Protein AF-A0A960T1W5-F1 (afdb_monomer)

pLDDT: mean 91.44, std 10.42, range [33.0, 98.75]

Secondary structure (DSSP, 8-state):
-PPP--EEEE--TTSTTT--S-HHHHHHHHHHTT-SEEEE--BTS-TTHHHHHHHHHHHTSEEEEEEEEEPTTS-EEEEEE-SHHHHHHHHHHHHHHHHHSSPPSPS--TTEEEE--STTSTTHHHHTTT-HHHHHHHHHHHHHHH-GGGEEEEE-----TTHHHHHHHHHHHHHHHTPPEEE----SBSSSTTHHHHHHHHHHHHT--GGG-GGGS-SSS--B---HHHHHHHTTT-HHHHHHHHHHHHH----STT----PPPPB-TTSPBPPHHHHHHHHHHHHHHHHHHHHSS--HHHHHHHHHHHHHHHHHT-HHHHHHHHHHHHHHHHTT---EEEGGGGG-HHHHHTTS-SS-TTTTT--GGGT--TT--SPP--EEE--TTHHHHHHHHHHHHHH-TTTEEEEEEEEE--HHHHHHHHHHHTT--HHHHHHHHHSSS----TTS----HHHHHHHHHHTTS-TT-TTHHHHHHHHHHHTT-EEEEEEEEEEEEE--

Foldseek 3Di:
DLQAFEAAFAEDCLLPLAFQHALLLQLLLCLVLPYQEYEHAYELDQVRAVVNQVSNVVSNHYYWTWYWAADPVQAIWIKTQQDPVQVVQVVVVSVCCVVPNRDDDGQDNPRMAIEQHDCSGQQNVCVVVVNLPSNLVRQVVCCVRNNQQRYEYEQEDQPDPCSVVSNVSSVVSCVVSVHHYAYHNNASYADLVSLLLSLLSLCVVVVHASVPCPPSRDPGSSRHDDRSVVSCVSCVVPVSNRVVSVVVVVSRPDGPPPSVDDDAAAADPVRHGDDLVRLLVVLLVLLVVLCCVVVNDQDDQLVVQQVVLSVQCSVVSNSRVLVVLLVLVVVCVVVVWDKAWDDLCLLHSSCVSSVNHVHRNSVVVGDNVSQDDPVDPDDGDTDMDTDPDPSVVVSLVVLCVNQHDVFKDFDKDFDACALLNLLQSLCSNNVHDNVLSVQLVPDDDDPDDPDDDDDDPVVSVVVSVVVRDPPPDPCVVVSSVSSVSRGGRGNDMDTDSGDMGGHD

Solvent-accessible surface area (backbone atoms only — not comparable to full-atom values): 26912 Å² total; per-residue (Å²): 127,86,51,76,40,32,44,71,44,26,27,22,18,63,18,60,57,52,17,45,24,53,35,42,49,41,41,48,46,39,39,77,49,65,31,62,37,40,21,44,23,17,52,75,40,59,79,40,38,65,54,21,37,54,39,11,61,76,60,74,28,44,41,41,43,27,22,19,46,67,43,92,88,74,25,34,27,37,35,36,24,24,28,66,63,14,41,54,44,49,53,51,47,47,51,50,28,72,74,75,39,86,54,76,81,66,88,69,32,64,43,36,34,37,40,38,28,57,72,58,2,54,35,40,43,32,48,76,72,72,32,59,65,58,17,50,52,39,50,48,51,48,29,72,54,43,34,63,95,24,36,32,42,53,41,62,85,69,85,49,96,57,37,71,60,50,51,51,54,52,50,53,49,22,60,75,71,68,34,54,48,24,42,36,62,51,18,29,20,34,46,53,75,38,39,61,49,30,41,43,23,41,18,60,74,68,73,36,30,59,92,70,36,68,86,75,42,71,95,67,47,61,38,15,63,70,39,28,62,55,52,48,59,76,32,61,93,46,57,62,20,39,54,40,26,41,54,52,56,68,60,40,70,31,60,90,65,83,77,69,87,73,77,37,62,40,54,48,101,86,66,50,66,44,53,75,67,55,32,36,52,51,47,51,54,49,28,53,55,30,27,39,75,74,65,44,79,75,50,72,69,55,40,53,50,39,53,54,50,52,54,50,36,49,75,73,66,39,32,23,54,54,48,50,52,36,50,54,50,49,54,33,50,78,71,71,39,67,69,45,41,39,75,45,40,37,22,28,52,52,36,29,20,53,56,40,20,90,49,60,14,72,86,69,67,46,58,42,64,77,42,55,53,89,91,51,94,68,81,75,62,78,49,71,48,61,55,81,63,71,69,36,48,56,52,53,54,44,49,39,69,74,57,27,85,89,20,33,46,72,35,72,33,76,42,48,25,45,73,65,56,21,45,36,53,41,36,44,22,71,63,47,63,71,64,58,40,53,50,54,64,65,41,86,73,81,88,76,66,98,87,63,88,79,74,63,74,64,63,64,48,54,62,43,42,60,78,74,47,62,92,81,43,88,60,50,67,60,43,52,52,44,27,65,70,40,47,70,38,54,63,50,81,43,74,39,97,75,50,69,47,71,46,123

Mean predicted aligned error: 6.4 Å

Radius of gyration: 27.53 Å; Cα contacts (8 Å, |Δi|>4): 848; chains: 1; bounding box: 65×65×69 Å

Nearest PDB structures (foldseek):
  5lew-assembly1_A  TM=8.497E-01  e=1.014E-30  Mycobacterium tuberculosis H37Rv
  3e0d-assembly2_B  TM=8.409E-01  e=7.858E-31  Thermus aquaticus
  4iqj-assembly1_C  TM=8.262E-01  e=1.117E-29  Thermus aquaticus
  5fkw-assembly1_A  TM=8.453E-01  e=2.402E-29  Escherichia coli K-12
  4iqj-assembly1_B  TM=8.323E-01  e=5.403E-28  Thermus aquaticus

Sequence (504 aa):
MPKLFTELHARSAFSFLEGASPPEELVRQAARLGYESIAVTDRGGFYGSARAHHAAREAGIRALVGCTLDLPDGTSFPVLCATRDGYRTMSRHLTDRHLHGMATLPEDTRGLIALTGDRGGPVCRPLLRDDRENALRAAKRLVEVFGRDNVFVELHRHGLRDDGRLIRHLRDLAAHLRLPVVASNAPLHATRGDRRLADAFTCLRHHVPLDQAGRLLAPNGERHVKSPAEMGALFSDLPEALDNARRVAERVEFTLENLGYRFPDFPDSRGNPLSLAEQGKLLRELTYEGAAGRYGVCRGRVKRQIEHELAMIQRLGFPGYFLIVHELVGFARGRGILCQGRGSAANSAVCYALGITAVDPVGSGLLFERFLSENRKSWPDIDIDFPSGERREEVIQHVFRTYGARNAAMTANVITYQPKSAFREMSKVLGFPPEAADRFSRAPGGFRGEGSAKPTEETDFDDRIAAILPPSHPRLPALSHLYHAVLGLPRHLGQHSGGMIVCD

Structure (mmCIF, N/CA/C/O backbone):
data_AF-A0A960T1W5-F1
#
_entry.id   AF-A0A960T1W5-F1
#
loop_
_atom_site.group_PDB
_atom_site.id
_atom_site.type_symbol
_atom_site.label_atom_id
_atom_site.label_alt_id
_atom_site.label_comp_id
_atom_site.label_asym_id
_atom_site.label_entity_id
_atom_site.label_seq_id
_atom_site.pdbx_PDB_ins_code
_atom_site.Cartn_x
_atom_site.Cartn_y
_atom_site.Cartn_z
_atom_site.occupancy
_atom_site.B_iso_or_equiv
_atom_site.auth_seq_id
_atom_site.auth_comp_id
_atom_site.auth_asym_id
_atom_site.auth_atom_id
_atom_site.pdbx_PDB_model_num
ATOM 1 N N . MET A 1 1 ? -11.178 -13.505 -30.807 1.00 40.25 1 MET A N 1
ATOM 2 C CA . MET A 1 1 ? -11.613 -12.802 -29.580 1.00 40.25 1 MET A CA 1
ATOM 3 C C . MET A 1 1 ? -10.401 -12.125 -28.960 1.00 40.25 1 MET A C 1
ATOM 5 O O . MET A 1 1 ? -9.323 -12.707 -29.083 1.00 40.25 1 MET A O 1
ATOM 9 N N . PRO A 1 2 ? -10.520 -10.924 -28.366 1.00 50.72 2 PRO A N 1
ATOM 10 C CA . PRO A 1 2 ? -9.422 -10.368 -27.580 1.00 50.72 2 PRO A CA 1
ATOM 11 C C . PRO A 1 2 ? -9.057 -11.389 -26.496 1.00 50.72 2 PRO A C 1
ATOM 13 O O . PRO A 1 2 ? -9.936 -11.886 -25.795 1.00 50.72 2 PRO A O 1
ATOM 16 N N . LYS A 1 3 ? -7.783 -11.793 -26.436 1.00 64.31 3 LYS A N 1
ATOM 17 C CA . LYS A 1 3 ? -7.311 -12.697 -25.382 1.00 64.31 3 LYS A CA 1
ATOM 18 C C . LYS A 1 3 ? -7.469 -11.950 -24.059 1.00 64.31 3 LYS A C 1
ATOM 20 O O . LYS A 1 3 ? -6.973 -10.838 -23.957 1.00 64.31 3 LYS A O 1
ATOM 25 N N . LEU A 1 4 ? -8.172 -12.524 -23.087 1.00 84.75 4 LEU A N 1
ATOM 26 C CA . LEU A 1 4 ? -8.262 -11.961 -21.740 1.00 84.75 4 LEU A CA 1
ATOM 27 C C . LEU A 1 4 ? -6.904 -12.132 -21.046 1.00 84.75 4 LEU A C 1
ATOM 29 O O . LEU A 1 4 ? -6.287 -13.192 -21.146 1.00 84.75 4 LEU A O 1
ATOM 33 N N . PHE A 1 5 ? -6.429 -11.098 -20.355 1.00 93.81 5 PHE A N 1
ATOM 34 C CA . PHE A 1 5 ? -5.198 -11.142 -19.565 1.00 93.81 5 PHE A CA 1
ATOM 35 C C . PHE A 1 5 ? -5.410 -10.415 -18.236 1.00 93.81 5 PHE A C 1
ATOM 37 O O . PHE A 1 5 ? -6.200 -9.478 -18.140 1.00 93.81 5 PHE A O 1
ATOM 44 N N . THR A 1 6 ? -4.706 -10.865 -17.203 1.00 95.50 6 THR A N 1
ATOM 45 C CA . THR A 1 6 ? -4.641 -10.210 -15.898 1.00 95.50 6 THR A CA 1
ATOM 46 C C . THR A 1 6 ? -3.188 -10.142 -15.470 1.00 95.50 6 THR A C 1
ATOM 48 O O . THR A 1 6 ? -2.463 -11.130 -15.546 1.00 95.50 6 THR A O 1
ATOM 51 N N . GLU A 1 7 ? -2.782 -8.967 -15.004 1.00 98.06 7 GLU A N 1
ATOM 52 C CA . GLU A 1 7 ? -1.459 -8.741 -14.438 1.00 98.06 7 GLU A CA 1
ATOM 53 C C . GLU A 1 7 ? -1.491 -9.067 -12.942 1.00 98.06 7 GLU A C 1
ATOM 55 O O . GLU A 1 7 ? -2.380 -8.603 -12.228 1.00 98.06 7 GLU A O 1
ATOM 60 N N . LEU A 1 8 ? -0.531 -9.867 -12.478 1.00 98.38 8 LEU A N 1
ATOM 61 C CA . LEU A 1 8 ? -0.485 -10.398 -11.112 1.00 98.38 8 LEU A CA 1
ATOM 62 C C . LEU A 1 8 ? 0.636 -9.784 -10.256 1.00 98.38 8 LEU A C 1
ATOM 64 O O . LEU A 1 8 ? 0.725 -10.096 -9.070 1.00 98.38 8 LEU A O 1
ATOM 68 N N . HIS A 1 9 ? 1.481 -8.924 -10.832 1.00 98.00 9 HIS A N 1
ATOM 69 C CA . HIS A 1 9 ? 2.678 -8.392 -10.177 1.00 98.00 9 HIS A CA 1
ATOM 70 C C . HIS A 1 9 ? 2.933 -6.912 -10.537 1.00 98.00 9 HIS A C 1
ATOM 72 O O . HIS A 1 9 ? 4.059 -6.505 -10.835 1.00 98.00 9 HIS A O 1
ATOM 78 N N . ALA A 1 10 ? 1.904 -6.058 -10.529 1.00 98.31 10 ALA A N 1
ATOM 79 C CA . ALA A 1 10 ? 2.117 -4.619 -10.706 1.00 98.31 10 ALA A CA 1
ATOM 80 C C . ALA A 1 10 ? 2.631 -3.971 -9.413 1.00 98.31 10 ALA A C 1
ATOM 82 O O . ALA A 1 10 ? 2.140 -4.266 -8.323 1.00 98.31 10 ALA A O 1
ATOM 83 N N . ARG A 1 11 ? 3.588 -3.047 -9.524 1.00 97.81 11 ARG A N 1
ATOM 84 C CA . ARG A 1 11 ? 4.128 -2.289 -8.386 1.00 97.81 11 ARG A CA 1
ATOM 85 C C . ARG A 1 11 ? 3.896 -0.803 -8.595 1.00 97.81 11 ARG A C 1
ATOM 87 O O . ARG A 1 11 ? 4.307 -0.237 -9.607 1.00 97.81 11 ARG A O 1
ATOM 94 N N . SER A 1 12 ? 3.217 -0.183 -7.639 1.00 98.31 12 SER A N 1
ATOM 95 C CA . SER A 1 12 ? 2.895 1.239 -7.674 1.00 98.31 12 SER A CA 1
ATOM 96 C C . SER A 1 12 ? 4.010 2.079 -7.054 1.00 98.31 12 SER A C 1
ATOM 98 O O . SER A 1 12 ? 4.986 1.554 -6.519 1.00 98.31 12 SER A O 1
ATOM 100 N N . ALA A 1 13 ? 3.846 3.400 -7.073 1.00 97.69 13 ALA A N 1
ATOM 101 C CA . ALA A 1 13 ? 4.748 4.344 -6.420 1.00 97.69 13 ALA A CA 1
ATOM 102 C C . ALA A 1 13 ? 4.911 4.112 -4.905 1.00 97.69 13 ALA A C 1
ATOM 104 O O . ALA A 1 13 ? 5.883 4.581 -4.319 1.00 97.69 13 ALA A O 1
ATOM 105 N N . PHE A 1 14 ? 4.012 3.356 -4.265 1.00 97.50 14 PHE A N 1
ATOM 106 C CA . PHE A 1 14 ? 4.189 2.921 -2.877 1.00 97.50 14 PHE A CA 1
ATOM 107 C C . PHE A 1 14 ? 5.300 1.878 -2.693 1.00 97.50 14 PHE A C 1
ATOM 109 O O . PHE A 1 14 ? 5.789 1.694 -1.581 1.00 97.50 14 PHE A O 1
ATOM 116 N N . SER A 1 15 ? 5.751 1.238 -3.771 1.00 96.94 15 SER A N 1
ATOM 117 C CA . SER A 1 15 ? 7.066 0.601 -3.819 1.00 96.94 15 SER A CA 1
ATOM 118 C C . SER A 1 15 ? 8.115 1.696 -4.018 1.00 96.94 15 SER A C 1
ATOM 120 O O . SER A 1 15 ? 8.499 2.002 -5.151 1.00 96.94 15 SER A O 1
ATOM 122 N N . PHE A 1 16 ? 8.506 2.340 -2.914 1.00 96.19 16 PHE A N 1
ATOM 123 C CA . PHE A 1 16 ? 9.305 3.567 -2.923 1.00 96.19 16 PHE A CA 1
ATOM 124 C C . PHE A 1 16 ? 10.560 3.454 -3.787 1.00 96.19 16 PHE A C 1
ATOM 126 O O . PHE A 1 16 ? 11.327 2.498 -3.679 1.00 96.19 16 PHE A O 1
ATOM 133 N N . LEU A 1 17 ? 10.784 4.474 -4.619 1.00 96.44 17 LEU A N 1
ATOM 134 C CA . LEU A 1 17 ? 11.900 4.541 -5.565 1.00 96.44 17 LEU A CA 1
ATOM 135 C C . LEU A 1 17 ? 11.956 3.362 -6.556 1.00 96.44 17 LEU A C 1
ATOM 137 O O . LEU A 1 17 ? 13.016 3.100 -7.125 1.00 96.44 17 LEU A O 1
ATOM 141 N N . GLU A 1 18 ? 10.859 2.641 -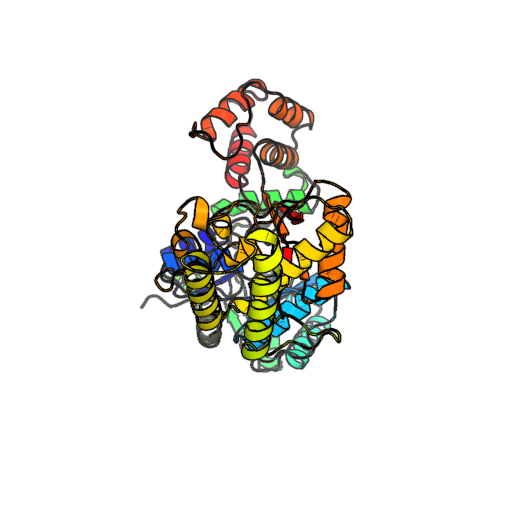6.780 1.00 94.50 18 GLU A N 1
ATOM 142 C CA . GLU A 1 18 ? 10.779 1.548 -7.754 1.00 94.50 18 GLU A CA 1
ATOM 143 C C . GLU A 1 18 ? 9.605 1.741 -8.712 1.00 94.50 18 GLU A C 1
ATOM 145 O O . GLU A 1 18 ? 9.825 1.880 -9.916 1.00 94.50 18 GLU A O 1
ATOM 150 N N . GLY A 1 19 ? 8.375 1.783 -8.197 1.00 96.56 19 GLY A N 1
ATOM 151 C CA . GLY A 1 19 ? 7.206 2.083 -9.019 1.00 96.56 19 GLY A CA 1
ATOM 152 C C . GLY A 1 19 ? 7.120 3.576 -9.336 1.00 96.56 19 GLY A C 1
ATOM 153 O O . GLY A 1 19 ? 7.391 4.412 -8.481 1.00 96.56 19 GLY A O 1
ATOM 154 N N . ALA A 1 20 ? 6.739 3.920 -10.562 1.00 97.38 20 ALA A N 1
ATOM 155 C CA . ALA A 1 20 ? 6.672 5.289 -11.077 1.00 97.38 20 ALA A CA 1
ATOM 156 C C . ALA A 1 20 ? 5.247 5.735 -11.443 1.00 97.38 20 ALA A C 1
ATOM 158 O O . ALA A 1 20 ? 5.059 6.757 -12.096 1.00 97.38 20 ALA A O 1
ATOM 159 N N . SER A 1 21 ? 4.227 4.992 -11.012 1.00 98.12 21 SER A N 1
ATOM 160 C CA . SER A 1 21 ? 2.826 5.387 -11.181 1.00 98.12 21 SER A CA 1
ATOM 161 C C . SER A 1 21 ? 2.014 5.088 -9.923 1.00 98.12 21 SER A C 1
ATOM 163 O O . SER A 1 21 ? 2.256 4.071 -9.268 1.00 98.12 21 SER A O 1
ATOM 165 N N . PRO A 1 22 ? 1.048 5.947 -9.557 1.00 97.69 22 PRO A N 1
ATOM 166 C CA . PRO A 1 22 ? 0.177 5.682 -8.421 1.00 97.69 22 PRO A CA 1
ATOM 167 C C . PRO A 1 22 ? -0.729 4.468 -8.706 1.00 97.69 22 PRO A C 1
ATOM 169 O O . PRO A 1 22 ? -0.996 4.172 -9.878 1.00 97.69 22 PRO A O 1
ATOM 172 N N . PRO A 1 23 ? -1.228 3.771 -7.665 1.00 98.06 23 PRO A N 1
ATOM 173 C CA . PRO A 1 23 ? -2.116 2.621 -7.836 1.00 98.06 23 PRO A CA 1
ATOM 174 C C . PRO A 1 23 ? -3.313 2.910 -8.747 1.00 98.06 23 PRO A C 1
ATOM 176 O O . PRO A 1 23 ? -3.675 2.082 -9.579 1.00 98.06 23 PRO A O 1
ATOM 179 N N . GLU A 1 24 ? -3.895 4.104 -8.639 1.00 98.25 24 GLU A N 1
ATOM 180 C CA . GLU A 1 24 ? -5.051 4.515 -9.433 1.00 98.25 24 GLU A CA 1
ATOM 181 C C . GLU A 1 24 ? -4.741 4.587 -10.924 1.00 98.25 24 GLU A C 1
ATOM 183 O O . GLU A 1 24 ? -5.573 4.188 -11.733 1.00 98.25 24 GLU A O 1
ATOM 188 N N . GLU A 1 25 ? -3.552 5.056 -11.312 1.00 98.19 25 GLU A N 1
ATOM 189 C CA . GLU A 1 25 ? -3.207 5.144 -12.733 1.00 98.19 25 GLU A CA 1
ATOM 190 C C . GLU A 1 25 ? -2.894 3.771 -13.323 1.00 98.19 25 GLU A C 1
ATOM 192 O O . GLU A 1 25 ? -3.304 3.496 -14.448 1.00 98.19 25 GLU A O 1
ATOM 197 N N . LEU A 1 26 ? -2.262 2.873 -12.556 1.00 98.62 26 LEU A N 1
ATOM 198 C CA . LEU A 1 26 ? -2.085 1.476 -12.971 1.00 98.62 26 LEU A CA 1
ATOM 199 C C . LEU A 1 26 ? -3.439 0.805 -13.241 1.00 98.62 26 LEU A C 1
ATOM 201 O O . LEU A 1 26 ? -3.622 0.166 -14.277 1.00 98.62 26 LEU A O 1
ATOM 205 N N . VAL A 1 27 ? -4.399 0.993 -12.333 1.00 98.62 27 VAL A N 1
ATOM 206 C CA . VAL A 1 27 ? -5.756 0.443 -12.437 1.00 98.62 27 VAL A CA 1
ATOM 207 C C . VAL A 1 27 ? -6.528 1.052 -13.607 1.00 98.62 27 VAL A C 1
ATOM 209 O O . VAL A 1 27 ? -7.077 0.314 -14.425 1.00 98.62 27 VAL A O 1
ATOM 212 N N . ARG A 1 28 ? -6.544 2.385 -13.739 1.00 98.56 28 ARG A N 1
ATOM 213 C CA . ARG A 1 28 ? -7.219 3.065 -14.857 1.00 98.56 28 ARG A CA 1
ATOM 214 C C . ARG A 1 28 ? -6.624 2.664 -16.199 1.00 98.56 28 ARG A C 1
ATOM 216 O O . ARG A 1 28 ? -7.370 2.457 -17.152 1.00 98.56 28 ARG A O 1
ATOM 223 N N . GLN A 1 29 ? -5.303 2.528 -16.278 1.00 98.50 29 GLN A N 1
ATOM 224 C CA . GLN A 1 29 ? -4.643 2.084 -17.497 1.00 98.50 29 GLN A CA 1
ATOM 225 C C . GLN A 1 29 ? -5.000 0.635 -17.838 1.00 98.50 29 GLN A C 1
ATOM 227 O O . GLN A 1 29 ? -5.324 0.354 -18.989 1.00 98.50 29 GLN A O 1
ATOM 232 N N . ALA A 1 30 ? -5.014 -0.269 -16.856 1.00 98.25 30 ALA A N 1
ATOM 233 C CA . ALA A 1 30 ? -5.462 -1.644 -17.063 1.00 98.25 30 ALA A CA 1
ATOM 234 C C . ALA A 1 30 ? -6.910 -1.691 -17.587 1.00 98.25 30 ALA A C 1
ATOM 236 O O . ALA A 1 30 ? -7.181 -2.350 -18.592 1.00 98.25 30 ALA A O 1
ATOM 237 N N . ALA A 1 31 ? -7.823 -0.925 -16.981 1.00 98.00 31 ALA A N 1
ATOM 238 C CA . ALA A 1 31 ? -9.214 -0.836 -17.428 1.00 98.00 31 ALA A CA 1
ATOM 239 C C . ALA A 1 31 ? -9.331 -0.308 -18.870 1.00 98.00 31 ALA A C 1
ATOM 241 O O . ALA A 1 31 ? -10.006 -0.922 -19.696 1.00 98.00 31 ALA A O 1
ATOM 242 N N . ARG A 1 32 ? -8.612 0.773 -19.217 1.00 97.75 32 ARG A N 1
ATOM 243 C CA . ARG A 1 32 ? -8.566 1.318 -20.592 1.00 97.75 32 ARG A CA 1
ATOM 244 C C . ARG A 1 32 ? -8.086 0.291 -21.620 1.00 97.75 32 ARG A C 1
ATOM 246 O O . ARG A 1 32 ? -8.536 0.320 -22.761 1.00 97.75 32 ARG A O 1
ATOM 253 N N . LEU A 1 33 ? -7.172 -0.596 -21.230 1.00 97.25 33 LEU A N 1
ATOM 254 C CA . LEU A 1 33 ? -6.617 -1.645 -22.089 1.00 97.25 33 LEU A CA 1
ATOM 255 C C . LEU A 1 33 ? -7.482 -2.918 -22.144 1.00 97.25 33 LEU A C 1
ATOM 257 O O . LEU A 1 33 ? -7.124 -3.852 -22.861 1.00 97.25 33 LEU A O 1
ATOM 261 N N . GLY A 1 34 ? -8.606 -2.964 -21.420 1.00 95.75 34 GLY A N 1
ATOM 262 C CA . GLY A 1 34 ? -9.555 -4.080 -21.442 1.00 95.75 34 GLY A CA 1
ATOM 263 C C . GLY A 1 34 ? -9.243 -5.212 -20.460 1.00 95.75 34 GLY A C 1
ATOM 264 O O . GLY A 1 34 ? -9.584 -6.361 -20.730 1.00 95.75 34 GLY A O 1
ATOM 265 N N . TYR A 1 35 ? -8.570 -4.919 -19.346 1.00 97.31 35 TYR A N 1
ATOM 266 C CA . TYR A 1 35 ? -8.389 -5.884 -18.260 1.00 97.31 35 TYR A CA 1
ATOM 267 C C . TYR A 1 35 ? -9.688 -6.077 -17.472 1.00 97.31 35 TYR A C 1
ATOM 269 O O . TYR A 1 35 ? -10.430 -5.127 -17.254 1.00 97.31 35 TYR A O 1
ATOM 277 N N . GLU A 1 36 ? -9.903 -7.282 -16.946 1.00 96.00 36 GLU A N 1
ATOM 278 C CA . GLU A 1 36 ? -10.955 -7.550 -15.950 1.00 96.00 36 GLU A CA 1
ATOM 279 C C . GLU A 1 36 ? -10.434 -7.420 -14.513 1.00 96.00 36 GLU A C 1
ATOM 281 O O . GLU A 1 36 ? -11.192 -7.159 -13.575 1.00 96.00 36 GLU A O 1
ATOM 286 N N . SER A 1 37 ? -9.127 -7.614 -14.318 1.00 97.00 37 SER A N 1
ATOM 287 C CA . SER A 1 37 ? -8.491 -7.481 -13.014 1.00 97.00 37 SER A CA 1
ATOM 288 C C . SER A 1 37 ? -7.000 -7.180 -13.100 1.00 97.00 37 SER A C 1
ATOM 290 O O . SER A 1 37 ? -6.355 -7.503 -14.094 1.00 97.00 37 SER A O 1
ATOM 292 N N . ILE A 1 38 ? -6.452 -6.570 -12.052 1.00 98.19 38 ILE A N 1
ATOM 293 C CA . ILE A 1 38 ? -5.020 -6.293 -11.891 1.00 98.19 38 ILE A CA 1
ATOM 294 C C . ILE A 1 38 ? -4.628 -6.438 -10.419 1.00 98.19 38 ILE A C 1
ATOM 296 O O . ILE A 1 38 ? -5.336 -5.958 -9.534 1.00 98.19 38 ILE A O 1
ATOM 300 N N . ALA A 1 39 ? -3.502 -7.088 -10.139 1.00 98.31 39 ALA A N 1
ATOM 301 C CA . ALA A 1 39 ? -2.915 -7.118 -8.806 1.00 98.31 39 ALA A CA 1
ATOM 302 C C . ALA A 1 39 ? -1.923 -5.970 -8.623 1.00 98.31 39 ALA A C 1
ATOM 304 O O . ALA A 1 39 ? -1.013 -5.805 -9.436 1.00 98.31 39 ALA A O 1
ATOM 305 N N . VAL A 1 40 ? -2.068 -5.222 -7.527 1.00 97.81 40 VAL A N 1
ATOM 306 C CA . VAL A 1 40 ? -1.071 -4.242 -7.071 1.00 97.81 40 VAL A CA 1
ATOM 307 C C . VAL A 1 40 ? -0.369 -4.826 -5.850 1.00 97.81 40 VAL A C 1
ATOM 309 O O . VAL A 1 40 ? -0.945 -4.892 -4.764 1.00 97.81 40 VAL A O 1
ATOM 312 N N . THR A 1 41 ? 0.865 -5.280 -6.048 1.00 97.81 41 THR A N 1
ATOM 313 C CA . THR A 1 41 ? 1.674 -6.027 -5.078 1.00 97.81 41 THR A CA 1
ATOM 314 C C . THR A 1 41 ? 2.860 -5.189 -4.611 1.00 97.81 41 THR A C 1
ATOM 316 O O . THR A 1 41 ? 4.019 -5.506 -4.902 1.00 97.81 41 THR A O 1
ATOM 319 N N . ASP A 1 42 ? 2.578 -4.094 -3.906 1.00 97.88 42 ASP A N 1
ATOM 320 C CA . ASP A 1 42 ? 3.624 -3.185 -3.438 1.00 97.88 42 ASP A CA 1
ATOM 321 C C . ASP A 1 42 ? 4.630 -3.869 -2.503 1.00 97.88 42 ASP A C 1
ATOM 323 O O . ASP A 1 42 ? 4.325 -4.824 -1.782 1.00 97.88 42 ASP A O 1
ATOM 327 N N . ARG A 1 43 ? 5.875 -3.396 -2.549 1.00 95.62 43 ARG A N 1
ATOM 328 C CA . ARG A 1 43 ? 6.983 -3.951 -1.772 1.00 95.62 43 ARG A CA 1
ATOM 329 C C . ARG A 1 43 ? 6.818 -3.649 -0.288 1.00 95.62 43 ARG A C 1
ATOM 331 O O . ARG A 1 43 ? 6.657 -2.496 0.093 1.00 95.62 43 ARG A O 1
ATOM 338 N N . GLY A 1 44 ? 6.895 -4.684 0.543 1.00 91.88 44 GLY A N 1
ATOM 339 C CA . GLY A 1 44 ? 6.922 -4.551 1.998 1.00 91.88 44 GLY A CA 1
ATOM 340 C C . GLY A 1 44 ? 5.574 -4.270 2.665 1.00 91.88 44 GLY A C 1
ATOM 341 O O . GLY A 1 44 ? 5.535 -4.212 3.887 1.00 91.88 44 GLY A O 1
ATOM 342 N N . GLY A 1 45 ? 4.462 -4.150 1.934 1.00 93.88 45 GLY A N 1
ATOM 343 C CA . GLY A 1 45 ? 3.160 -3.915 2.560 1.00 93.88 45 GLY A CA 1
ATOM 344 C C . GLY A 1 45 ? 1.992 -3.765 1.591 1.00 93.88 45 GLY A C 1
ATOM 345 O O . GLY A 1 45 ? 2.140 -3.907 0.383 1.00 93.88 45 GLY A O 1
ATOM 346 N N . PHE A 1 46 ? 0.819 -3.445 2.143 1.00 95.56 46 PHE A N 1
ATOM 347 C CA . PHE A 1 46 ? -0.437 -3.233 1.405 1.00 95.56 46 PHE A CA 1
ATOM 348 C C . PHE A 1 46 ? -0.729 -1.750 1.126 1.00 95.56 46 PHE A C 1
ATOM 350 O O . PHE A 1 46 ? -1.884 -1.339 1.015 1.00 95.56 46 PHE A O 1
ATOM 357 N N . TYR A 1 47 ? 0.309 -0.912 1.078 1.00 93.38 47 TYR A N 1
ATOM 358 C CA . TYR A 1 47 ? 0.166 0.545 1.149 1.00 93.38 47 TYR A CA 1
ATOM 359 C C . TYR A 1 47 ? -0.712 1.123 0.024 1.00 93.38 47 TYR A C 1
ATOM 361 O O . TYR A 1 47 ? -1.537 2.000 0.274 1.00 93.38 47 TYR A O 1
ATOM 369 N N . GLY A 1 48 ? -0.576 0.607 -1.203 1.00 94.56 48 GLY A N 1
ATOM 370 C CA . GLY A 1 48 ? -1.388 1.016 -2.348 1.00 94.56 48 GLY A CA 1
ATOM 371 C C . GLY A 1 48 ? -2.721 0.277 -2.495 1.00 94.56 48 GLY A C 1
ATOM 372 O O . GLY A 1 48 ? -3.538 0.685 -3.321 1.00 94.56 48 GLY A O 1
ATOM 373 N N . SER A 1 49 ? -2.986 -0.782 -1.719 1.00 95.50 49 SER A N 1
ATOM 374 C CA . SER A 1 49 ? -4.106 -1.701 -1.974 1.00 95.50 49 SER A CA 1
ATOM 375 C C . SER A 1 49 ? -5.479 -1.046 -1.800 1.00 95.50 49 SER A C 1
ATOM 377 O O . SER A 1 49 ? -6.359 -1.265 -2.629 1.00 95.50 49 SER A O 1
ATOM 379 N N . ALA A 1 50 ? -5.669 -0.200 -0.781 1.00 94.56 50 ALA A N 1
ATOM 380 C CA . ALA A 1 50 ? -6.939 0.509 -0.577 1.00 94.56 50 ALA A CA 1
ATOM 381 C C . ALA A 1 50 ? -7.231 1.505 -1.714 1.00 94.56 50 ALA A C 1
ATOM 383 O O . ALA A 1 50 ? -8.343 1.547 -2.239 1.00 94.56 50 ALA A O 1
ATOM 384 N N . ARG A 1 51 ? -6.211 2.255 -2.152 1.00 96.69 51 ARG A N 1
ATOM 385 C CA . ARG A 1 51 ? -6.316 3.193 -3.284 1.00 96.69 51 ARG A CA 1
ATOM 386 C C . ARG A 1 51 ? -6.593 2.458 -4.597 1.00 96.69 51 ARG A C 1
ATOM 388 O O . ARG A 1 51 ? -7.480 2.861 -5.345 1.00 96.69 51 ARG A O 1
ATOM 395 N N . ALA A 1 52 ? -5.902 1.341 -4.838 1.00 97.62 52 ALA A N 1
ATOM 396 C CA . ALA A 1 52 ? -6.156 0.471 -5.984 1.00 97.62 52 ALA A CA 1
ATOM 397 C C . ALA A 1 52 ? -7.592 -0.068 -5.976 1.00 97.62 52 ALA A C 1
ATOM 399 O O . ALA A 1 52 ? -8.260 -0.049 -7.004 1.00 97.62 52 ALA A O 1
ATOM 400 N N . HIS A 1 53 ? -8.077 -0.515 -4.815 1.00 96.75 53 HIS A N 1
ATOM 401 C CA . HIS A 1 53 ? -9.424 -1.050 -4.661 1.00 96.75 53 HIS A CA 1
ATOM 402 C C . HIS A 1 53 ? -10.502 -0.018 -5.011 1.00 96.75 53 HIS A C 1
ATOM 404 O O . HIS A 1 53 ? -11.384 -0.316 -5.816 1.00 96.75 53 HIS A O 1
ATOM 410 N N . HIS A 1 54 ? -10.406 1.202 -4.477 1.00 96.38 54 HIS A N 1
ATOM 411 C CA . HIS A 1 54 ? -11.350 2.272 -4.808 1.00 96.38 54 HIS A CA 1
ATOM 412 C C . HIS A 1 54 ? -11.326 2.627 -6.300 1.00 96.38 54 HIS A C 1
ATOM 414 O O . HIS A 1 54 ? -12.381 2.638 -6.933 1.00 96.38 54 HIS A O 1
ATOM 420 N N . ALA A 1 55 ? -10.140 2.814 -6.887 1.00 97.94 55 ALA A N 1
ATOM 421 C CA . ALA A 1 55 ? -10.024 3.096 -8.318 1.00 97.94 55 ALA A CA 1
ATOM 422 C C . ALA A 1 55 ? -10.560 1.952 -9.192 1.00 97.94 55 ALA A C 1
ATOM 424 O O . ALA A 1 55 ? -11.123 2.197 -10.255 1.00 97.94 55 ALA A O 1
ATOM 425 N N . ALA A 1 56 ? -10.407 0.700 -8.756 1.00 97.44 56 ALA A N 1
ATOM 426 C CA . ALA A 1 56 ? -10.863 -0.460 -9.512 1.00 97.44 56 ALA A CA 1
ATOM 427 C C . ALA A 1 56 ? -12.389 -0.555 -9.501 1.00 97.44 56 ALA A C 1
ATOM 429 O O . ALA A 1 56 ? -12.989 -0.791 -10.549 1.00 97.44 56 ALA A O 1
ATOM 430 N N . ARG A 1 57 ? -13.021 -0.254 -8.357 1.00 96.06 57 ARG A N 1
ATOM 431 C CA . ARG A 1 57 ? -14.480 -0.117 -8.264 1.00 96.06 57 ARG A CA 1
ATOM 432 C C . ARG A 1 57 ? -15.019 0.960 -9.199 1.00 96.06 57 ARG A C 1
ATOM 434 O O . ARG A 1 57 ? -16.011 0.716 -9.876 1.00 96.06 57 ARG A O 1
ATOM 441 N N . GLU A 1 58 ? -14.376 2.125 -9.248 1.00 97.06 58 GLU A N 1
ATOM 442 C CA . GLU A 1 58 ? -14.764 3.213 -10.156 1.00 97.06 58 GLU A CA 1
ATOM 443 C C . GLU A 1 58 ? -14.574 2.833 -11.631 1.00 97.06 58 GLU A C 1
ATOM 445 O O . GLU A 1 58 ? -15.402 3.175 -12.471 1.00 97.06 58 GLU A O 1
ATOM 450 N N . ALA A 1 59 ? -13.503 2.102 -11.944 1.00 97.38 59 ALA A N 1
ATOM 451 C CA . ALA A 1 59 ? -13.170 1.678 -13.300 1.00 97.38 59 ALA A CA 1
ATOM 452 C C . ALA A 1 59 ? -13.900 0.401 -13.763 1.00 97.38 59 ALA A C 1
ATOM 454 O O . ALA A 1 59 ? -13.765 0.021 -14.925 1.00 97.38 59 ALA A O 1
ATOM 455 N N . GLY A 1 60 ? -14.651 -0.270 -12.884 1.00 96.56 60 GLY A N 1
ATOM 456 C CA . GLY A 1 60 ? -15.384 -1.499 -13.203 1.00 96.56 60 GLY A CA 1
ATOM 457 C C . GLY A 1 60 ? -14.510 -2.749 -13.365 1.00 96.56 60 GLY A C 1
ATOM 458 O O . GLY A 1 60 ? -14.919 -3.681 -14.053 1.00 96.56 60 GLY A O 1
ATOM 459 N N . ILE A 1 61 ? -13.324 -2.786 -12.748 1.00 96.88 61 ILE A N 1
ATOM 460 C CA . ILE A 1 61 ? -12.416 -3.949 -12.759 1.00 96.88 61 ILE A CA 1
ATOM 461 C C . ILE A 1 61 ? -12.114 -4.417 -11.329 1.00 96.88 61 ILE A C 1
ATOM 463 O O . ILE A 1 61 ? -12.408 -3.715 -10.362 1.00 96.88 61 ILE A O 1
ATOM 467 N N . ARG A 1 62 ? -11.506 -5.597 -11.148 1.00 96.69 62 ARG A N 1
ATOM 468 C CA . ARG A 1 62 ? -11.082 -6.070 -9.813 1.00 96.69 62 ARG A CA 1
ATOM 469 C C . ARG A 1 62 ? -9.629 -5.692 -9.512 1.00 96.69 62 ARG A C 1
ATOM 471 O O . ARG A 1 62 ? -8.734 -5.990 -10.299 1.00 96.69 62 ARG A O 1
ATOM 478 N N . ALA A 1 63 ? -9.375 -5.111 -8.341 1.00 97.12 63 ALA A N 1
ATOM 479 C CA . ALA A 1 63 ? -8.023 -5.005 -7.788 1.00 97.12 63 ALA A CA 1
ATOM 480 C C . ALA A 1 63 ? -7.736 -6.220 -6.899 1.00 97.12 63 ALA A C 1
ATOM 482 O O . ALA A 1 63 ? -8.385 -6.393 -5.866 1.00 97.12 63 ALA A O 1
ATOM 483 N N . LEU A 1 64 ? -6.773 -7.052 -7.294 1.00 97.94 64 LEU A N 1
ATOM 484 C CA . LEU A 1 64 ? -6.349 -8.211 -6.508 1.00 97.94 64 LEU A CA 1
ATOM 485 C C . LEU A 1 64 ? -5.359 -7.761 -5.426 1.00 97.94 64 LEU A C 1
ATOM 487 O O . LEU A 1 64 ? -4.419 -7.011 -5.705 1.00 97.94 64 LEU A O 1
ATOM 491 N N . VAL A 1 65 ? -5.569 -8.213 -4.188 1.00 97.00 65 VAL A N 1
ATOM 492 C CA . VAL A 1 65 ? -4.760 -7.794 -3.034 1.00 97.00 65 VAL A CA 1
ATOM 493 C C . VAL A 1 65 ? -3.543 -8.702 -2.876 1.00 97.00 65 VAL A C 1
ATOM 495 O O . VAL A 1 65 ? -3.661 -9.927 -2.847 1.00 97.00 65 VAL A O 1
ATOM 498 N N . GLY A 1 66 ? -2.370 -8.100 -2.714 1.00 97.00 66 GLY A N 1
ATOM 499 C CA . GLY A 1 66 ? -1.126 -8.804 -2.438 1.00 97.00 66 GLY A CA 1
ATOM 500 C C . GLY A 1 66 ? -0.007 -7.842 -2.058 1.00 97.00 66 GLY A C 1
ATOM 501 O O . GLY A 1 66 ? -0.214 -6.632 -1.976 1.00 97.00 66 GLY A O 1
ATOM 502 N N . CYS A 1 67 ? 1.183 -8.380 -1.829 1.00 97.38 67 CYS A N 1
ATOM 503 C CA . CYS A 1 67 ? 2.391 -7.612 -1.541 1.00 97.38 67 CYS A CA 1
ATOM 504 C C . CYS A 1 67 ? 3.624 -8.328 -2.103 1.00 97.38 67 CYS A C 1
ATOM 506 O O . CYS A 1 67 ? 3.580 -9.519 -2.405 1.00 97.38 67 CYS A O 1
ATOM 508 N N . THR A 1 68 ? 4.734 -7.609 -2.243 1.00 97.38 68 THR A N 1
ATOM 509 C CA . THR A 1 68 ? 6.039 -8.203 -2.554 1.00 97.38 68 THR A CA 1
ATOM 510 C C . THR A 1 68 ? 6.843 -8.354 -1.261 1.00 97.38 68 THR A C 1
ATOM 512 O O . THR A 1 68 ? 7.130 -7.358 -0.592 1.00 97.38 68 THR A O 1
ATOM 515 N N . LEU A 1 69 ? 7.202 -9.589 -0.906 1.00 95.44 69 LEU A N 1
ATOM 516 C CA . LEU A 1 69 ? 7.968 -9.927 0.296 1.00 95.44 69 LEU A CA 1
ATOM 517 C C . LEU A 1 69 ? 9.464 -9.946 0.008 1.00 95.44 69 LEU A C 1
ATOM 519 O O . LEU A 1 69 ? 9.883 -10.606 -0.940 1.00 95.44 69 LEU A O 1
ATOM 523 N N . ASP A 1 70 ? 10.275 -9.310 0.856 1.00 93.25 70 ASP A N 1
ATOM 524 C CA . ASP A 1 70 ? 11.733 -9.450 0.769 1.00 93.25 70 ASP A CA 1
ATOM 525 C C . ASP A 1 70 ? 12.266 -10.578 1.641 1.00 93.25 70 ASP A C 1
ATOM 527 O O . ASP A 1 70 ? 11.849 -10.768 2.788 1.00 93.25 70 ASP A O 1
ATOM 531 N N . LEU A 1 71 ? 13.288 -11.246 1.127 1.00 92.19 71 LEU A N 1
ATOM 532 C CA . LEU A 1 71 ? 14.047 -12.286 1.797 1.00 92.19 71 LEU A CA 1
ATOM 533 C C . LEU A 1 71 ? 15.402 -11.757 2.291 1.00 92.19 71 LEU A C 1
ATOM 535 O O . LEU A 1 71 ? 15.945 -10.828 1.692 1.00 92.19 71 LEU A O 1
ATOM 539 N N . PRO A 1 72 ? 15.977 -12.332 3.369 1.00 90.06 72 PRO A N 1
ATOM 540 C CA . PRO A 1 72 ? 17.230 -11.845 3.964 1.00 90.06 72 PRO A CA 1
ATOM 541 C C . PRO A 1 72 ? 18.430 -11.769 3.007 1.00 90.06 72 PRO A C 1
ATOM 543 O O . PRO A 1 72 ? 19.362 -11.010 3.245 1.00 90.06 72 PRO A O 1
ATOM 546 N N . ASP A 1 73 ? 18.405 -12.513 1.900 1.00 90.31 73 ASP A N 1
ATOM 547 C CA . ASP A 1 73 ? 19.421 -12.475 0.838 1.00 90.31 73 ASP A CA 1
ATOM 548 C C . ASP A 1 73 ? 19.257 -11.286 -0.144 1.00 90.31 73 ASP A C 1
ATOM 550 O O . ASP A 1 73 ? 19.981 -11.155 -1.142 1.00 90.31 73 ASP A O 1
ATOM 554 N N . GLY A 1 74 ? 18.288 -10.406 0.119 1.00 91.50 74 GLY A N 1
ATOM 555 C CA . GLY A 1 74 ? 17.953 -9.235 -0.685 1.00 91.50 74 GLY A CA 1
ATOM 556 C C . GLY A 1 74 ? 17.138 -9.541 -1.942 1.00 91.50 74 GLY A C 1
ATOM 557 O O . GLY A 1 74 ? 16.979 -8.648 -2.774 1.00 91.50 74 GLY A O 1
ATOM 558 N N . THR A 1 75 ? 16.668 -10.778 -2.132 1.00 95.38 75 THR A N 1
ATOM 559 C CA . THR A 1 75 ? 15.671 -11.103 -3.167 1.00 95.38 75 THR A CA 1
ATOM 560 C C . THR A 1 75 ? 14.261 -10.778 -2.687 1.00 95.38 75 THR A C 1
ATOM 562 O O . THR A 1 75 ? 14.037 -10.593 -1.491 1.00 95.38 75 THR A O 1
ATOM 565 N N . SER A 1 76 ? 13.297 -10.693 -3.602 1.00 95.81 76 SER A N 1
ATOM 566 C CA . SER A 1 76 ? 11.901 -10.465 -3.230 1.00 95.81 76 SER A CA 1
ATOM 567 C C . SER A 1 76 ? 10.912 -11.078 -4.213 1.00 95.81 76 SER A C 1
ATOM 569 O O . SER A 1 76 ? 11.232 -11.271 -5.383 1.00 95.81 76 SER A O 1
ATOM 571 N N . PHE A 1 77 ? 9.713 -11.429 -3.752 1.00 97.62 77 PHE A N 1
ATOM 572 C CA . PHE A 1 77 ? 8.726 -12.101 -4.597 1.00 97.62 77 PHE A CA 1
ATOM 573 C C . PHE A 1 77 ? 7.273 -11.743 -4.231 1.00 97.62 77 PHE A C 1
ATOM 575 O O . PHE A 1 77 ? 7.006 -11.418 -3.071 1.00 97.62 77 PHE A O 1
ATOM 582 N N . PRO A 1 78 ? 6.330 -11.785 -5.193 1.00 98.00 78 PRO A N 1
ATOM 583 C CA . PRO A 1 78 ? 4.930 -11.442 -4.962 1.00 98.00 78 PRO A CA 1
ATOM 584 C C . PRO A 1 78 ? 4.188 -12.552 -4.232 1.00 98.00 78 PRO A C 1
ATOM 586 O O . PRO A 1 78 ? 4.330 -13.734 -4.560 1.00 98.00 78 PRO A O 1
ATOM 589 N N . VAL A 1 79 ? 3.308 -12.148 -3.323 1.00 98.31 79 VAL A N 1
ATOM 590 C CA . VAL A 1 79 ? 2.314 -13.010 -2.696 1.00 98.31 79 VAL A CA 1
ATOM 591 C C . VAL A 1 79 ? 0.938 -12.362 -2.803 1.00 98.31 79 VAL A C 1
ATOM 593 O O . VAL A 1 79 ? 0.728 -11.234 -2.356 1.00 98.31 79 VAL A O 1
ATOM 596 N N . LEU A 1 80 ? -0.010 -13.092 -3.381 1.00 98.56 80 LEU A N 1
ATOM 597 C CA . LEU A 1 80 ? -1.416 -12.713 -3.466 1.00 98.56 80 LEU A CA 1
ATOM 598 C C . LEU A 1 80 ? -2.186 -13.297 -2.281 1.00 98.56 80 LEU A C 1
ATOM 600 O O . LEU A 1 80 ? -1.967 -14.443 -1.882 1.00 98.56 80 LEU A O 1
ATOM 604 N N . CYS A 1 81 ? -3.114 -12.514 -1.741 1.00 97.75 81 CYS A N 1
ATOM 605 C CA . CYS A 1 81 ? -4.020 -12.935 -0.680 1.00 97.75 81 CYS A CA 1
ATOM 606 C C . CYS A 1 81 ? -5.297 -13.477 -1.323 1.00 97.75 81 CYS A C 1
ATOM 608 O O . CYS A 1 81 ? -6.187 -12.706 -1.668 1.00 97.75 81 CYS A O 1
ATOM 610 N N . ALA A 1 82 ? -5.381 -14.793 -1.516 1.00 97.44 82 ALA A N 1
ATOM 611 C CA . ALA A 1 82 ? -6.527 -15.419 -2.167 1.00 97.44 82 ALA A CA 1
ATOM 612 C C . ALA A 1 82 ? -7.788 -15.383 -1.292 1.00 97.44 82 ALA A C 1
ATOM 614 O O . ALA A 1 82 ? -8.892 -15.216 -1.807 1.00 97.44 82 ALA A O 1
ATOM 615 N N . THR A 1 83 ? -7.624 -15.501 0.029 1.00 96.12 83 THR A N 1
ATOM 616 C CA . THR A 1 83 ? -8.724 -15.522 1.004 1.00 96.12 83 THR A CA 1
ATOM 617 C C . THR A 1 83 ? -8.527 -14.467 2.094 1.00 96.12 83 THR A C 1
ATOM 619 O O . THR A 1 83 ? -7.431 -13.935 2.293 1.00 96.12 83 THR A O 1
ATOM 622 N N . ARG A 1 84 ? -9.596 -14.189 2.852 1.00 93.69 84 ARG A N 1
ATOM 623 C CA . ARG A 1 84 ? -9.542 -13.302 4.026 1.00 93.69 84 ARG A CA 1
ATOM 624 C C . ARG A 1 84 ? -8.563 -13.800 5.091 1.00 93.69 84 ARG A C 1
ATOM 626 O O . ARG A 1 84 ? -7.888 -12.987 5.718 1.00 93.69 84 ARG A O 1
ATOM 633 N N . ASP A 1 85 ? -8.480 -15.113 5.290 1.00 93.44 85 ASP A N 1
ATOM 634 C CA . ASP A 1 85 ? -7.524 -15.699 6.231 1.00 93.44 85 ASP A CA 1
ATOM 635 C C . ASP A 1 85 ? -6.086 -15.534 5.735 1.00 93.44 85 ASP A C 1
ATOM 637 O O . ASP A 1 85 ? -5.229 -15.137 6.520 1.00 93.44 85 ASP A O 1
ATOM 641 N N . GLY A 1 86 ? -5.844 -15.698 4.429 1.00 95.62 86 GLY A N 1
ATOM 642 C CA . GLY A 1 86 ? -4.551 -15.388 3.818 1.00 95.62 86 GLY A CA 1
ATOM 643 C C . GLY A 1 86 ? -4.148 -13.929 4.049 1.00 95.62 86 GLY A C 1
ATOM 644 O O . GLY A 1 86 ? -3.051 -13.659 4.534 1.00 95.62 86 GLY A O 1
ATOM 645 N N . TYR A 1 87 ? -5.062 -12.982 3.804 1.00 95.44 87 TYR A N 1
ATOM 646 C CA . TYR A 1 87 ? -4.827 -11.565 4.108 1.00 95.44 87 TYR A CA 1
ATOM 647 C C . TYR A 1 87 ? -4.492 -11.340 5.589 1.00 95.44 87 TYR A C 1
ATOM 649 O O . TYR A 1 87 ? -3.506 -10.672 5.889 1.00 95.44 87 TYR A O 1
ATOM 657 N N . ARG A 1 88 ? -5.238 -11.951 6.522 1.00 92.81 88 ARG A N 1
ATOM 658 C CA . ARG A 1 88 ? -4.971 -11.849 7.968 1.00 92.81 88 ARG A CA 1
ATOM 659 C C . ARG A 1 88 ? -3.583 -12.379 8.330 1.00 92.81 88 ARG A C 1
ATOM 661 O O . ARG A 1 88 ? -2.863 -11.716 9.080 1.00 92.81 88 ARG A O 1
ATOM 668 N N . THR A 1 89 ? -3.205 -13.550 7.821 1.00 94.06 89 THR A N 1
ATOM 669 C CA . THR A 1 89 ? -1.876 -14.119 8.069 1.00 94.06 89 THR A CA 1
ATOM 670 C C . THR A 1 89 ? -0.791 -13.209 7.513 1.00 94.06 89 THR A C 1
ATOM 672 O O . THR A 1 89 ? 0.171 -12.902 8.217 1.00 94.06 89 THR A O 1
ATOM 675 N N . MET A 1 90 ? -0.969 -12.705 6.292 1.00 95.44 90 MET A N 1
ATOM 676 C CA . MET A 1 90 ? 0.008 -11.814 5.685 1.00 95.44 90 MET A CA 1
ATOM 677 C C . MET A 1 90 ? 0.129 -10.484 6.434 1.00 95.44 90 MET A C 1
ATOM 679 O O . MET A 1 90 ? 1.243 -10.031 6.675 1.00 95.44 90 MET A O 1
ATOM 683 N N . SER A 1 91 ? -0.979 -9.878 6.869 1.00 93.19 91 SER A N 1
ATOM 684 C CA . SER A 1 91 ? -0.949 -8.666 7.696 1.00 93.19 91 SER A CA 1
ATOM 685 C C . SER A 1 91 ? -0.155 -8.885 8.982 1.00 93.19 91 SER A C 1
ATOM 687 O O . SER A 1 91 ? 0.721 -8.082 9.287 1.00 93.19 91 SER A O 1
ATOM 689 N N . ARG A 1 92 ? -0.394 -9.992 9.700 1.00 91.75 92 ARG A N 1
ATOM 690 C CA . ARG A 1 92 ? 0.358 -10.331 10.923 1.00 91.75 92 ARG A CA 1
ATOM 691 C C . ARG A 1 92 ? 1.842 -10.527 10.638 1.00 91.75 92 ARG A C 1
ATOM 693 O O . ARG A 1 92 ? 2.672 -9.955 11.335 1.00 91.75 92 ARG A O 1
ATOM 700 N N . HIS A 1 93 ? 2.160 -11.274 9.584 1.00 93.19 93 HIS A N 1
ATOM 701 C CA . HIS A 1 93 ? 3.535 -11.523 9.173 1.00 93.19 93 HIS A CA 1
ATOM 702 C C . HIS A 1 93 ? 4.278 -10.225 8.819 1.00 93.19 93 HIS A C 1
ATOM 704 O O . HIS A 1 93 ? 5.404 -10.004 9.265 1.00 93.19 93 HIS A O 1
ATOM 710 N N . LEU A 1 94 ? 3.635 -9.332 8.062 1.00 92.75 94 LEU A N 1
ATOM 711 C CA . LEU A 1 94 ? 4.182 -8.016 7.750 1.00 92.75 94 LEU A CA 1
ATOM 712 C C . LEU A 1 94 ? 4.377 -7.186 9.022 1.00 92.75 94 LEU A C 1
ATOM 714 O O . LEU A 1 94 ? 5.433 -6.578 9.170 1.00 92.75 94 LEU A O 1
ATOM 718 N N . THR A 1 95 ? 3.424 -7.173 9.955 1.00 90.38 95 THR A N 1
ATOM 719 C CA . THR A 1 95 ? 3.591 -6.494 11.251 1.00 90.38 95 THR A CA 1
ATOM 720 C C . THR A 1 95 ? 4.806 -7.030 12.007 1.00 90.38 95 THR A C 1
ATOM 722 O O . THR A 1 95 ? 5.654 -6.246 12.428 1.00 90.38 95 THR A O 1
ATOM 725 N N . ASP A 1 96 ? 4.949 -8.352 12.110 1.00 89.50 96 ASP A N 1
ATOM 726 C CA . ASP A 1 96 ? 6.082 -8.986 12.792 1.00 89.50 96 ASP A CA 1
ATOM 727 C C . ASP A 1 96 ? 7.417 -8.623 12.158 1.00 89.50 96 ASP A C 1
ATOM 729 O O . ASP A 1 96 ? 8.389 -8.356 12.865 1.00 89.50 96 ASP A O 1
ATOM 733 N N . ARG A 1 97 ? 7.442 -8.535 10.830 1.00 89.00 97 ARG A N 1
ATOM 734 C CA . ARG A 1 97 ? 8.611 -8.106 10.073 1.00 89.00 97 ARG A CA 1
ATOM 735 C C . ARG A 1 97 ? 8.996 -6.647 10.348 1.00 89.00 97 ARG A C 1
ATOM 737 O O . ARG A 1 97 ? 10.179 -6.331 10.437 1.00 89.00 97 ARG A O 1
ATOM 744 N N . HIS A 1 98 ? 8.022 -5.747 10.468 1.00 87.50 98 HIS A N 1
ATOM 745 C CA . HIS A 1 98 ? 8.308 -4.342 10.779 1.00 87.50 98 HIS A CA 1
ATOM 746 C C . HIS A 1 98 ? 8.762 -4.150 12.232 1.00 87.50 98 HIS A C 1
ATOM 748 O O . HIS A 1 98 ? 9.565 -3.258 12.491 1.00 87.50 98 HIS A O 1
ATOM 754 N N . LEU A 1 99 ? 8.282 -4.983 13.162 1.00 86.25 99 LEU A N 1
ATOM 755 C CA . LEU A 1 99 ? 8.648 -4.907 14.580 1.00 86.25 99 LEU A CA 1
ATOM 756 C C . LEU A 1 99 ? 10.002 -5.557 14.890 1.00 86.25 99 LEU A C 1
ATOM 758 O O . LEU A 1 99 ? 10.777 -5.011 15.670 1.00 86.25 99 LEU A O 1
ATOM 762 N N . HIS A 1 100 ? 10.293 -6.713 14.291 1.00 85.62 100 HIS A N 1
ATOM 763 C CA . HIS A 1 100 ? 11.433 -7.555 14.679 1.00 85.62 100 HIS A CA 1
ATOM 764 C C . HIS A 1 100 ? 12.515 -7.673 13.593 1.00 85.62 100 HIS A C 1
ATOM 766 O O . HIS A 1 100 ? 13.511 -8.369 13.784 1.00 85.62 100 HIS A O 1
ATOM 772 N N . GLY A 1 101 ? 12.345 -6.996 12.454 1.00 81.62 101 GLY A N 1
ATOM 773 C CA . GLY A 1 101 ? 13.244 -7.088 11.303 1.00 81.62 101 GLY A CA 1
ATOM 774 C C . GLY A 1 101 ? 12.853 -8.201 10.326 1.00 81.62 101 GLY A C 1
ATOM 775 O O . GLY A 1 101 ? 11.769 -8.772 10.399 1.00 81.62 101 GLY A O 1
ATOM 776 N N . MET A 1 102 ? 13.721 -8.498 9.353 1.00 73.38 102 MET A N 1
ATOM 777 C CA . MET A 1 102 ? 13.403 -9.446 8.275 1.00 73.38 102 MET A CA 1
ATOM 778 C C . MET A 1 102 ? 13.210 -10.876 8.798 1.00 73.38 102 MET A C 1
ATOM 780 O O . MET A 1 102 ? 14.159 -11.650 8.892 1.00 73.38 102 MET A O 1
ATOM 784 N N . ALA A 1 103 ? 11.959 -11.215 9.107 1.00 64.69 103 ALA A N 1
ATOM 785 C CA . ALA A 1 103 ? 11.535 -12.546 9.506 1.00 64.69 103 ALA A CA 1
ATOM 786 C C . ALA A 1 103 ? 11.650 -13.558 8.348 1.00 64.69 103 ALA A C 1
ATOM 788 O O . ALA A 1 103 ? 11.716 -13.198 7.167 1.00 64.69 103 ALA A O 1
ATOM 789 N N . THR A 1 104 ? 11.660 -14.847 8.696 1.00 78.00 104 THR A N 1
ATOM 790 C CA . THR A 1 104 ? 11.463 -15.955 7.750 1.00 78.00 104 THR A CA 1
ATOM 791 C C . THR A 1 104 ? 10.078 -15.884 7.105 1.00 78.00 104 THR A C 1
ATOM 793 O O . THR A 1 104 ? 9.260 -15.059 7.477 1.00 78.00 104 THR A O 1
ATOM 796 N N . LEU A 1 105 ? 9.792 -16.746 6.129 1.00 85.69 105 LEU A N 1
ATOM 797 C CA . LEU A 1 105 ? 8.457 -16.822 5.529 1.00 85.69 105 LEU A CA 1
ATOM 798 C C . LEU A 1 105 ? 7.371 -17.141 6.583 1.00 85.69 105 LEU A C 1
ATOM 800 O O . LEU A 1 105 ? 7.705 -17.762 7.596 1.00 85.69 105 LEU A O 1
ATOM 804 N N . PRO A 1 106 ? 6.102 -16.730 6.368 1.00 85.12 106 PRO A N 1
ATOM 805 C CA . PRO A 1 106 ? 5.008 -17.035 7.291 1.00 85.12 106 PRO A CA 1
ATOM 806 C C . PRO A 1 106 ? 4.832 -18.547 7.479 1.00 85.12 106 PRO A C 1
ATOM 808 O O . PRO A 1 106 ? 4.936 -19.302 6.516 1.00 85.12 106 PRO A O 1
ATOM 811 N N . GLU A 1 107 ? 4.542 -18.973 8.712 1.00 83.12 107 GLU A N 1
ATOM 812 C CA . GLU A 1 107 ? 4.384 -20.394 9.064 1.00 83.12 107 GLU A CA 1
ATOM 813 C C . GLU A 1 107 ? 3.100 -21.013 8.487 1.00 83.12 107 GLU A C 1
ATOM 815 O O . GLU A 1 107 ? 3.119 -22.150 8.026 1.00 83.12 107 GLU A O 1
ATOM 820 N N . ASP A 1 108 ? 1.991 -20.263 8.476 1.00 88.88 108 ASP A N 1
ATOM 821 C CA . ASP A 1 108 ? 0.715 -20.694 7.893 1.00 88.88 108 ASP A CA 1
ATOM 822 C C . ASP A 1 108 ? 0.421 -19.905 6.618 1.00 88.88 108 ASP A C 1
ATOM 824 O O . ASP A 1 108 ? 0.065 -18.731 6.654 1.00 88.88 108 ASP A O 1
ATOM 828 N N . THR A 1 109 ? 0.557 -20.546 5.467 1.00 93.56 109 THR A N 1
ATOM 829 C CA . THR A 1 109 ? 0.363 -19.902 4.161 1.00 93.56 109 THR A CA 1
ATOM 830 C C . THR A 1 109 ? -0.967 -20.244 3.504 1.00 93.56 109 THR A C 1
ATOM 832 O O . THR A 1 109 ? -1.167 -19.971 2.316 1.00 93.56 109 THR A O 1
ATOM 835 N N . ARG A 1 110 ? -1.918 -20.821 4.251 1.00 93.56 110 ARG A N 1
ATOM 836 C CA . ARG A 1 110 ? -3.250 -21.122 3.716 1.00 93.56 110 ARG A CA 1
ATOM 837 C C . ARG A 1 110 ? -3.914 -19.852 3.188 1.00 93.56 110 ARG A C 1
ATOM 839 O O . ARG A 1 110 ? -3.954 -18.819 3.850 1.00 93.56 110 ARG A O 1
ATOM 846 N N . GLY A 1 111 ? -4.449 -19.939 1.972 1.00 95.88 111 GLY A N 1
ATOM 847 C CA . GLY A 1 111 ? -5.065 -18.794 1.301 1.00 95.88 111 GLY A CA 1
ATOM 848 C C . GLY A 1 111 ? -4.074 -17.775 0.734 1.00 95.88 111 GLY A C 1
ATOM 849 O O . GLY A 1 111 ? -4.504 -16.693 0.336 1.00 95.88 111 GLY A O 1
ATOM 850 N N . LEU A 1 112 ? -2.777 -18.092 0.676 1.00 98.25 112 LEU A N 1
ATOM 851 C CA . LEU A 1 112 ? -1.759 -17.302 -0.018 1.00 98.25 112 LEU A CA 1
ATOM 852 C C . LEU A 1 112 ? -1.318 -17.994 -1.310 1.00 98.25 112 LEU A C 1
ATOM 854 O O . LEU A 1 112 ? -1.234 -19.218 -1.370 1.00 98.25 112 LEU A O 1
ATOM 858 N N . ILE A 1 113 ? -1.005 -17.204 -2.336 1.00 98.62 113 ILE A N 1
ATOM 859 C CA . ILE A 1 113 ? -0.445 -17.680 -3.609 1.00 98.62 113 ILE A CA 1
ATOM 860 C C . ILE A 1 113 ? 0.865 -16.938 -3.863 1.00 98.62 113 ILE A C 1
ATOM 862 O O . ILE A 1 113 ? 0.867 -15.711 -3.905 1.00 98.62 113 ILE A O 1
ATOM 866 N N . ALA A 1 114 ? 1.965 -17.664 -4.050 1.00 98.44 114 ALA A N 1
ATOM 867 C CA . ALA A 1 114 ? 3.283 -17.100 -4.317 1.00 98.44 114 ALA A CA 1
ATOM 868 C C . ALA A 1 114 ? 3.650 -17.195 -5.803 1.00 98.44 114 ALA A C 1
ATOM 870 O O . ALA A 1 114 ? 3.505 -18.243 -6.439 1.00 98.44 114 ALA A O 1
ATOM 871 N N . LEU A 1 115 ? 4.194 -16.107 -6.343 1.00 98.62 115 LEU A N 1
ATOM 872 C CA . LEU A 1 115 ? 4.861 -16.100 -7.645 1.00 98.62 115 LEU A CA 1
ATOM 873 C C . LEU A 1 115 ? 6.375 -16.140 -7.421 1.00 98.62 115 LEU A C 1
ATOM 875 O O . LEU A 1 115 ? 6.865 -15.628 -6.418 1.00 98.62 115 LEU A O 1
ATOM 879 N N . THR A 1 116 ? 7.148 -16.716 -8.341 1.00 98.06 116 THR A N 1
ATOM 880 C CA . THR A 1 116 ? 8.618 -16.775 -8.184 1.00 98.06 116 THR A CA 1
ATOM 881 C C . THR A 1 116 ? 9.322 -15.418 -8.303 1.00 98.06 116 THR A C 1
ATOM 883 O O . THR A 1 116 ? 10.510 -15.327 -7.982 1.00 98.06 116 THR A O 1
ATOM 886 N N . GLY A 1 117 ? 8.606 -14.380 -8.742 1.00 96.69 117 GLY A N 1
ATOM 887 C CA . GLY A 1 117 ? 9.094 -13.012 -8.862 1.00 96.69 117 GLY A CA 1
ATOM 888 C C . GLY A 1 117 ? 9.789 -12.703 -10.184 1.00 96.69 117 GLY A C 1
ATOM 889 O O . GLY A 1 117 ? 10.046 -13.576 -11.016 1.00 96.69 117 GLY A O 1
ATOM 890 N N . ASP A 1 118 ? 10.115 -11.419 -10.346 1.00 95.38 118 ASP A N 1
ATOM 891 C CA . ASP A 1 118 ? 10.835 -10.892 -11.501 1.00 95.38 118 ASP A CA 1
ATOM 892 C C . ASP A 1 118 ? 12.348 -11.152 -11.388 1.00 95.38 118 ASP A C 1
ATOM 894 O O . ASP A 1 118 ? 12.805 -12.048 -10.679 1.00 95.38 118 ASP A O 1
ATOM 898 N N . ARG A 1 119 ? 13.171 -10.382 -12.102 1.00 94.94 119 ARG A N 1
ATOM 899 C CA . ARG A 1 119 ? 14.636 -10.532 -12.096 1.00 94.94 119 ARG A CA 1
ATOM 900 C C . ARG A 1 119 ? 15.274 -10.297 -10.715 1.00 94.94 119 ARG A C 1
ATOM 902 O O . ARG A 1 119 ? 16.406 -10.731 -10.504 1.00 94.94 119 ARG A O 1
ATOM 909 N N . GLY A 1 120 ? 14.571 -9.638 -9.788 1.00 94.56 120 GLY A N 1
ATOM 910 C CA . GLY A 1 120 ? 14.962 -9.508 -8.380 1.00 94.56 120 GLY A CA 1
ATOM 911 C C . GLY A 1 120 ? 14.564 -10.705 -7.506 1.00 94.56 120 GLY A C 1
ATOM 912 O O . GLY A 1 120 ? 14.972 -10.771 -6.345 1.00 94.56 120 GLY A O 1
ATOM 913 N N . GLY A 1 121 ? 13.801 -11.652 -8.054 1.00 97.06 121 GLY A N 1
ATOM 914 C CA . GLY A 1 121 ? 13.241 -12.783 -7.330 1.00 97.06 121 GLY A CA 1
ATOM 915 C C . GLY A 1 121 ? 14.230 -13.888 -6.969 1.00 97.06 121 GLY A C 1
ATOM 916 O O . GLY A 1 121 ? 15.293 -14.016 -7.587 1.00 97.06 121 GLY A O 1
ATOM 917 N N . PRO A 1 122 ? 13.875 -14.721 -5.973 1.00 97.19 122 PRO A N 1
ATOM 918 C CA . PRO A 1 122 ? 14.746 -15.761 -5.428 1.00 97.19 122 PRO A CA 1
ATOM 919 C C . PRO A 1 122 ? 15.098 -16.856 -6.437 1.00 97.19 122 PRO A C 1
ATOM 921 O O . PRO A 1 122 ? 16.129 -17.507 -6.300 1.00 97.19 122 PRO A O 1
ATOM 924 N N . VAL A 1 123 ? 14.277 -17.045 -7.475 1.00 97.88 123 VAL A N 1
ATOM 925 C CA . VAL A 1 123 ? 14.531 -18.026 -8.540 1.00 97.88 123 VAL A CA 1
ATOM 926 C C . VAL A 1 123 ? 15.312 -17.407 -9.701 1.00 97.88 123 VAL A C 1
ATOM 928 O O . VAL A 1 123 ? 16.294 -17.983 -10.163 1.00 97.88 123 VAL A O 1
ATOM 931 N N . CYS A 1 124 ? 14.922 -16.217 -10.165 1.00 97.00 124 CYS A N 1
ATOM 932 C CA . CYS A 1 124 ? 15.561 -15.571 -11.313 1.00 97.00 124 CYS A CA 1
ATOM 933 C C . CYS A 1 124 ? 16.967 -15.044 -10.996 1.00 97.00 124 CYS A C 1
ATOM 935 O O . CYS A 1 124 ? 17.858 -15.143 -11.841 1.00 97.00 124 CYS A O 1
ATOM 937 N N . ARG A 1 125 ? 17.203 -14.501 -9.794 1.00 96.75 125 ARG A N 1
ATOM 938 C CA . ARG A 1 125 ? 18.486 -13.867 -9.451 1.00 96.75 125 ARG A CA 1
ATOM 939 C C . ARG A 1 125 ? 19.679 -14.839 -9.482 1.00 96.75 125 ARG A C 1
ATOM 941 O O . ARG A 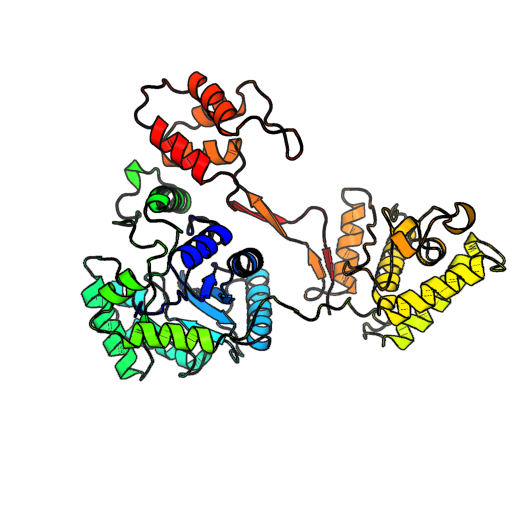1 125 ? 20.718 -14.439 -10.012 1.00 96.75 125 ARG A O 1
ATOM 948 N N . PRO A 1 126 ? 19.580 -16.094 -8.997 1.00 97.19 126 PRO A N 1
ATOM 949 C CA . PRO A 1 126 ? 20.615 -17.106 -9.225 1.00 97.19 126 PRO A CA 1
ATOM 950 C C . PRO A 1 126 ? 20.783 -17.483 -10.705 1.00 97.19 126 PRO A C 1
ATOM 952 O O . PRO A 1 126 ? 21.911 -17.558 -11.188 1.00 97.19 126 PRO A O 1
ATOM 955 N N . LEU A 1 127 ? 19.691 -17.622 -11.470 1.00 97.12 127 LEU A N 1
ATOM 956 C CA . LEU A 1 127 ? 19.760 -17.954 -12.903 1.00 97.12 127 LEU A CA 1
ATOM 957 C C . LEU A 1 127 ? 20.478 -16.886 -13.741 1.00 97.12 127 LEU A C 1
ATOM 959 O O . LEU A 1 127 ? 21.123 -17.218 -14.735 1.00 97.12 127 LEU A O 1
ATOM 963 N N . LEU A 1 128 ? 20.426 -15.613 -13.336 1.00 95.31 128 LEU A N 1
ATOM 964 C CA . LEU A 1 128 ? 21.218 -14.543 -13.960 1.00 95.31 128 LEU A CA 1
ATOM 965 C C . LEU A 1 128 ? 22.730 -14.774 -13.848 1.00 95.31 128 LEU A C 1
ATOM 967 O O . LEU A 1 128 ? 23.483 -14.283 -14.687 1.00 95.31 128 LEU A O 1
ATOM 971 N N . ARG A 1 129 ? 23.158 -15.524 -12.830 1.00 95.38 129 ARG A N 1
ATOM 972 C CA . ARG A 1 129 ? 24.549 -15.908 -12.560 1.00 95.38 129 ARG A CA 1
ATOM 973 C C . ARG A 1 129 ? 24.848 -17.353 -12.974 1.00 95.38 129 ARG A C 1
ATOM 975 O O . ARG A 1 129 ? 25.851 -17.903 -12.542 1.00 95.38 129 ARG A O 1
ATOM 982 N N . ASP A 1 130 ? 23.965 -17.959 -13.773 1.00 94.88 130 ASP A N 1
ATOM 983 C CA . ASP A 1 130 ? 24.037 -19.358 -14.214 1.00 94.88 130 ASP A CA 1
ATOM 984 C C . ASP A 1 130 ? 24.013 -20.393 -13.065 1.00 94.88 130 ASP A C 1
ATOM 986 O O . ASP A 1 130 ? 24.367 -21.559 -13.239 1.00 94.88 130 ASP A O 1
ATOM 990 N N . ASP A 1 131 ? 23.502 -19.994 -11.898 1.00 97.06 131 ASP A N 1
ATOM 991 C CA . ASP A 1 131 ? 23.419 -20.820 -10.696 1.00 97.06 131 ASP A CA 1
ATOM 992 C C . ASP A 1 131 ? 22.059 -21.530 -10.599 1.00 97.06 131 ASP A C 1
ATOM 994 O O . ASP A 1 131 ? 21.097 -21.071 -9.972 1.00 97.06 131 ASP A O 1
ATOM 998 N N . ARG A 1 132 ? 21.969 -22.669 -11.290 1.00 97.00 132 ARG A N 1
ATOM 999 C CA . ARG A 1 132 ? 20.741 -23.479 -11.371 1.00 97.00 132 ARG A CA 1
ATOM 1000 C C . ARG A 1 132 ? 20.416 -24.197 -10.065 1.00 97.00 132 ARG A C 1
ATOM 1002 O O . ARG A 1 132 ? 19.245 -24.457 -9.795 1.00 97.00 132 ARG A O 1
ATOM 1009 N N . GLU A 1 133 ? 21.428 -24.523 -9.265 1.00 97.69 133 GLU A N 1
ATOM 1010 C CA . GLU A 1 133 ? 21.236 -25.244 -8.009 1.00 97.69 133 GLU A CA 1
ATOM 1011 C C . GLU A 1 133 ? 20.533 -24.356 -6.979 1.00 97.69 133 GLU A C 1
ATOM 1013 O O . GLU A 1 133 ? 19.524 -24.765 -6.396 1.00 97.69 133 GLU A O 1
ATOM 1018 N N . ASN A 1 134 ? 20.996 -23.112 -6.813 1.00 97.56 134 ASN A N 1
ATOM 1019 C CA . ASN A 1 134 ? 20.341 -22.165 -5.914 1.00 97.56 134 ASN A CA 1
ATOM 1020 C C . ASN A 1 134 ? 18.945 -21.771 -6.412 1.00 97.56 134 ASN A C 1
ATOM 1022 O O . ASN A 1 134 ? 18.031 -21.656 -5.596 1.00 97.56 134 ASN A O 1
ATOM 1026 N N . ALA A 1 135 ? 18.736 -21.658 -7.729 1.00 98.12 135 ALA A N 1
ATOM 1027 C CA . ALA A 1 135 ? 17.400 -21.442 -8.291 1.00 98.12 135 ALA A CA 1
ATOM 1028 C C . ALA A 1 135 ? 16.432 -22.592 -7.948 1.00 98.12 135 ALA A C 1
ATOM 1030 O O . ALA A 1 135 ? 15.297 -22.354 -7.526 1.00 98.12 135 ALA A O 1
ATOM 1031 N N . LEU A 1 136 ? 16.890 -23.845 -8.071 1.00 98.50 136 LEU A N 1
ATOM 1032 C CA . LEU A 1 136 ? 16.108 -25.026 -7.705 1.00 98.50 136 LEU A CA 1
ATOM 1033 C C . LEU A 1 136 ? 15.809 -25.072 -6.206 1.00 98.50 136 LEU A C 1
ATOM 1035 O O . LEU A 1 136 ? 14.677 -25.361 -5.815 1.00 98.50 136 LEU A O 1
ATOM 1039 N N . ARG A 1 137 ? 16.802 -24.769 -5.364 1.00 98.12 137 ARG A N 1
ATOM 1040 C CA . ARG A 1 137 ? 16.636 -24.730 -3.905 1.00 98.12 137 ARG A CA 1
ATOM 1041 C C . ARG A 1 137 ? 15.624 -23.662 -3.488 1.00 98.12 137 ARG A C 1
ATOM 1043 O O . ARG A 1 137 ? 14.748 -23.946 -2.675 1.00 98.12 137 ARG A O 1
ATOM 1050 N N . ALA A 1 138 ? 15.699 -22.476 -4.088 1.00 97.31 138 ALA A N 1
ATOM 1051 C CA . ALA A 1 138 ? 14.755 -21.390 -3.854 1.00 97.31 138 ALA A CA 1
ATOM 1052 C C . ALA A 1 138 ? 13.317 -21.782 -4.226 1.00 97.31 138 ALA A C 1
ATOM 1054 O O . ALA A 1 138 ? 12.405 -21.612 -3.419 1.00 97.31 138 ALA A O 1
ATOM 1055 N N . ALA A 1 139 ? 13.112 -22.366 -5.410 1.00 98.19 139 ALA A N 1
ATOM 1056 C CA . ALA A 1 139 ? 11.788 -22.808 -5.842 1.00 98.19 139 ALA A CA 1
ATOM 1057 C C . ALA A 1 139 ? 11.228 -23.934 -4.955 1.00 98.19 139 ALA A C 1
ATOM 1059 O O . ALA A 1 139 ? 10.060 -23.886 -4.577 1.00 98.19 139 ALA A O 1
ATOM 1060 N N . LYS A 1 140 ? 12.059 -24.907 -4.552 1.00 98.19 140 LYS A N 1
ATOM 1061 C CA . LYS A 1 140 ? 11.658 -25.960 -3.600 1.00 98.19 140 LYS A CA 1
ATOM 1062 C C . LYS A 1 140 ? 11.228 -25.386 -2.254 1.00 98.19 140 LYS A C 1
ATOM 1064 O O . LYS A 1 140 ? 10.207 -25.816 -1.733 1.00 98.19 140 LYS A O 1
ATOM 1069 N N . ARG A 1 141 ? 11.948 -24.387 -1.735 1.00 96.56 141 ARG A N 1
ATOM 1070 C CA . ARG A 1 141 ? 11.582 -23.705 -0.486 1.00 96.56 141 ARG A CA 1
ATOM 1071 C C . ARG A 1 141 ? 10.232 -22.994 -0.594 1.00 96.56 141 ARG A C 1
ATOM 1073 O O . ARG A 1 141 ? 9.442 -23.053 0.339 1.00 96.56 141 ARG A O 1
ATOM 1080 N N . LEU A 1 142 ? 9.940 -22.348 -1.726 1.00 97.06 142 LEU A N 1
ATOM 1081 C CA . LEU A 1 142 ? 8.613 -21.764 -1.954 1.00 97.06 142 LEU A CA 1
ATOM 1082 C C . LEU A 1 142 ? 7.525 -22.846 -1.969 1.00 97.06 142 LEU A C 1
ATOM 1084 O O . LEU A 1 142 ? 6.478 -22.654 -1.363 1.00 97.06 142 LEU A O 1
ATOM 1088 N N . VAL A 1 143 ? 7.776 -23.992 -2.609 1.00 97.81 143 VAL A N 1
ATOM 1089 C CA . VAL A 1 143 ? 6.829 -25.121 -2.649 1.00 97.81 143 VAL A CA 1
ATOM 1090 C C . VAL A 1 143 ? 6.602 -25.736 -1.271 1.00 97.81 143 VAL A C 1
ATOM 1092 O O . VAL A 1 143 ? 5.465 -26.057 -0.943 1.00 97.81 143 VAL A O 1
ATOM 1095 N N . GLU A 1 144 ? 7.655 -25.887 -0.472 1.00 96.38 144 GLU A N 1
ATOM 1096 C CA . GLU A 1 144 ? 7.576 -26.380 0.906 1.00 96.38 144 GLU A CA 1
ATOM 1097 C C . GLU A 1 144 ? 6.696 -25.476 1.775 1.00 96.38 144 GLU A C 1
ATOM 1099 O O . GLU A 1 144 ? 5.869 -25.968 2.534 1.00 96.38 144 GLU A O 1
ATOM 1104 N N . VAL A 1 145 ? 6.830 -24.157 1.612 1.00 95.56 145 VAL A N 1
ATOM 1105 C CA . VAL A 1 145 ? 6.131 -23.174 2.443 1.00 95.56 145 VAL A CA 1
ATOM 1106 C C . VAL A 1 145 ? 4.704 -22.905 1.975 1.00 95.56 145 VAL A C 1
ATOM 1108 O O . VAL A 1 145 ? 3.800 -22.869 2.799 1.00 95.56 145 VAL A O 1
ATOM 1111 N N . PHE A 1 146 ? 4.480 -22.681 0.679 1.00 97.31 146 PHE A N 1
ATOM 1112 C CA . PHE A 1 146 ? 3.165 -22.293 0.146 1.00 97.31 146 PHE A CA 1
ATOM 1113 C C . PHE A 1 146 ? 2.325 -23.489 -0.311 1.00 97.31 146 PHE A C 1
ATOM 1115 O O . PHE A 1 146 ? 1.113 -23.371 -0.493 1.00 97.31 146 PHE A O 1
ATOM 1122 N N . GLY A 1 147 ? 2.948 -24.651 -0.495 1.00 96.75 147 GLY A N 1
ATOM 1123 C CA . GLY A 1 147 ? 2.332 -25.796 -1.145 1.00 96.75 147 GLY A CA 1
ATOM 1124 C C . GLY A 1 147 ? 2.384 -25.677 -2.667 1.00 96.75 147 GLY A C 1
ATOM 1125 O O . GLY A 1 147 ? 2.28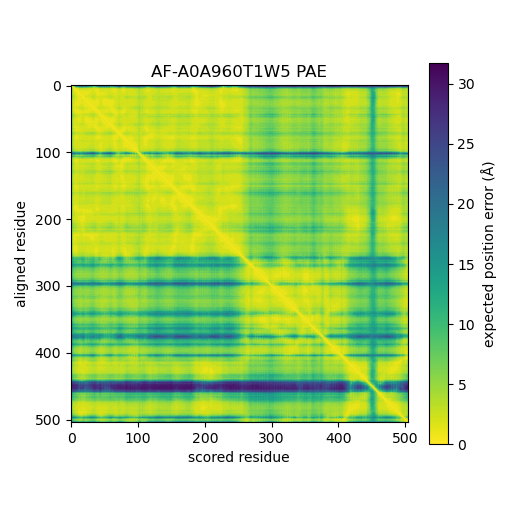1 -24.600 -3.257 1.00 96.75 147 GLY A O 1
ATOM 1126 N N . ARG A 1 148 ? 2.534 -26.824 -3.328 1.00 96.62 148 ARG A N 1
ATOM 1127 C CA . ARG A 1 148 ? 2.761 -26.911 -4.776 1.00 96.62 148 ARG A CA 1
ATOM 1128 C C . ARG A 1 148 ? 1.668 -26.244 -5.617 1.00 96.62 148 ARG A C 1
ATOM 1130 O O . ARG A 1 148 ? 1.988 -25.609 -6.616 1.00 96.62 148 ARG A O 1
ATOM 1137 N N . ASP A 1 149 ? 0.410 -26.340 -5.195 1.00 96.31 149 ASP A N 1
ATOM 1138 C CA . ASP A 1 149 ? -0.740 -25.779 -5.922 1.00 96.31 149 ASP A CA 1
ATOM 1139 C C . ASP A 1 149 ? -0.875 -24.251 -5.772 1.00 96.31 149 ASP A C 1
ATOM 1141 O O . ASP A 1 149 ? -1.720 -23.623 -6.419 1.00 96.31 149 ASP A O 1
ATOM 1145 N N . ASN A 1 150 ? -0.040 -23.635 -4.931 1.00 97.94 150 ASN A N 1
ATOM 1146 C CA . ASN A 1 150 ? -0.032 -22.200 -4.653 1.00 97.94 150 ASN A CA 1
ATOM 1147 C C . ASN A 1 150 ? 1.262 -21.512 -5.103 1.00 97.94 150 ASN A C 1
ATOM 1149 O O . ASN A 1 150 ? 1.451 -20.337 -4.797 1.00 97.94 150 ASN A O 1
ATOM 1153 N N . VAL A 1 151 ? 2.147 -22.212 -5.821 1.00 98.56 151 VAL A N 1
ATOM 1154 C CA . VAL A 1 151 ? 3.389 -21.643 -6.359 1.00 98.56 151 VAL A CA 1
ATOM 1155 C C . VAL A 1 151 ? 3.348 -21.641 -7.877 1.00 98.56 151 VAL A C 1
ATOM 1157 O O . VAL A 1 151 ? 3.150 -22.678 -8.509 1.00 98.56 151 VAL A O 1
ATOM 1160 N N . PHE A 1 152 ? 3.595 -20.473 -8.462 1.00 98.75 152 PHE A N 1
ATOM 1161 C CA . PHE A 1 152 ? 3.596 -20.274 -9.908 1.00 98.75 152 PHE A CA 1
ATOM 1162 C C . PHE A 1 152 ? 4.931 -19.695 -10.366 1.00 98.75 152 PHE A C 1
ATOM 1164 O O . PHE A 1 152 ? 5.431 -18.720 -9.797 1.00 98.75 152 PHE A O 1
ATOM 1171 N N . VAL A 1 153 ? 5.507 -20.287 -11.412 1.00 98.75 153 VAL A N 1
ATOM 1172 C CA . VAL A 1 153 ? 6.750 -19.794 -12.013 1.00 98.75 153 VAL A CA 1
ATOM 1173 C C . VAL A 1 153 ? 6.424 -18.640 -12.953 1.00 98.75 153 VAL A C 1
ATOM 1175 O O . VAL A 1 153 ? 5.737 -18.811 -13.959 1.00 98.75 153 VAL A O 1
ATOM 1178 N N . GLU A 1 154 ? 6.907 -17.456 -12.607 1.00 97.88 154 GLU A N 1
ATOM 1179 C CA . GLU A 1 154 ? 6.649 -16.222 -13.339 1.00 97.88 154 GLU A CA 1
ATOM 1180 C C . GLU A 1 154 ? 7.586 -16.103 -14.548 1.00 97.88 154 GLU A C 1
ATOM 1182 O O . GLU A 1 154 ? 8.797 -16.300 -14.433 1.00 97.88 154 GLU A O 1
ATOM 1187 N N . LEU A 1 155 ? 7.024 -15.797 -15.718 1.00 98.38 155 LEU A N 1
ATOM 1188 C CA . LEU A 1 155 ? 7.761 -15.606 -16.962 1.00 98.38 155 LEU A CA 1
ATOM 1189 C C . LEU A 1 155 ? 7.581 -14.174 -17.466 1.00 98.38 155 LEU A C 1
ATOM 1191 O O . LEU A 1 155 ? 6.453 -13.709 -17.639 1.00 98.38 155 LEU A O 1
ATOM 1195 N N . HIS A 1 156 ? 8.697 -13.524 -17.798 1.00 96.88 156 HIS A N 1
ATOM 1196 C CA . HIS A 1 156 ? 8.737 -12.159 -18.327 1.00 96.88 156 HIS A CA 1
ATOM 1197 C C . HIS A 1 156 ? 9.397 -12.127 -19.704 1.00 96.88 156 HIS A C 1
ATOM 1199 O O . HIS A 1 156 ? 10.377 -12.831 -19.949 1.00 96.88 156 HIS A O 1
ATOM 1205 N N . ARG A 1 157 ? 8.878 -11.285 -20.603 1.00 97.06 157 ARG A N 1
ATOM 1206 C CA . ARG A 1 157 ? 9.444 -11.027 -21.938 1.00 97.06 157 ARG A CA 1
ATOM 1207 C C . ARG A 1 157 ? 9.618 -9.521 -22.116 1.00 97.06 157 ARG A C 1
ATOM 1209 O O . ARG A 1 157 ? 8.722 -8.832 -22.606 1.00 97.06 157 ARG A O 1
ATOM 1216 N N . HIS A 1 158 ? 10.763 -9.006 -21.671 1.00 96.56 158 HIS A N 1
ATOM 1217 C CA . HIS A 1 158 ? 11.118 -7.581 -21.716 1.00 96.56 158 HIS A CA 1
ATOM 1218 C C . HIS A 1 158 ? 12.079 -7.252 -22.867 1.00 96.56 158 HIS A C 1
ATOM 1220 O O . HIS A 1 158 ? 12.573 -6.131 -22.956 1.00 96.56 158 HIS A O 1
ATOM 1226 N N . GLY A 1 159 ? 12.362 -8.211 -23.752 1.00 95.62 159 GLY A N 1
ATOM 1227 C CA . GLY A 1 159 ? 13.250 -8.020 -24.900 1.00 95.62 159 GLY A CA 1
ATOM 1228 C C . GLY A 1 159 ? 14.716 -7.846 -24.499 1.00 95.62 159 GLY A C 1
ATOM 1229 O O . GLY A 1 159 ? 15.478 -7.199 -25.219 1.00 95.62 159 GLY A O 1
ATOM 1230 N N . LEU A 1 160 ? 15.117 -8.375 -23.341 1.00 95.25 160 LEU A N 1
ATOM 1231 C CA . LEU A 1 160 ? 16.505 -8.336 -22.888 1.00 95.25 160 LEU A CA 1
ATOM 1232 C C . LEU A 1 160 ? 17.296 -9.499 -23.488 1.00 95.25 160 LEU A C 1
ATOM 1234 O O . LEU A 1 160 ? 16.759 -10.567 -23.782 1.00 95.25 160 LEU A O 1
ATOM 1238 N N . ARG A 1 161 ? 18.610 -9.299 -23.643 1.00 94.12 161 ARG A N 1
ATOM 1239 C CA . ARG A 1 161 ? 19.515 -10.265 -24.291 1.00 94.12 161 ARG A CA 1
ATOM 1240 C C . ARG A 1 161 ? 19.440 -11.670 -23.680 1.00 94.12 161 ARG A C 1
ATOM 1242 O O . ARG A 1 161 ? 19.625 -12.653 -24.391 1.00 94.12 161 ARG A O 1
ATOM 1249 N N . ASP A 1 162 ? 19.215 -11.766 -22.376 1.00 94.25 162 ASP A N 1
ATOM 1250 C CA . ASP A 1 162 ? 19.194 -13.019 -21.625 1.00 94.25 162 ASP A CA 1
ATOM 1251 C C . ASP A 1 162 ? 17.787 -13.574 -21.353 1.00 94.25 162 ASP A C 1
ATOM 1253 O O . ASP A 1 162 ? 17.691 -14.694 -20.847 1.00 94.25 162 ASP A O 1
ATOM 1257 N N . ASP A 1 163 ? 16.711 -12.881 -21.753 1.00 95.06 163 ASP A N 1
ATOM 1258 C CA . ASP A 1 163 ? 15.325 -13.330 -21.534 1.00 95.06 163 ASP A CA 1
ATOM 1259 C C . ASP A 1 163 ? 15.099 -14.735 -22.102 1.00 95.06 163 ASP A C 1
ATOM 1261 O O . ASP A 1 163 ? 14.595 -15.618 -21.413 1.00 95.06 163 ASP A O 1
ATOM 1265 N N . GLY A 1 164 ? 15.552 -14.995 -23.333 1.00 94.88 164 GLY A N 1
ATOM 1266 C CA . GLY A 1 164 ? 15.389 -16.308 -23.962 1.00 94.88 164 GLY A CA 1
ATOM 1267 C C . GLY A 1 164 ? 16.075 -17.443 -23.190 1.00 94.88 164 GLY A C 1
ATOM 1268 O O . GLY A 1 164 ? 15.546 -18.552 -23.129 1.00 94.88 164 GLY A O 1
ATOM 1269 N N . ARG A 1 165 ? 17.237 -17.181 -22.574 1.00 96.00 165 ARG A N 1
ATOM 1270 C CA . ARG A 1 165 ? 17.938 -18.159 -21.722 1.00 96.00 165 ARG A CA 1
ATOM 1271 C C . ARG A 1 165 ? 17.186 -18.371 -20.409 1.00 96.00 165 ARG A C 1
ATOM 1273 O O . ARG A 1 165 ? 16.975 -19.517 -20.020 1.00 96.00 165 ARG A O 1
ATOM 1280 N N . LEU A 1 166 ? 16.775 -17.285 -19.754 1.00 96.88 166 LEU A N 1
ATOM 1281 C CA . LEU A 1 166 ? 16.055 -17.333 -18.480 1.00 96.88 166 LEU A CA 1
ATOM 1282 C C . LEU A 1 166 ? 14.721 -18.062 -18.615 1.00 96.88 166 LEU A C 1
ATOM 1284 O O . LEU A 1 166 ? 14.450 -18.962 -17.830 1.00 96.88 166 LEU A O 1
ATOM 1288 N N . ILE A 1 167 ? 13.931 -17.749 -19.643 1.00 96.94 167 ILE A N 1
ATOM 1289 C CA . ILE A 1 167 ? 12.633 -18.391 -19.889 1.00 96.94 167 ILE A CA 1
ATOM 1290 C C . ILE A 1 167 ? 12.799 -19.896 -20.089 1.00 96.94 167 ILE A C 1
ATOM 1292 O O . ILE A 1 167 ? 12.010 -20.661 -19.543 1.00 96.94 167 ILE A O 1
ATOM 1296 N N . ARG A 1 168 ? 13.824 -20.349 -20.828 1.00 96.94 168 ARG A N 1
ATOM 1297 C CA . ARG A 1 168 ? 14.099 -21.790 -20.962 1.00 96.94 168 ARG A CA 1
ATOM 1298 C C . ARG A 1 168 ? 14.379 -22.429 -19.604 1.00 96.94 168 ARG A C 1
ATOM 1300 O O . ARG A 1 168 ? 13.713 -23.393 -19.255 1.00 96.94 168 ARG A O 1
ATOM 1307 N N . HIS A 1 169 ? 15.271 -21.847 -18.803 1.00 97.81 169 HIS A N 1
ATOM 1308 C CA . HIS A 1 169 ? 15.577 -22.378 -17.472 1.00 97.81 169 HIS A CA 1
ATOM 1309 C C . HIS A 1 169 ? 14.380 -22.368 -16.519 1.00 97.81 169 HIS A C 1
ATOM 1311 O O . HIS A 1 169 ? 14.186 -23.332 -15.785 1.00 97.81 169 HIS A O 1
ATOM 1317 N N . LEU A 1 170 ? 13.557 -21.321 -16.547 1.00 98.31 170 LEU A N 1
ATOM 1318 C CA . LEU A 1 170 ? 12.337 -21.240 -15.746 1.00 98.31 170 LEU A CA 1
ATOM 1319 C C . LEU A 1 170 ? 11.304 -22.285 -16.185 1.00 98.31 170 LEU A C 1
ATOM 1321 O O . LEU A 1 170 ? 10.669 -22.899 -15.334 1.00 98.31 170 LEU A O 1
ATOM 1325 N N . ARG A 1 171 ? 11.169 -22.544 -17.492 1.00 98.12 171 ARG A N 1
ATOM 1326 C CA . ARG A 1 171 ? 10.301 -23.610 -18.016 1.00 98.12 171 ARG A CA 1
ATOM 1327 C C . ARG A 1 171 ? 10.805 -25.001 -17.640 1.00 98.12 171 ARG A C 1
ATOM 1329 O O . ARG A 1 171 ? 10.003 -25.817 -17.197 1.00 98.12 171 ARG A O 1
ATOM 1336 N N . ASP A 1 172 ? 12.107 -25.256 -17.758 1.00 97.94 172 ASP A N 1
ATOM 1337 C CA . ASP A 1 172 ? 12.717 -26.530 -17.357 1.00 97.94 172 ASP A CA 1
ATOM 1338 C C . ASP A 1 172 ? 12.521 -26.779 -15.853 1.00 97.94 172 ASP A C 1
ATOM 1340 O O . ASP A 1 172 ? 12.129 -27.869 -15.436 1.00 97.94 172 ASP A O 1
ATOM 1344 N N . LEU A 1 173 ? 12.730 -25.741 -15.035 1.00 98.38 173 LEU A N 1
ATOM 1345 C CA . LEU A 1 173 ? 12.485 -25.759 -13.595 1.00 98.38 173 LEU A CA 1
ATOM 1346 C C . LEU A 1 173 ? 11.010 -26.048 -13.280 1.00 98.38 173 LEU A C 1
ATOM 1348 O O . LEU A 1 173 ? 10.717 -26.919 -12.458 1.00 98.38 173 LEU A O 1
ATOM 1352 N N . ALA A 1 174 ? 10.089 -25.335 -13.935 1.00 98.31 174 ALA A N 1
ATOM 1353 C CA . ALA A 1 174 ? 8.653 -25.520 -13.764 1.00 98.31 174 ALA A CA 1
ATOM 1354 C C . ALA A 1 174 ? 8.235 -26.949 -14.131 1.00 98.31 174 ALA A C 1
ATOM 1356 O O . ALA A 1 174 ? 7.528 -27.592 -13.361 1.00 98.31 174 ALA A O 1
ATOM 1357 N N . ALA A 1 175 ? 8.735 -27.495 -15.241 1.00 98.19 175 ALA A N 1
ATOM 1358 C CA . ALA A 1 175 ? 8.474 -28.873 -15.645 1.00 98.19 175 ALA A CA 1
ATOM 1359 C C . ALA A 1 175 ? 9.032 -29.887 -14.630 1.00 98.19 175 ALA A C 1
ATOM 1361 O O . ALA A 1 175 ? 8.320 -30.805 -14.219 1.00 98.19 175 ALA A O 1
ATOM 1362 N N . HIS A 1 176 ? 10.270 -29.692 -14.166 1.00 98.00 176 HIS A N 1
ATOM 1363 C CA . HIS A 1 176 ? 10.923 -30.572 -13.193 1.00 98.00 176 HIS A CA 1
ATOM 1364 C C . HIS A 1 176 ? 10.173 -30.631 -11.853 1.00 98.00 176 HIS A C 1
ATOM 1366 O O . HIS A 1 176 ? 9.943 -31.714 -11.311 1.00 98.00 176 HIS A O 1
ATOM 1372 N N . LEU A 1 177 ? 9.752 -29.475 -11.334 1.00 98.00 177 LEU A N 1
ATOM 1373 C CA . LEU A 1 177 ? 8.974 -29.370 -10.093 1.00 98.00 177 LEU A CA 1
ATOM 1374 C C . LEU A 1 177 ? 7.467 -29.570 -10.310 1.00 98.00 177 LEU A C 1
ATOM 1376 O O . LEU A 1 177 ? 6.698 -29.584 -9.347 1.00 98.00 177 LEU A O 1
ATOM 1380 N N . ARG A 1 178 ? 7.049 -29.747 -11.570 1.00 98.00 178 ARG A N 1
ATOM 1381 C CA . ARG A 1 178 ? 5.657 -29.845 -12.012 1.00 98.00 178 ARG A CA 1
ATOM 1382 C C . ARG A 1 178 ? 4.806 -28.684 -11.471 1.00 98.00 178 ARG A C 1
ATOM 1384 O O . ARG A 1 178 ? 3.744 -28.908 -10.878 1.00 98.00 178 ARG A O 1
ATOM 1391 N N . LEU A 1 179 ? 5.322 -27.469 -11.635 1.00 98.50 179 LEU A N 1
ATOM 1392 C CA . LEU A 1 179 ? 4.685 -26.205 -11.283 1.00 98.50 179 LEU A CA 1
ATOM 1393 C C . LEU A 1 179 ? 4.069 -25.549 -12.525 1.00 98.50 179 LEU A C 1
ATOM 1395 O O . LEU A 1 179 ? 4.652 -25.626 -13.610 1.00 98.50 179 LEU A O 1
ATOM 1399 N N . PRO A 1 180 ? 2.919 -24.876 -12.386 1.00 98.19 180 PRO A N 1
ATOM 1400 C CA . PRO A 1 180 ? 2.363 -24.051 -13.449 1.00 98.19 180 PRO A CA 1
ATOM 1401 C C . PRO A 1 180 ? 3.237 -22.814 -13.713 1.00 98.19 180 PRO A C 1
ATOM 1403 O O . PRO A 1 180 ? 3.799 -22.213 -12.795 1.00 98.19 180 PRO A O 1
ATOM 1406 N N . VAL A 1 181 ? 3.313 -22.410 -14.981 1.00 98.56 181 VAL A N 1
ATOM 1407 C CA . VAL A 1 181 ? 3.914 -21.134 -15.400 1.00 98.56 181 VAL A CA 1
ATOM 1408 C C . VAL A 1 181 ? 2.837 -20.066 -15.558 1.00 98.56 181 VAL A C 1
ATOM 1410 O O . VAL A 1 181 ? 1.726 -20.381 -15.988 1.00 98.56 181 VAL A O 1
ATOM 1413 N N . VAL A 1 182 ? 3.166 -18.811 -15.254 1.00 98.56 182 VAL A N 1
ATOM 1414 C CA . VAL A 1 182 ? 2.298 -17.645 -15.486 1.00 98.56 182 VAL A CA 1
ATOM 1415 C C . VAL A 1 182 ? 3.044 -16.559 -16.246 1.00 98.56 182 VAL A C 1
ATOM 1417 O O . VAL A 1 182 ? 4.227 -16.317 -16.011 1.00 98.56 182 VAL A O 1
ATOM 1420 N N . ALA A 1 183 ? 2.344 -15.899 -17.161 1.00 98.19 183 ALA A N 1
ATOM 1421 C CA . ALA A 1 183 ? 2.842 -14.713 -17.836 1.00 98.19 183 ALA A CA 1
ATOM 1422 C C . ALA A 1 183 ? 2.575 -13.484 -16.965 1.00 98.19 183 ALA A C 1
ATOM 1424 O O . ALA A 1 183 ? 1.476 -13.306 -16.443 1.00 98.19 183 ALA A O 1
ATOM 1425 N N . SER A 1 184 ? 3.577 -12.626 -16.846 1.00 97.69 184 SER A N 1
ATOM 1426 C CA . SER A 1 184 ? 3.486 -11.345 -16.156 1.00 97.69 184 SER A CA 1
ATOM 1427 C C . SER A 1 184 ? 4.411 -10.363 -16.855 1.00 97.69 184 SER A C 1
ATOM 1429 O O . SER A 1 184 ? 5.468 -10.741 -17.373 1.00 97.69 184 SER A O 1
ATOM 1431 N N . ASN A 1 185 ? 4.022 -9.094 -16.907 1.00 97.69 185 ASN A N 1
ATOM 1432 C CA . ASN A 1 185 ? 4.933 -8.040 -17.327 1.00 97.69 185 ASN A CA 1
ATOM 1433 C C . ASN A 1 185 ? 5.603 -7.347 -16.132 1.00 97.69 185 ASN A C 1
ATOM 1435 O O . ASN A 1 185 ? 6.559 -6.592 -16.341 1.00 97.69 185 ASN A O 1
ATOM 1439 N N . ALA A 1 186 ? 5.135 -7.622 -14.909 1.00 97.62 186 ALA A N 1
ATOM 1440 C CA . ALA A 1 186 ? 5.567 -7.009 -13.658 1.00 97.62 186 ALA A CA 1
ATOM 1441 C C . ALA A 1 186 ? 5.773 -5.487 -13.797 1.00 97.62 186 ALA A C 1
ATOM 1443 O O . ALA A 1 186 ? 6.915 -5.008 -13.694 1.00 97.62 186 ALA A O 1
ATOM 1444 N N . PRO A 1 187 ? 4.726 -4.717 -14.151 1.00 98.06 187 PRO A N 1
ATOM 1445 C CA . PRO A 1 187 ? 4.879 -3.312 -14.485 1.00 98.06 187 PRO A CA 1
ATOM 1446 C C . PRO A 1 187 ? 5.303 -2.488 -13.269 1.00 98.06 187 PRO A C 1
ATOM 1448 O O . PRO A 1 187 ? 4.794 -2.669 -12.163 1.00 98.06 187 PRO A O 1
ATOM 1451 N N . LEU A 1 188 ? 6.228 -1.556 -13.501 1.00 97.62 188 LEU A N 1
ATOM 1452 C CA . LEU A 1 188 ? 6.595 -0.508 -12.542 1.00 97.62 188 LEU A CA 1
ATOM 1453 C C . LEU A 1 188 ? 5.853 0.797 -12.816 1.00 97.62 188 LEU A C 1
ATOM 1455 O O . LEU A 1 188 ? 5.914 1.724 -12.017 1.00 97.62 188 LEU A O 1
ATOM 1459 N N . HIS A 1 189 ? 5.219 0.914 -13.976 1.00 97.75 189 HIS A N 1
ATOM 1460 C CA . HIS A 1 189 ? 4.609 2.154 -14.412 1.00 97.75 189 HIS A CA 1
ATOM 1461 C C . HIS A 1 189 ? 3.413 1.903 -15.333 1.00 97.75 189 HIS A C 1
ATOM 1463 O O . HIS A 1 189 ? 3.278 0.828 -15.918 1.00 97.75 189 HIS A O 1
ATOM 1469 N N . ALA A 1 190 ? 2.512 2.876 -15.439 1.00 98.19 190 ALA A N 1
ATOM 1470 C CA . ALA A 1 190 ? 1.276 2.745 -16.200 1.00 98.19 190 ALA A CA 1
ATOM 1471 C C . ALA A 1 190 ? 1.560 2.733 -17.705 1.00 98.19 190 ALA A C 1
ATOM 1473 O O . ALA A 1 190 ? 1.161 1.803 -18.404 1.00 98.19 190 ALA A O 1
ATOM 1474 N N . THR A 1 191 ? 2.316 3.712 -18.200 1.00 97.81 191 THR A N 1
ATOM 1475 C CA . THR A 1 191 ? 2.612 3.874 -19.628 1.00 97.81 191 THR A CA 1
ATOM 1476 C C . THR A 1 191 ? 4.093 3.679 -19.928 1.00 97.81 191 THR A C 1
ATOM 1478 O O . THR A 1 191 ? 4.942 3.744 -19.044 1.00 97.81 191 THR A O 1
ATOM 1481 N N . ARG A 1 192 ? 4.454 3.456 -21.196 1.00 96.69 192 ARG A N 1
ATOM 1482 C CA . ARG A 1 192 ? 5.864 3.323 -21.610 1.00 96.69 192 ARG A CA 1
ATOM 1483 C C . ARG A 1 192 ? 6.693 4.589 -21.321 1.00 96.69 192 ARG A C 1
ATOM 1485 O O . ARG A 1 192 ? 7.893 4.477 -21.078 1.00 96.69 192 ARG A O 1
ATOM 1492 N N . GLY A 1 193 ? 6.075 5.775 -21.364 1.00 94.75 193 GLY A N 1
ATOM 1493 C CA . GLY A 1 193 ? 6.751 7.066 -21.168 1.00 94.75 193 GLY A CA 1
ATOM 1494 C C . GLY A 1 193 ? 7.242 7.290 -19.735 1.00 94.75 193 GLY A C 1
ATOM 1495 O O . GLY A 1 193 ? 8.323 7.846 -19.531 1.00 94.75 193 GLY A O 1
ATOM 1496 N N . ASP A 1 194 ? 6.509 6.747 -18.766 1.00 96.12 194 ASP A N 1
ATOM 1497 C CA . ASP A 1 194 ? 6.780 6.853 -17.326 1.00 96.12 194 ASP A CA 1
ATOM 1498 C C . ASP A 1 194 ? 8.094 6.175 -16.894 1.00 96.12 194 ASP A C 1
ATOM 1500 O O . ASP A 1 194 ? 8.586 6.398 -15.785 1.00 96.12 194 ASP A O 1
ATOM 1504 N N . ARG A 1 195 ? 8.734 5.408 -17.792 1.00 96.00 195 ARG A N 1
ATOM 1505 C CA . ARG A 1 195 ? 10.099 4.889 -17.610 1.00 96.00 195 ARG A CA 1
ATOM 1506 C C . ARG A 1 195 ? 11.069 5.985 -17.165 1.00 96.00 195 ARG A C 1
ATOM 1508 O O . ARG A 1 195 ? 11.928 5.720 -16.334 1.00 96.00 195 ARG A O 1
ATOM 1515 N N . ARG A 1 196 ? 10.941 7.210 -17.691 1.00 96.06 196 ARG A N 1
ATOM 1516 C CA . ARG A 1 196 ? 11.841 8.325 -17.339 1.00 96.06 196 ARG A CA 1
ATOM 1517 C C . ARG A 1 196 ? 11.872 8.575 -15.832 1.00 96.06 196 ARG A C 1
ATOM 1519 O O . ARG A 1 196 ? 12.943 8.778 -15.267 1.00 96.06 196 ARG A O 1
ATOM 1526 N N . LEU A 1 197 ? 10.710 8.513 -15.184 1.00 97.69 197 LEU A N 1
ATOM 1527 C CA . LEU A 1 197 ? 10.607 8.666 -13.740 1.00 97.69 197 LEU A CA 1
ATOM 1528 C C . LEU A 1 197 ? 11.127 7.425 -12.996 1.00 97.69 197 LEU A C 1
ATOM 1530 O O . LEU A 1 197 ? 11.813 7.569 -11.988 1.00 97.69 197 LEU A O 1
ATOM 1534 N N . ALA A 1 198 ? 10.896 6.215 -13.514 1.00 97.12 198 ALA A N 1
ATOM 1535 C CA . ALA A 1 198 ? 11.479 4.993 -12.944 1.00 97.12 198 ALA A CA 1
ATOM 1536 C C . ALA A 1 198 ? 13.026 4.993 -12.992 1.00 97.12 198 ALA A C 1
ATOM 1538 O O . ALA A 1 198 ? 13.693 4.564 -12.042 1.00 97.12 198 ALA A O 1
ATOM 1539 N N . ASP A 1 199 ? 13.613 5.523 -14.067 1.00 97.44 199 ASP A N 1
ATOM 1540 C CA . ASP A 1 199 ? 15.059 5.722 -14.206 1.00 97.44 199 ASP A CA 1
ATOM 1541 C C . ASP A 1 199 ? 15.562 6.793 -13.216 1.00 97.44 199 ASP A C 1
ATOM 1543 O O . ASP A 1 199 ? 16.576 6.586 -12.542 1.00 97.44 199 ASP A O 1
ATOM 1547 N N . ALA A 1 200 ? 14.817 7.890 -13.028 1.00 98.06 200 ALA A N 1
ATOM 1548 C CA . ALA A 1 200 ? 15.117 8.898 -12.006 1.00 98.06 200 ALA A CA 1
ATOM 1549 C C . ALA A 1 200 ? 15.074 8.319 -10.580 1.00 98.06 200 ALA A C 1
ATOM 1551 O O . ALA A 1 200 ? 15.971 8.565 -9.774 1.00 98.06 200 ALA A O 1
ATOM 1552 N N . PHE A 1 201 ? 14.086 7.485 -10.267 1.00 98.31 201 PHE A N 1
ATOM 1553 C CA . PHE A 1 201 ? 14.015 6.776 -8.991 1.00 98.31 201 PHE A CA 1
ATOM 1554 C C . PHE A 1 201 ? 15.161 5.787 -8.790 1.00 98.31 201 PHE A C 1
ATOM 1556 O O . PHE A 1 201 ? 15.701 5.689 -7.689 1.00 98.31 201 PHE A O 1
ATOM 1563 N N . THR A 1 202 ? 15.603 5.119 -9.853 1.00 97.81 202 THR A N 1
ATOM 1564 C CA . THR A 1 202 ? 16.808 4.283 -9.817 1.00 97.81 202 THR A CA 1
ATOM 1565 C C . THR A 1 202 ? 18.051 5.112 -9.485 1.00 97.81 202 THR A C 1
ATOM 1567 O O . THR A 1 202 ? 18.829 4.717 -8.617 1.00 97.81 202 THR A O 1
ATOM 1570 N N . CYS A 1 203 ? 18.198 6.296 -10.081 1.00 98.25 203 CYS A N 1
ATOM 1571 C CA . CYS A 1 203 ? 19.272 7.240 -9.755 1.00 98.25 203 CYS A CA 1
ATOM 1572 C C . CYS A 1 203 ? 19.248 7.652 -8.273 1.00 98.25 203 CYS A C 1
ATOM 1574 O O . CYS A 1 203 ? 20.279 7.606 -7.599 1.00 98.25 203 CYS A O 1
ATOM 1576 N N . LEU A 1 204 ? 18.068 7.981 -7.732 1.00 97.62 204 LEU A N 1
ATOM 1577 C CA . LEU A 1 204 ? 17.907 8.315 -6.311 1.00 97.62 204 LEU A CA 1
ATOM 1578 C C . LEU A 1 204 ? 18.274 7.146 -5.391 1.00 97.62 204 LEU A C 1
ATOM 1580 O O . LEU A 1 204 ? 19.016 7.348 -4.432 1.00 97.62 204 LEU A O 1
ATOM 1584 N N . ARG A 1 205 ? 17.805 5.933 -5.707 1.00 96.75 205 ARG A N 1
ATOM 1585 C CA . ARG A 1 205 ? 18.055 4.705 -4.933 1.00 96.75 205 ARG A CA 1
ATOM 1586 C C . ARG A 1 205 ? 19.539 4.343 -4.865 1.00 96.75 205 ARG A C 1
ATOM 1588 O O . ARG A 1 205 ? 20.004 3.850 -3.846 1.00 96.75 205 ARG A O 1
ATOM 1595 N N . HIS A 1 206 ? 20.270 4.575 -5.954 1.00 97.25 206 HIS A N 1
ATOM 1596 C CA . HIS A 1 206 ? 21.704 4.290 -6.051 1.00 97.25 206 HIS A CA 1
ATOM 1597 C C . HIS A 1 206 ? 22.591 5.504 -5.755 1.00 97.25 206 HIS A C 1
ATOM 1599 O O . HIS A 1 206 ? 23.810 5.388 -5.816 1.00 97.25 206 HIS A O 1
ATOM 1605 N N . HIS A 1 207 ? 21.997 6.650 -5.411 1.00 96.88 207 HIS A N 1
ATOM 1606 C CA . HIS A 1 207 ? 22.698 7.897 -5.106 1.00 96.88 207 HIS A CA 1
ATOM 1607 C C . HIS A 1 207 ? 23.652 8.375 -6.219 1.00 96.88 207 HIS A C 1
ATOM 1609 O O . HIS A 1 207 ? 24.695 8.956 -5.929 1.00 96.88 207 HIS A O 1
ATOM 1615 N N . VAL A 1 208 ? 23.278 8.182 -7.486 1.00 97.62 208 VAL A N 1
ATOM 1616 C CA . VAL A 1 208 ? 24.065 8.600 -8.660 1.00 97.62 208 VAL A CA 1
ATOM 1617 C C . VAL A 1 208 ? 23.245 9.518 -9.568 1.00 97.62 208 VAL A C 1
ATOM 1619 O O . VAL A 1 208 ? 22.033 9.331 -9.666 1.00 97.62 208 VAL A O 1
ATOM 1622 N N . PRO A 1 209 ? 23.852 10.514 -10.239 1.00 97.69 209 PRO A N 1
ATOM 1623 C CA . PRO A 1 209 ? 23.160 11.295 -11.259 1.00 97.69 209 PRO A CA 1
ATOM 1624 C C . PRO A 1 209 ? 22.918 10.460 -12.526 1.00 97.69 209 PRO A C 1
ATOM 1626 O O . PRO A 1 209 ? 23.621 9.480 -12.787 1.00 97.69 209 PRO A O 1
ATOM 1629 N N . LEU A 1 210 ? 21.954 10.885 -13.346 1.00 97.25 210 LEU A N 1
ATOM 1630 C CA . LEU A 1 210 ? 21.509 10.175 -14.548 1.00 97.25 210 LEU A CA 1
ATOM 1631 C C . LEU A 1 210 ? 22.657 9.880 -15.524 1.00 97.25 210 LEU A C 1
ATOM 1633 O O . LEU A 1 210 ? 22.757 8.765 -16.030 1.00 97.25 210 LEU A O 1
ATOM 1637 N N . ASP A 1 211 ? 23.567 10.838 -15.717 1.00 96.69 211 ASP A N 1
ATOM 1638 C CA . ASP A 1 211 ? 24.726 10.699 -16.613 1.00 96.69 211 ASP A CA 1
ATOM 1639 C C . ASP A 1 211 ? 25.699 9.586 -16.179 1.00 96.69 211 ASP A C 1
ATOM 1641 O O . ASP A 1 211 ? 26.459 9.069 -16.996 1.00 96.69 211 ASP A O 1
ATOM 1645 N N . GLN A 1 212 ? 25.688 9.212 -14.895 1.00 97.50 212 GLN A N 1
ATOM 1646 C CA . GLN A 1 212 ? 26.590 8.215 -14.306 1.00 97.50 212 GLN A CA 1
ATOM 1647 C C . GLN A 1 212 ? 25.896 6.878 -14.020 1.00 97.50 212 GLN A C 1
ATOM 1649 O O . GLN A 1 212 ? 26.561 5.901 -13.677 1.00 97.50 212 GLN A O 1
ATOM 1654 N N . ALA A 1 213 ? 24.571 6.800 -14.164 1.00 96.81 213 ALA A N 1
ATOM 1655 C CA . ALA A 1 213 ? 23.805 5.617 -13.783 1.00 96.81 213 ALA A CA 1
ATOM 1656 C C . ALA A 1 213 ? 24.119 4.386 -14.658 1.00 96.81 213 ALA A C 1
ATOM 1658 O O . ALA A 1 213 ? 24.046 3.251 -14.183 1.00 96.81 213 ALA A O 1
ATOM 1659 N N . GLY A 1 214 ? 24.513 4.583 -15.921 1.00 95.75 214 GLY A N 1
ATOM 1660 C CA . GLY A 1 214 ? 24.998 3.516 -16.800 1.00 95.75 214 GLY A CA 1
ATOM 1661 C C . GLY A 1 214 ? 24.067 2.295 -16.846 1.00 95.75 214 GLY A C 1
ATOM 1662 O O . GLY A 1 214 ? 22.889 2.408 -17.173 1.00 95.75 214 GLY A O 1
ATOM 1663 N N . ARG A 1 215 ? 24.595 1.112 -16.499 1.00 94.25 215 ARG A N 1
ATOM 1664 C CA . ARG A 1 215 ? 23.853 -0.169 -16.510 1.00 94.25 215 ARG A CA 1
ATOM 1665 C C . ARG A 1 215 ? 22.886 -0.358 -15.334 1.00 94.25 215 ARG A C 1
ATOM 1667 O O . ARG A 1 215 ? 22.243 -1.402 -15.268 1.00 94.25 215 ARG A O 1
ATOM 1674 N N . LEU A 1 216 ? 22.799 0.600 -14.410 1.00 95.38 216 LEU A N 1
ATOM 1675 C CA . LEU A 1 216 ? 21.775 0.582 -13.361 1.00 95.38 216 LEU A CA 1
ATOM 1676 C C . LEU A 1 216 ? 20.384 0.857 -13.943 1.00 95.38 216 LEU A C 1
ATOM 1678 O O . LEU A 1 216 ? 19.398 0.351 -13.416 1.00 95.38 216 LEU A O 1
ATOM 1682 N N . LEU A 1 217 ? 20.306 1.643 -15.024 1.00 95.75 217 LEU A N 1
ATOM 1683 C CA . LEU A 1 217 ? 19.051 1.984 -15.688 1.00 95.75 217 LEU A CA 1
ATOM 1684 C C . LEU A 1 217 ? 18.486 0.792 -16.460 1.00 95.75 217 LEU A C 1
ATOM 1686 O O . LEU A 1 217 ? 19.231 -0.029 -17.010 1.00 95.75 217 LEU A O 1
ATOM 1690 N N . ALA A 1 218 ? 17.159 0.724 -16.559 1.00 92.38 218 ALA A N 1
ATOM 1691 C CA . ALA A 1 218 ? 16.521 -0.268 -17.414 1.00 92.38 218 ALA A CA 1
ATOM 1692 C C . ALA A 1 218 ? 16.941 -0.016 -18.876 1.00 92.38 218 ALA A C 1
ATOM 1694 O O . ALA A 1 218 ? 16.963 1.140 -19.294 1.00 92.38 218 ALA A O 1
ATOM 1695 N N . PRO A 1 219 ? 17.249 -1.042 -19.694 1.00 93.00 219 PRO A N 1
ATOM 1696 C CA . PRO A 1 219 ? 17.628 -0.823 -21.095 1.00 93.00 219 PRO A CA 1
ATOM 1697 C C . PRO A 1 219 ? 16.494 -0.250 -21.959 1.00 93.00 219 PRO A C 1
ATOM 1699 O O . PRO A 1 219 ? 16.737 0.503 -22.903 1.00 93.00 219 PRO A O 1
ATOM 1702 N N . ASN A 1 220 ? 15.242 -0.570 -21.629 1.00 95.38 220 ASN A N 1
ATOM 1703 C CA . ASN A 1 220 ? 14.047 -0.177 -22.371 1.00 95.38 220 ASN A CA 1
ATOM 1704 C C . ASN A 1 220 ? 12.873 0.151 -21.419 1.00 95.38 220 ASN A C 1
ATOM 1706 O O . ASN A 1 220 ? 12.995 0.039 -20.204 1.00 95.38 220 ASN A O 1
ATOM 1710 N N . GLY A 1 221 ? 11.737 0.587 -21.977 1.00 95.75 221 GLY A N 1
ATOM 1711 C CA . GLY A 1 221 ? 10.514 0.922 -21.228 1.00 95.75 221 GLY A CA 1
ATOM 1712 C C . GLY A 1 221 ? 9.483 -0.207 -21.184 1.00 95.75 221 GLY A C 1
ATOM 1713 O O . GLY A 1 221 ? 8.285 0.063 -21.138 1.00 95.75 221 GLY A O 1
ATOM 1714 N N . GLU A 1 222 ? 9.909 -1.469 -21.277 1.00 97.19 222 GLU A N 1
ATOM 1715 C CA . GLU A 1 222 ? 8.994 -2.610 -21.428 1.00 97.19 222 GLU A CA 1
ATOM 1716 C C . GLU A 1 222 ? 8.187 -2.940 -20.167 1.00 97.19 222 GLU A C 1
ATOM 1718 O O . GLU A 1 222 ? 7.213 -3.678 -20.270 1.00 97.19 222 GLU A O 1
ATOM 1723 N N . ARG A 1 223 ? 8.523 -2.365 -19.004 1.00 97.12 223 ARG A N 1
ATOM 1724 C CA . ARG A 1 223 ? 7.838 -2.583 -17.714 1.00 97.12 223 ARG A CA 1
ATOM 1725 C C . ARG A 1 223 ? 6.634 -1.654 -17.477 1.00 97.12 223 ARG A C 1
ATOM 1727 O O . ARG A 1 223 ? 6.432 -1.181 -16.360 1.00 97.12 223 ARG A O 1
ATOM 1734 N N . HIS A 1 224 ? 5.844 -1.399 -18.520 1.00 98.44 224 HIS A N 1
ATOM 1735 C CA . HIS A 1 224 ? 4.564 -0.680 -18.431 1.00 98.44 224 HIS A CA 1
ATOM 1736 C C . HIS A 1 224 ? 3.365 -1.640 -18.414 1.00 98.44 224 HIS A C 1
ATOM 1738 O O . HIS A 1 224 ? 3.527 -2.828 -18.687 1.00 98.44 224 HIS A O 1
ATOM 1744 N N . VAL A 1 225 ? 2.152 -1.165 -18.131 1.00 98.50 225 VAL A N 1
ATOM 1745 C CA . VAL A 1 225 ? 0.945 -1.995 -18.294 1.00 98.50 225 VAL A CA 1
ATOM 1746 C C . VAL A 1 225 ? 0.704 -2.221 -19.793 1.00 98.50 225 VAL A C 1
ATOM 1748 O O . VAL A 1 225 ? 0.406 -1.277 -20.522 1.00 98.50 225 VAL A O 1
ATOM 1751 N N . LYS A 1 226 ? 0.877 -3.463 -20.258 1.00 98.12 226 LYS A N 1
ATOM 1752 C CA . LYS A 1 226 ? 0.699 -3.868 -21.665 1.00 98.12 226 LYS A CA 1
ATOM 1753 C C . LYS A 1 226 ? -0.737 -4.284 -21.932 1.00 98.12 226 LYS A C 1
ATOM 1755 O O . LYS A 1 226 ? -1.391 -4.808 -21.051 1.00 98.12 226 LYS A O 1
ATOM 1760 N N . SER A 1 227 ? -1.241 -4.117 -23.143 1.00 97.44 227 SER A N 1
ATOM 1761 C CA . SER A 1 227 ? -2.561 -4.647 -23.491 1.00 97.44 227 SER A CA 1
ATOM 1762 C C . SER A 1 227 ? -2.588 -6.185 -23.471 1.00 97.44 227 SER A C 1
ATOM 1764 O O . SER A 1 227 ? -1.565 -6.838 -23.723 1.00 97.44 227 SER A O 1
ATOM 1766 N N . PRO A 1 228 ? -3.767 -6.803 -23.274 1.00 96.81 228 PRO A N 1
ATOM 1767 C CA . PRO A 1 228 ? -3.923 -8.246 -23.435 1.00 96.81 228 PRO A CA 1
ATOM 1768 C C . PRO A 1 228 ? -3.529 -8.752 -24.835 1.00 96.81 228 PRO A C 1
ATOM 1770 O O . PRO A 1 228 ? -3.035 -9.871 -24.977 1.00 96.81 228 PRO A O 1
ATOM 1773 N N . ALA A 1 229 ? -3.680 -7.921 -25.873 1.00 96.50 229 ALA A N 1
ATOM 1774 C CA . ALA A 1 229 ? -3.232 -8.233 -27.230 1.00 96.50 229 ALA A CA 1
ATOM 1775 C C . ALA A 1 229 ? -1.698 -8.290 -27.338 1.00 96.50 229 ALA A C 1
ATOM 1777 O O . ALA A 1 229 ? -1.163 -9.246 -27.900 1.00 96.50 229 ALA A O 1
ATOM 1778 N N . GLU A 1 230 ? -0.987 -7.317 -26.759 1.00 97.00 230 GLU A N 1
ATOM 1779 C CA . GLU A 1 230 ? 0.482 -7.312 -26.709 1.00 97.00 230 GLU A CA 1
ATOM 1780 C C . GLU A 1 230 ? 1.016 -8.510 -25.923 1.00 97.00 230 GLU A C 1
ATOM 1782 O O . GLU A 1 230 ? 1.891 -9.224 -26.412 1.00 97.00 230 GLU A O 1
ATOM 1787 N N . MET A 1 231 ? 0.454 -8.791 -24.743 1.00 97.88 231 MET A N 1
ATOM 1788 C CA . MET A 1 231 ? 0.815 -9.980 -23.960 1.00 97.88 231 MET A CA 1
ATOM 1789 C C . MET A 1 231 ? 0.498 -11.274 -24.722 1.00 97.88 231 MET A C 1
ATOM 1791 O O . MET A 1 231 ? 1.304 -12.204 -24.744 1.00 97.88 231 MET A O 1
ATOM 1795 N N . GLY A 1 232 ? -0.633 -11.302 -25.426 1.00 97.12 232 GLY A N 1
ATOM 1796 C CA . GLY A 1 232 ? -1.058 -12.388 -26.303 1.00 97.12 232 GLY A CA 1
ATOM 1797 C C . GLY A 1 232 ? -0.124 -12.665 -27.480 1.00 97.12 232 GLY A C 1
ATOM 1798 O O . GLY A 1 232 ? -0.008 -13.826 -27.887 1.00 97.12 232 GLY A O 1
ATOM 1799 N N . ALA A 1 233 ? 0.516 -11.627 -28.019 1.00 96.88 233 ALA A N 1
ATOM 1800 C CA . ALA A 1 233 ? 1.532 -11.732 -29.061 1.00 96.88 233 ALA A CA 1
ATOM 1801 C C . ALA A 1 233 ? 2.882 -12.170 -28.474 1.00 96.88 233 ALA A C 1
ATOM 1803 O O . ALA A 1 233 ? 3.513 -13.089 -29.004 1.00 96.88 233 ALA A O 1
ATOM 1804 N N . LEU A 1 234 ? 3.282 -11.571 -27.343 1.00 96.88 234 LEU A N 1
ATOM 1805 C CA . LEU A 1 234 ? 4.517 -11.903 -26.633 1.00 96.88 234 LEU A CA 1
ATOM 1806 C C . LEU A 1 234 ? 4.560 -13.364 -26.201 1.00 96.88 234 LEU A C 1
ATOM 1808 O O . LEU A 1 234 ? 5.634 -13.940 -26.264 1.00 96.88 234 LEU A O 1
ATOM 1812 N N . PHE A 1 235 ? 3.439 -13.959 -25.793 1.00 97.12 235 PHE A N 1
ATOM 1813 C CA . PHE A 1 235 ? 3.331 -15.359 -25.354 1.00 97.12 235 PHE A CA 1
ATOM 1814 C C . PHE A 1 235 ? 2.559 -16.232 -26.357 1.00 97.12 235 PHE A C 1
ATOM 1816 O O . PHE A 1 235 ? 1.862 -17.171 -25.978 1.00 97.12 235 PHE A O 1
ATOM 1823 N N . SER A 1 236 ? 2.653 -15.924 -27.653 1.00 96.25 236 SER A N 1
ATOM 1824 C CA . SER A 1 236 ? 1.961 -16.681 -28.709 1.00 96.25 236 SER A CA 1
ATOM 1825 C C . SER A 1 236 ? 2.369 -18.161 -28.782 1.00 96.25 236 SER A C 1
ATOM 1827 O O . SER A 1 236 ? 1.532 -18.997 -29.112 1.00 96.25 236 SER A O 1
ATOM 1829 N N . ASP A 1 237 ? 3.609 -18.486 -28.417 1.00 96.31 237 ASP A N 1
ATOM 1830 C CA . ASP A 1 237 ? 4.167 -19.842 -28.303 1.00 96.31 237 ASP A CA 1
ATOM 1831 C C . ASP A 1 237 ? 3.860 -20.539 -26.966 1.00 96.31 237 ASP A C 1
ATOM 1833 O O . ASP A 1 237 ? 4.186 -21.714 -26.810 1.00 96.31 237 ASP A O 1
ATOM 1837 N N . LEU A 1 238 ? 3.284 -19.824 -25.994 1.00 96.31 238 LEU A N 1
ATOM 1838 C CA . LEU A 1 238 ? 3.031 -20.325 -24.640 1.00 96.31 238 LEU A CA 1
ATOM 1839 C C . LEU A 1 238 ? 1.711 -19.768 -24.065 1.00 96.31 238 LEU A C 1
ATOM 1841 O O . LEU A 1 238 ? 1.725 -19.059 -23.049 1.00 96.31 238 LEU A O 1
ATOM 1845 N N . PRO A 1 239 ? 0.563 -20.025 -24.722 1.00 95.75 239 PRO A N 1
ATOM 1846 C CA . PRO A 1 239 ? -0.726 -19.478 -24.308 1.00 95.75 239 PRO A CA 1
ATOM 1847 C C . PRO A 1 239 ? -1.141 -19.919 -22.897 1.00 95.75 239 PRO A C 1
ATOM 1849 O O . PRO A 1 239 ? -1.799 -19.146 -22.199 1.00 95.75 239 PRO A O 1
ATOM 1852 N N . GLU A 1 240 ? -0.698 -21.091 -22.426 1.00 96.31 240 GLU A N 1
ATOM 1853 C CA . GLU A 1 240 ? -1.037 -21.588 -21.091 1.00 96.31 240 GLU A CA 1
ATOM 1854 C C . GLU A 1 240 ? -0.549 -20.665 -19.965 1.00 96.31 240 GLU A C 1
ATOM 1856 O O . GLU A 1 240 ? -1.152 -20.628 -18.894 1.00 96.31 240 GLU A O 1
ATOM 1861 N N . ALA A 1 241 ? 0.509 -19.880 -20.199 1.00 97.56 241 ALA A N 1
ATOM 1862 C CA . ALA A 1 241 ? 1.019 -18.927 -19.219 1.00 97.56 241 ALA A CA 1
ATOM 1863 C C . ALA A 1 241 ? 0.038 -17.761 -18.991 1.00 97.56 241 ALA A C 1
ATOM 1865 O O . ALA A 1 241 ? -0.101 -17.280 -17.865 1.00 97.56 241 ALA A O 1
ATOM 1866 N N . LEU A 1 242 ? -0.671 -17.328 -20.039 1.00 97.25 242 LEU A N 1
ATOM 1867 C CA . LEU A 1 242 ? -1.720 -16.307 -19.946 1.00 97.25 242 LEU A CA 1
ATOM 1868 C C . LEU A 1 242 ? -2.974 -16.885 -19.276 1.00 97.25 242 LEU A C 1
ATOM 1870 O O . LEU A 1 242 ? -3.536 -16.267 -18.371 1.00 97.25 242 LEU A O 1
ATOM 1874 N N . ASP A 1 243 ? -3.370 -18.100 -19.666 1.00 96.44 243 ASP A N 1
ATOM 1875 C CA . ASP A 1 243 ? -4.538 -18.780 -19.096 1.00 96.44 243 ASP A CA 1
ATOM 1876 C C . ASP A 1 243 ? -4.364 -19.065 -17.601 1.00 96.44 243 ASP A C 1
ATOM 1878 O O . ASP A 1 243 ? -5.298 -18.888 -16.818 1.00 96.44 243 ASP A O 1
ATOM 1882 N N . ASN A 1 244 ? -3.165 -19.470 -17.178 1.00 97.75 244 ASN A N 1
ATOM 1883 C CA . ASN A 1 244 ? -2.864 -19.683 -15.767 1.00 97.75 244 ASN A CA 1
ATOM 1884 C C . ASN A 1 244 ? -2.904 -18.376 -14.970 1.00 97.75 244 ASN A C 1
ATOM 1886 O O . ASN A 1 244 ? -3.395 -18.392 -13.844 1.00 97.75 244 ASN A O 1
ATOM 1890 N N . ALA A 1 245 ? -2.458 -17.248 -15.537 1.00 97.62 245 ALA A N 1
ATOM 1891 C CA . ALA A 1 245 ? -2.566 -15.954 -14.861 1.00 97.62 245 ALA A CA 1
ATOM 1892 C C . ALA A 1 245 ? -4.039 -15.592 -14.588 1.00 97.62 245 ALA A C 1
ATOM 1894 O O . ALA A 1 245 ? -4.396 -15.191 -13.479 1.00 97.62 245 ALA A O 1
ATOM 1895 N N . ARG A 1 246 ? -4.918 -15.843 -15.566 1.00 95.88 246 ARG A N 1
ATOM 1896 C CA . ARG A 1 246 ? -6.373 -15.694 -15.412 1.00 95.88 246 ARG A CA 1
ATOM 1897 C C . ARG A 1 246 ? -6.942 -16.645 -14.350 1.00 95.88 246 ARG A C 1
ATOM 1899 O O . ARG A 1 246 ? -7.683 -16.201 -13.481 1.00 95.88 246 ARG A O 1
ATOM 1906 N N . ARG A 1 247 ? -6.549 -17.924 -14.357 1.00 96.38 247 ARG A N 1
ATOM 1907 C CA . ARG A 1 247 ? -6.978 -18.911 -13.343 1.00 96.38 247 ARG A CA 1
ATOM 1908 C C . ARG A 1 247 ? -6.541 -18.532 -11.928 1.00 96.38 247 ARG A C 1
ATOM 1910 O O . ARG A 1 247 ? -7.282 -18.756 -10.978 1.00 96.38 247 ARG A O 1
ATOM 1917 N N . VAL A 1 248 ? -5.350 -17.955 -11.764 1.00 97.88 248 VAL A N 1
ATOM 1918 C CA . VAL A 1 248 ? -4.910 -17.418 -10.467 1.00 97.88 248 VAL A CA 1
ATOM 1919 C C . VAL A 1 248 ? -5.813 -16.265 -10.037 1.00 97.88 248 VAL A C 1
ATOM 1921 O O . VAL A 1 248 ? -6.268 -16.256 -8.899 1.00 97.88 248 VAL A O 1
ATOM 1924 N N . ALA A 1 249 ? -6.138 -15.340 -10.941 1.00 97.06 249 ALA A N 1
ATOM 1925 C CA . ALA A 1 249 ? -7.045 -14.231 -10.648 1.00 97.06 249 ALA A CA 1
ATOM 1926 C C . ALA A 1 249 ? -8.468 -14.684 -10.268 1.00 97.06 249 ALA A C 1
ATOM 1928 O O . ALA A 1 249 ? -9.126 -14.037 -9.454 1.00 97.06 249 ALA A O 1
ATOM 1929 N N . GLU A 1 250 ? -8.962 -15.787 -10.835 1.00 95.88 250 GLU A N 1
ATOM 1930 C CA . GLU A 1 250 ? -10.248 -16.397 -10.454 1.00 95.88 250 GLU A CA 1
ATOM 1931 C C . GLU A 1 250 ? -10.217 -16.982 -9.038 1.00 95.88 250 GLU A C 1
ATOM 1933 O O . GLU A 1 250 ? -11.205 -16.885 -8.320 1.00 95.88 250 GLU A O 1
ATOM 1938 N N . ARG A 1 251 ? -9.074 -17.536 -8.613 1.00 96.50 251 ARG A N 1
ATOM 1939 C CA . ARG A 1 251 ? -8.877 -18.083 -7.259 1.00 96.50 251 ARG A CA 1
ATOM 1940 C C . ARG A 1 251 ? -8.740 -17.012 -6.176 1.00 96.50 251 ARG A C 1
ATOM 1942 O O . ARG A 1 251 ? -8.823 -17.339 -4.995 1.00 96.50 251 ARG A O 1
ATOM 1949 N N . VAL A 1 252 ? -8.461 -15.764 -6.551 1.00 96.88 252 VAL A N 1
ATOM 1950 C CA . VAL A 1 252 ? -8.364 -14.647 -5.606 1.00 96.88 252 VAL A CA 1
ATOM 1951 C C . VAL A 1 252 ? -9.758 -14.068 -5.383 1.00 96.88 252 VAL A C 1
ATOM 1953 O O . VAL A 1 252 ? -10.248 -13.245 -6.158 1.00 96.88 252 VAL A O 1
ATOM 1956 N N . GLU A 1 253 ? -10.398 -14.532 -4.313 1.00 92.69 253 GLU A N 1
ATOM 1957 C CA . GLU A 1 253 ? -11.751 -14.132 -3.908 1.00 92.69 253 GLU A CA 1
ATOM 1958 C C . GLU A 1 253 ? -11.739 -12.949 -2.936 1.00 92.69 253 GLU A C 1
ATOM 1960 O O . GLU A 1 253 ? -12.700 -12.182 -2.865 1.00 92.69 253 GLU A O 1
ATOM 1965 N N . PHE A 1 254 ? -10.656 -12.790 -2.172 1.00 94.75 254 PHE A N 1
ATOM 1966 C CA . PHE A 1 254 ? -10.549 -11.717 -1.195 1.00 94.75 254 PHE A CA 1
ATOM 1967 C C . PHE A 1 254 ? -10.544 -10.336 -1.857 1.00 94.75 254 PHE A C 1
ATOM 1969 O O . PHE A 1 254 ? -9.797 -10.061 -2.796 1.00 94.75 254 PHE A O 1
ATOM 1976 N N . THR A 1 255 ? -11.341 -9.436 -1.288 1.00 91.75 255 THR A N 1
ATOM 1977 C CA . THR A 1 255 ? -11.374 -8.018 -1.639 1.00 91.75 255 THR A CA 1
ATOM 1978 C C . THR A 1 255 ? -11.346 -7.182 -0.363 1.00 91.75 255 THR A C 1
ATOM 1980 O O . THR A 1 255 ? -11.661 -7.669 0.723 1.00 91.75 255 THR A O 1
ATOM 1983 N N . LEU A 1 256 ? -11.005 -5.898 -0.491 1.00 90.75 256 LEU A N 1
ATOM 1984 C CA . LEU A 1 256 ? -11.126 -4.938 0.612 1.00 90.75 256 LEU A CA 1
ATOM 1985 C C . LEU A 1 256 ? -12.580 -4.479 0.844 1.00 90.75 256 LEU A C 1
ATOM 1987 O O . LEU A 1 256 ? -12.817 -3.569 1.638 1.00 90.75 256 LEU A O 1
ATOM 1991 N N . GLU A 1 257 ? -13.561 -5.103 0.183 1.00 86.19 257 GLU A N 1
ATOM 1992 C CA . GLU A 1 257 ? -14.974 -4.825 0.422 1.00 86.19 257 GLU A CA 1
ATOM 1993 C C . GLU A 1 257 ? -15.462 -5.517 1.684 1.00 86.19 257 GLU A C 1
ATOM 1995 O O . GLU A 1 257 ? -15.124 -6.668 1.952 1.00 86.19 257 GLU A O 1
ATOM 2000 N N . ASN A 1 258 ? -16.334 -4.828 2.423 1.00 71.50 258 ASN A N 1
ATOM 2001 C CA . ASN A 1 258 ? -17.105 -5.416 3.516 1.00 71.50 258 ASN A CA 1
ATOM 2002 C C . ASN A 1 258 ? -16.239 -6.232 4.490 1.00 71.50 258 ASN A C 1
ATOM 2004 O O . ASN A 1 258 ? -16.611 -7.333 4.895 1.00 71.50 258 ASN A O 1
ATOM 2008 N N . LEU A 1 259 ? -15.105 -5.663 4.920 1.00 80.31 259 LEU A N 1
ATOM 2009 C CA . LEU A 1 259 ? -14.170 -6.286 5.870 1.00 80.31 259 LEU A CA 1
ATOM 2010 C C . LEU A 1 259 ? -14.798 -6.619 7.238 1.00 80.31 259 LEU A C 1
ATOM 2012 O O . LEU A 1 259 ? -14.132 -7.197 8.095 1.00 80.31 259 LEU A O 1
ATOM 2016 N N . GLY A 1 260 ? -16.076 -6.287 7.445 1.00 73.50 260 GLY A N 1
ATOM 2017 C CA . GLY A 1 260 ? -16.819 -6.575 8.663 1.00 73.50 260 GLY A CA 1
ATOM 2018 C C . GLY A 1 260 ? -16.225 -5.842 9.854 1.00 73.50 260 GLY A C 1
ATOM 2019 O O . GLY A 1 260 ? -16.022 -6.465 10.892 1.00 73.50 260 GLY A O 1
ATOM 2020 N N . TYR A 1 261 ? -15.891 -4.559 9.667 1.00 75.44 261 TYR A N 1
ATOM 2021 C CA . TYR A 1 261 ? -15.355 -3.719 10.731 1.00 75.44 261 TYR A CA 1
ATOM 2022 C C . TYR A 1 261 ? -16.309 -3.700 11.928 1.00 75.44 261 TYR A C 1
ATOM 2024 O O . TYR A 1 261 ? -17.523 -3.553 11.766 1.00 75.44 261 TYR A O 1
ATOM 2032 N N . ARG A 1 262 ? -15.732 -3.859 13.116 1.00 78.94 262 ARG A N 1
ATOM 2033 C CA . ARG A 1 262 ? -16.390 -3.745 14.415 1.00 78.94 262 ARG A CA 1
ATOM 2034 C C . ARG A 1 262 ? -15.508 -2.877 15.301 1.00 78.94 262 ARG A C 1
ATOM 2036 O O . ARG A 1 262 ? -14.288 -2.888 15.141 1.00 78.94 262 ARG A O 1
ATOM 2043 N N . PHE A 1 263 ? -16.136 -2.116 16.189 1.00 83.06 263 PHE A N 1
ATOM 2044 C CA . PHE A 1 263 ? -15.401 -1.408 17.228 1.00 83.06 263 PHE A CA 1
ATOM 2045 C C . PHE A 1 263 ? -14.833 -2.407 18.239 1.00 83.06 263 PHE A C 1
ATOM 2047 O O . PHE A 1 263 ? -15.468 -3.443 18.441 1.00 83.06 263 PHE A O 1
ATOM 2054 N N . PRO A 1 264 ? -13.678 -2.088 18.846 1.00 83.75 264 PRO A N 1
ATOM 2055 C CA . PRO A 1 264 ? -13.064 -2.941 19.848 1.00 83.75 264 PRO A CA 1
ATOM 2056 C C . PRO A 1 264 ? -13.956 -3.122 21.079 1.00 83.75 264 PRO A C 1
ATOM 2058 O O . PRO A 1 264 ? -14.663 -2.191 21.492 1.00 83.75 264 PRO A O 1
ATOM 2061 N N . ASP A 1 265 ? -13.896 -4.312 21.665 1.00 86.56 265 ASP A N 1
ATOM 2062 C CA . ASP A 1 265 ? -14.617 -4.649 22.887 1.00 86.56 265 ASP A CA 1
ATOM 2063 C C . ASP A 1 265 ? -13.941 -4.005 24.110 1.00 86.56 265 ASP A C 1
ATOM 2065 O O . ASP A 1 265 ? -12.718 -4.010 24.259 1.00 86.56 265 ASP A O 1
ATOM 2069 N N . PHE A 1 266 ? -14.740 -3.441 25.024 1.00 89.62 266 PHE A N 1
ATOM 2070 C CA . PHE A 1 266 ? -14.195 -2.865 26.257 1.00 89.62 266 PHE A CA 1
ATOM 2071 C C . PHE A 1 266 ? -13.770 -3.984 27.226 1.00 89.62 266 PHE A C 1
ATOM 2073 O O . PHE A 1 266 ? -14.595 -4.858 27.520 1.00 89.62 266 PHE A O 1
ATOM 2080 N N . PRO A 1 267 ? -12.525 -3.979 27.740 1.00 87.62 267 PRO A N 1
ATOM 2081 C CA . PRO A 1 267 ? -12.043 -5.034 28.622 1.00 87.62 267 PRO A CA 1
ATOM 2082 C C . PRO A 1 267 ? -12.524 -4.867 30.073 1.00 87.62 267 PRO A C 1
ATOM 2084 O O . PRO A 1 267 ? -12.769 -3.760 30.553 1.00 87.62 267 PRO A O 1
ATOM 2087 N N . ASP A 1 268 ? -12.619 -5.978 30.803 1.00 84.94 268 ASP A N 1
ATOM 2088 C CA . ASP A 1 268 ? -12.775 -6.001 32.257 1.00 84.94 268 ASP A CA 1
ATOM 2089 C C . ASP A 1 268 ? -11.457 -5.643 32.983 1.00 84.94 268 ASP A C 1
ATOM 2091 O O . ASP A 1 268 ? -10.408 -5.428 32.374 1.00 84.94 268 ASP A O 1
ATOM 2095 N N . SER A 1 269 ? -11.473 -5.617 34.320 1.00 81.25 269 SER A N 1
ATOM 2096 C CA . SER A 1 269 ? -10.282 -5.315 35.135 1.00 81.25 269 SER A CA 1
ATOM 2097 C C . SER A 1 269 ? -9.144 -6.339 35.019 1.00 81.25 269 SER A C 1
ATOM 2099 O O . SER A 1 269 ? -8.043 -6.090 35.512 1.00 81.25 269 SER A O 1
ATOM 2101 N N . ARG A 1 270 ? -9.396 -7.494 34.395 1.00 81.31 270 ARG A N 1
ATOM 2102 C CA . ARG A 1 270 ? -8.418 -8.551 34.113 1.00 81.31 270 ARG A CA 1
ATOM 2103 C C . ARG A 1 270 ? -7.997 -8.572 32.639 1.00 81.31 270 ARG A C 1
ATOM 2105 O O . ARG A 1 270 ? -7.170 -9.407 32.284 1.00 81.31 270 ARG A O 1
ATOM 2112 N N . GLY A 1 271 ? -8.526 -7.674 31.806 1.00 79.44 271 GLY A N 1
ATOM 2113 C CA . GLY A 1 271 ? -8.225 -7.588 30.379 1.00 79.44 271 GLY A CA 1
ATOM 2114 C C . GLY A 1 271 ? -9.091 -8.474 29.478 1.00 79.44 271 GLY A C 1
ATOM 2115 O O . GLY A 1 271 ? -8.795 -8.576 28.291 1.00 79.44 271 GLY A O 1
ATOM 2116 N N . ASN A 1 272 ? -10.140 -9.125 29.992 1.00 85.31 272 ASN A N 1
ATOM 2117 C CA . ASN A 1 272 ? -11.033 -9.946 29.165 1.00 85.31 272 ASN A CA 1
ATOM 2118 C C . ASN A 1 272 ? -12.102 -9.070 28.497 1.00 85.31 272 ASN A C 1
ATOM 2120 O O . ASN A 1 272 ? -12.692 -8.238 29.187 1.00 85.31 272 ASN A O 1
ATOM 2124 N N . PRO A 1 273 ? -12.412 -9.262 27.203 1.00 86.81 273 PRO A N 1
ATOM 2125 C CA . PRO A 1 273 ? -13.442 -8.480 26.527 1.00 86.81 273 PRO A CA 1
ATOM 2126 C C . PRO A 1 273 ? -14.821 -8.753 27.139 1.00 86.81 273 PRO A C 1
ATOM 2128 O O . PRO A 1 273 ? -15.234 -9.906 27.285 1.00 86.81 273 PRO A O 1
ATOM 2131 N N . LEU A 1 274 ? -15.542 -7.687 27.489 1.00 91.81 274 LEU A N 1
A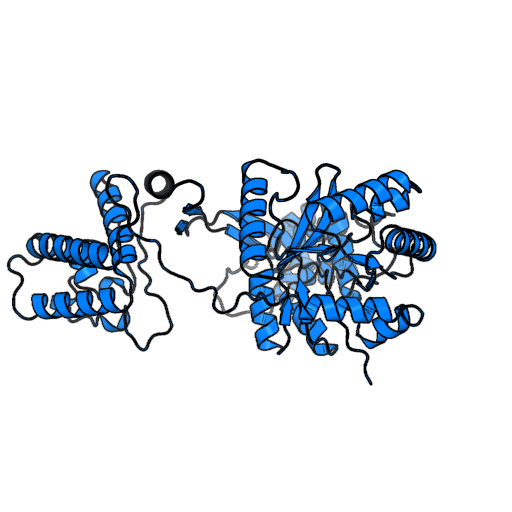TOM 2132 C CA . LEU A 1 274 ? -16.925 -7.778 27.954 1.00 91.81 274 LEU A CA 1
ATOM 2133 C C . LEU A 1 274 ? -17.863 -8.082 26.784 1.00 91.81 274 LEU A C 1
ATOM 2135 O O . LEU A 1 274 ? -17.686 -7.560 25.686 1.00 91.81 274 LEU A O 1
ATOM 2139 N N . SER A 1 275 ? -18.928 -8.846 27.017 1.00 93.12 275 SER A N 1
ATOM 2140 C CA . SER A 1 275 ? -19.986 -9.006 26.015 1.00 93.12 275 SER A CA 1
ATOM 2141 C C . SER A 1 275 ? -20.725 -7.687 25.765 1.00 93.12 275 SER A C 1
ATOM 2143 O O . SER A 1 275 ? -20.833 -6.832 26.645 1.00 93.12 275 SER A O 1
ATOM 2145 N N . LEU A 1 276 ? -21.338 -7.537 24.587 1.00 91.56 276 LEU A N 1
ATOM 2146 C CA . LEU A 1 276 ? -22.113 -6.339 24.237 1.00 91.56 276 LEU A CA 1
ATOM 2147 C C . LEU A 1 276 ? -23.217 -5.997 25.266 1.00 91.56 276 LEU A C 1
ATOM 2149 O O . LEU A 1 276 ? -23.557 -4.828 25.457 1.00 91.56 276 LEU A O 1
ATOM 2153 N N . ALA A 1 277 ? -23.790 -7.004 25.931 1.00 93.94 277 ALA A N 1
ATOM 2154 C CA . ALA A 1 277 ? -24.790 -6.803 26.979 1.00 93.94 277 ALA A CA 1
ATOM 2155 C C . ALA A 1 277 ? -24.171 -6.250 28.274 1.00 93.94 277 ALA A C 1
ATOM 2157 O O . ALA A 1 277 ? -24.734 -5.344 28.891 1.00 93.94 277 ALA A O 1
ATOM 2158 N N . GLU A 1 278 ? -23.002 -6.759 28.667 1.00 95.69 278 GLU A N 1
ATOM 2159 C CA . GLU A 1 278 ? -22.251 -6.274 29.829 1.00 95.69 278 GLU A CA 1
ATOM 2160 C C . GLU A 1 278 ? -21.742 -4.851 29.603 1.00 95.69 278 GLU A C 1
ATOM 2162 O O . GLU A 1 278 ? -21.930 -3.996 30.469 1.00 95.69 278 GLU A O 1
ATOM 2167 N N . GLN A 1 279 ? -21.199 -4.565 28.416 1.00 95.62 279 GLN A N 1
ATOM 2168 C CA . GLN A 1 279 ? -20.793 -3.214 28.024 1.00 95.62 279 GLN A CA 1
ATOM 2169 C C . GLN A 1 279 ? -21.984 -2.240 28.079 1.00 95.62 279 GLN A C 1
ATOM 2171 O O . GLN A 1 279 ? -21.871 -1.139 28.614 1.00 95.62 279 GLN A O 1
ATOM 2176 N N . GLY A 1 280 ? -23.154 -2.653 27.581 1.00 96.38 280 GLY A N 1
ATOM 2177 C CA . GLY A 1 280 ? -24.386 -1.861 27.639 1.00 96.38 280 GLY A CA 1
ATOM 2178 C C . GLY A 1 280 ? -24.841 -1.529 29.058 1.00 96.38 280 GLY A C 1
ATOM 2179 O O . GLY A 1 280 ? -25.200 -0.387 29.360 1.00 96.38 280 GLY A O 1
ATOM 2180 N N . LYS A 1 281 ? -24.800 -2.526 29.948 1.00 96.94 281 LYS A N 1
ATOM 2181 C CA . LYS A 1 281 ? -25.136 -2.357 31.365 1.00 96.94 281 LYS A CA 1
ATOM 2182 C C . LYS A 1 281 ? -24.163 -1.395 32.052 1.00 96.94 281 LYS A C 1
ATOM 2184 O O . LYS A 1 281 ? -24.615 -0.452 32.699 1.00 96.94 281 LYS A O 1
ATOM 2189 N N . LEU A 1 282 ? -22.860 -1.593 31.855 1.00 96.75 282 LEU A N 1
ATOM 2190 C CA . LEU A 1 282 ? -21.817 -0.743 32.429 1.00 96.75 282 LEU A CA 1
ATOM 2191 C C . LEU A 1 282 ? -21.937 0.707 31.941 1.00 96.75 282 LEU A C 1
ATOM 2193 O O . LEU A 1 282 ? -21.922 1.637 32.746 1.00 96.75 282 LEU A O 1
ATOM 2197 N N . LEU A 1 283 ? -22.133 0.910 30.634 1.00 97.75 283 LEU A N 1
ATOM 2198 C CA . LEU A 1 283 ? -22.321 2.242 30.057 1.00 97.75 283 LEU A CA 1
ATOM 2199 C C . LEU A 1 283 ? -23.507 2.963 30.701 1.00 97.75 283 LEU A C 1
ATOM 2201 O O . LEU A 1 283 ? -23.417 4.147 31.026 1.00 97.75 283 LEU A O 1
ATOM 2205 N N . ARG A 1 284 ? -24.623 2.255 30.896 1.00 98.00 284 ARG A N 1
ATOM 2206 C CA . ARG A 1 284 ? -25.819 2.806 31.534 1.00 98.00 284 ARG A CA 1
ATOM 2207 C C . ARG A 1 284 ? -25.548 3.233 32.976 1.00 98.00 284 ARG A C 1
ATOM 2209 O O . ARG A 1 284 ? -25.953 4.332 33.349 1.00 98.00 284 ARG A O 1
ATOM 2216 N N . GLU A 1 285 ? -24.884 2.394 33.765 1.00 97.12 285 GLU A N 1
ATOM 2217 C CA . GLU A 1 285 ? -24.536 2.690 35.162 1.00 97.12 285 GLU A CA 1
ATOM 2218 C C . GLU A 1 285 ? -23.673 3.957 35.261 1.00 97.12 285 GLU A C 1
ATOM 2220 O O . GLU A 1 285 ? -24.076 4.920 35.919 1.00 97.12 285 GLU A O 1
ATOM 2225 N N . LEU A 1 286 ? -22.575 4.015 34.499 1.00 97.19 286 LEU A N 1
ATOM 2226 C CA . LEU A 1 286 ? -21.668 5.170 34.455 1.00 97.19 286 LEU A CA 1
ATOM 2227 C C . LEU A 1 286 ? -22.358 6.443 33.946 1.00 97.19 286 LEU A C 1
ATOM 2229 O O . LEU A 1 286 ? -22.112 7.542 34.444 1.00 97.19 286 LEU A O 1
ATOM 2233 N N . THR A 1 287 ? -23.261 6.306 32.972 1.00 97.75 287 THR A N 1
ATOM 2234 C CA . THR A 1 287 ? -24.037 7.439 32.452 1.00 97.75 287 THR A CA 1
ATOM 2235 C C . THR A 1 287 ? -24.928 8.033 33.538 1.00 97.75 287 THR A C 1
ATOM 2237 O O . THR A 1 287 ? -24.974 9.252 33.682 1.00 97.75 287 THR A O 1
ATOM 2240 N N . TYR A 1 288 ? -25.635 7.213 34.321 1.00 96.94 288 TYR A N 1
ATOM 2241 C CA . TYR A 1 288 ? -26.499 7.724 35.389 1.00 96.94 288 TYR A CA 1
ATOM 2242 C C . TYR A 1 288 ? -25.715 8.300 36.566 1.00 96.94 288 TYR A C 1
ATOM 2244 O O . TYR A 1 288 ? -26.142 9.311 37.126 1.00 96.94 288 TYR A O 1
ATOM 2252 N N . GLU A 1 289 ? -24.573 7.709 36.911 1.00 95.25 289 GLU A N 1
ATOM 2253 C CA . GLU A 1 289 ? -23.664 8.253 37.922 1.00 95.25 289 GLU A CA 1
ATOM 2254 C C . GLU A 1 289 ? -23.150 9.643 37.512 1.00 95.25 289 GLU A C 1
ATOM 2256 O O . GLU A 1 289 ? -23.314 10.621 38.246 1.00 95.25 289 GLU A O 1
ATOM 2261 N N . GLY A 1 290 ? -22.623 9.768 36.292 1.00 95.25 290 GLY A N 1
ATOM 2262 C CA . GLY A 1 290 ? -22.142 11.043 35.763 1.00 95.25 290 GLY A CA 1
ATOM 2263 C C . GLY A 1 290 ? -23.257 12.080 35.582 1.00 95.25 290 GLY A C 1
ATOM 2264 O O . GLY A 1 290 ? -23.080 13.267 35.883 1.00 95.25 290 GLY A O 1
ATOM 2265 N N . ALA A 1 291 ? -24.448 11.641 35.169 1.00 95.00 291 ALA A N 1
ATOM 2266 C CA . ALA A 1 291 ? -25.616 12.505 35.052 1.00 95.00 291 ALA A CA 1
ATOM 2267 C C . ALA A 1 291 ? -26.086 13.024 36.420 1.00 95.00 291 ALA A C 1
ATOM 2269 O O . ALA A 1 291 ? -26.473 14.189 36.511 1.00 95.00 291 ALA A O 1
ATOM 2270 N N . ALA A 1 292 ? -25.998 12.224 37.488 1.00 93.81 292 ALA A N 1
ATOM 2271 C CA . ALA A 1 292 ? -26.297 12.686 38.842 1.00 93.81 292 ALA A CA 1
ATOM 2272 C C . ALA A 1 292 ? -25.355 13.820 39.281 1.00 93.81 292 ALA A C 1
ATOM 2274 O O . ALA A 1 292 ? -25.805 14.797 39.877 1.00 93.81 292 ALA A O 1
ATOM 2275 N N . GLY A 1 293 ? -24.069 13.739 38.923 1.00 91.00 293 GLY A N 1
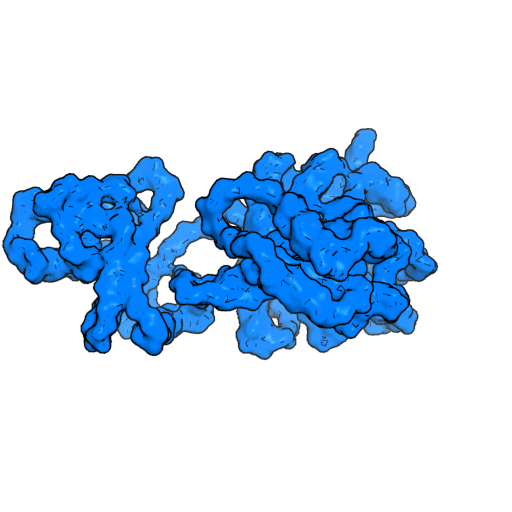ATOM 2276 C CA . GLY A 1 293 ? -23.091 14.790 39.219 1.00 91.00 293 GLY A CA 1
ATOM 2277 C C . GLY A 1 293 ? -23.289 16.086 38.423 1.00 91.00 293 GLY A C 1
ATOM 2278 O O . GLY A 1 293 ? -23.025 17.167 38.944 1.00 91.00 293 GLY A O 1
ATOM 2279 N N . ARG A 1 294 ? -23.756 16.004 37.169 1.00 91.94 294 ARG A N 1
ATOM 2280 C CA . ARG A 1 294 ? -23.859 17.168 36.261 1.00 91.94 294 ARG A CA 1
ATOM 2281 C C . ARG A 1 294 ? -25.247 17.797 36.182 1.00 91.94 294 ARG A C 1
ATOM 2283 O O . ARG A 1 294 ? -25.360 19.016 36.121 1.00 91.94 294 ARG A O 1
ATOM 2290 N N . TYR A 1 295 ? -26.294 16.978 36.190 1.00 90.56 295 TYR A N 1
ATOM 2291 C CA . TYR A 1 295 ? -27.690 17.420 36.135 1.00 90.56 295 TYR A CA 1
ATOM 2292 C C . TYR A 1 295 ? -28.369 17.436 37.509 1.00 90.56 295 TYR A C 1
ATOM 2294 O O . TYR A 1 295 ? -29.486 17.942 37.635 1.00 90.56 295 TYR A O 1
ATOM 2302 N N . GLY A 1 296 ? -27.749 16.846 38.535 1.00 87.12 296 GLY A N 1
ATOM 2303 C CA . GLY A 1 296 ? -28.417 16.583 39.803 1.00 87.12 296 GLY A CA 1
ATOM 2304 C C . GLY A 1 296 ? -29.509 15.527 39.624 1.00 87.12 296 GLY A C 1
ATOM 2305 O O . GLY A 1 296 ? -29.257 14.375 39.273 1.00 87.12 296 GLY A O 1
ATOM 2306 N N . VAL A 1 297 ? -30.768 15.906 39.849 1.00 82.31 297 VAL A N 1
ATOM 2307 C CA . VAL A 1 297 ? -31.888 14.960 39.770 1.00 82.31 297 VAL A CA 1
ATOM 2308 C C . VAL A 1 297 ? -32.294 14.716 38.312 1.00 82.31 297 VAL A C 1
ATOM 2310 O O . VAL A 1 297 ? -32.998 15.515 37.696 1.00 82.31 297 VAL A O 1
ATOM 2313 N N . CYS A 1 298 ? -31.920 13.554 37.774 1.00 84.62 298 CYS A N 1
ATOM 2314 C CA . CYS A 1 298 ? -32.238 13.144 36.404 1.00 84.62 298 CYS A CA 1
ATOM 2315 C C . CYS A 1 298 ? -33.739 12.858 36.202 1.00 84.62 298 CYS A C 1
ATOM 2317 O O . CYS A 1 298 ? -34.213 11.730 36.366 1.00 84.62 298 CYS A O 1
ATOM 2319 N N . ARG A 1 299 ? -34.512 13.882 35.821 1.00 86.31 299 ARG A N 1
ATOM 2320 C CA . ARG A 1 299 ? -35.962 13.796 35.556 1.00 86.31 299 ARG A CA 1
ATOM 2321 C C . ARG A 1 299 ? -36.349 14.463 34.235 1.00 86.31 299 ARG A C 1
ATOM 2323 O O . ARG A 1 299 ? -35.562 15.157 33.597 1.00 86.31 299 ARG A O 1
ATOM 2330 N N . GLY A 1 300 ? -37.591 14.230 33.811 1.00 92.12 300 GLY A N 1
ATOM 2331 C CA . GLY A 1 300 ? -38.202 14.926 32.679 1.00 92.12 300 GLY A CA 1
ATOM 2332 C C . GLY A 1 300 ? -37.449 14.729 31.362 1.00 92.12 300 GLY A C 1
ATOM 2333 O O . GLY A 1 300 ? -37.256 13.599 30.913 1.00 92.12 300 GLY A O 1
ATOM 2334 N N . ARG A 1 301 ? -37.062 15.843 30.729 1.00 91.00 301 ARG A N 1
ATOM 2335 C CA . ARG A 1 301 ? -36.420 15.856 29.406 1.00 91.00 301 ARG A CA 1
ATOM 2336 C C . ARG A 1 301 ? -35.050 15.172 29.412 1.00 91.00 301 ARG A C 1
ATOM 2338 O O . ARG A 1 301 ? -34.780 14.410 28.495 1.00 91.00 301 ARG A O 1
ATOM 2345 N N . VAL A 1 302 ? -34.248 15.375 30.463 1.00 92.94 302 VAL A N 1
ATOM 2346 C CA . VAL A 1 302 ? -32.902 14.787 30.592 1.00 92.94 302 VAL A CA 1
ATOM 2347 C C . VAL A 1 302 ? -32.976 13.263 30.616 1.00 92.94 302 VAL A C 1
ATOM 2349 O O . VAL A 1 302 ? -32.327 12.602 29.812 1.00 92.94 302 VAL A O 1
ATOM 2352 N N . LYS A 1 303 ? -33.835 12.696 31.477 1.00 95.19 303 LYS A N 1
ATOM 2353 C CA . LYS A 1 303 ? -34.000 11.237 31.560 1.00 95.19 303 LYS A CA 1
ATOM 2354 C C . LYS A 1 303 ? -34.465 10.645 30.227 1.00 95.19 303 LYS A C 1
ATOM 2356 O O . LYS A 1 303 ? -33.913 9.642 29.802 1.00 95.19 303 LYS A O 1
ATOM 2361 N N . ARG A 1 304 ? -35.446 11.266 29.559 1.00 95.12 304 ARG A N 1
ATOM 2362 C CA . ARG A 1 304 ? -35.926 10.789 28.248 1.00 95.12 304 ARG A CA 1
ATOM 2363 C C . ARG A 1 304 ? -34.829 10.806 27.185 1.00 95.12 304 ARG A C 1
ATOM 2365 O O . ARG A 1 304 ? -34.733 9.848 26.430 1.00 95.12 304 ARG A O 1
ATOM 2372 N N . GLN A 1 305 ? -34.013 11.859 27.155 1.00 94.94 305 GLN A N 1
ATOM 2373 C CA . GLN A 1 305 ? -32.901 11.963 26.215 1.00 94.94 305 GLN A CA 1
ATOM 2374 C C . GLN A 1 305 ? -31.858 10.867 26.464 1.00 94.94 305 GLN A C 1
ATOM 2376 O O . GLN A 1 305 ? -31.521 10.136 25.542 1.00 94.94 305 GLN A O 1
ATOM 2381 N N . ILE A 1 306 ? -31.406 10.696 27.712 1.00 96.25 306 ILE A N 1
ATOM 2382 C CA . ILE A 1 306 ? -30.420 9.664 28.075 1.00 96.25 306 ILE A CA 1
ATOM 2383 C C . ILE A 1 306 ? -30.914 8.260 27.696 1.00 96.25 306 ILE A C 1
ATOM 2385 O O . ILE A 1 306 ? -30.164 7.484 27.114 1.00 96.25 306 ILE A O 1
ATOM 2389 N N . GLU A 1 307 ? -32.175 7.932 27.987 1.00 97.19 307 GLU A N 1
ATOM 2390 C CA . GLU A 1 307 ? -32.754 6.620 27.659 1.00 97.19 307 GLU A CA 1
ATOM 2391 C C . GLU A 1 307 ? -32.811 6.366 26.147 1.00 97.19 307 GLU A C 1
ATOM 2393 O O . GLU A 1 307 ? -32.475 5.272 25.693 1.00 97.19 307 GLU A O 1
ATOM 2398 N N . HIS A 1 308 ? -33.200 7.379 25.365 1.00 95.69 308 HIS A N 1
ATOM 2399 C CA . HIS A 1 308 ? -33.219 7.313 23.900 1.00 95.69 308 HIS A CA 1
ATOM 2400 C C . HIS A 1 308 ? -31.819 7.080 23.326 1.00 95.69 308 HIS A C 1
ATOM 2402 O O . HIS A 1 308 ? -31.622 6.176 22.511 1.00 95.69 308 HIS A O 1
ATOM 2408 N N . GLU A 1 309 ? -30.832 7.846 23.795 1.00 96.19 309 GLU A N 1
ATOM 2409 C CA . GLU A 1 309 ? -29.441 7.716 23.355 1.00 96.19 309 GLU A CA 1
ATOM 2410 C C . GLU A 1 309 ? -28.858 6.346 23.708 1.00 96.19 309 GLU A C 1
ATOM 2412 O O . GLU A 1 309 ? -28.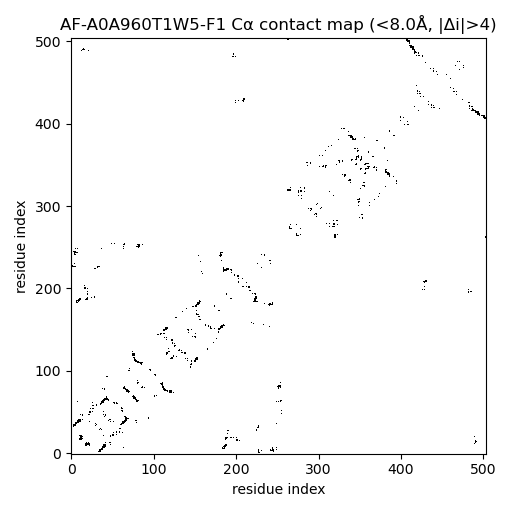321 5.672 22.831 1.00 96.19 309 GLU A O 1
ATOM 2417 N N . LEU A 1 310 ? -29.014 5.888 24.956 1.00 97.00 310 LEU A N 1
ATOM 2418 C CA . LEU A 1 310 ? -28.522 4.579 25.401 1.00 97.00 310 LEU A CA 1
ATOM 2419 C C . LEU A 1 310 ? -29.145 3.430 24.597 1.00 97.00 310 LEU A C 1
ATOM 2421 O O . LEU A 1 310 ? -28.434 2.507 24.197 1.00 97.00 310 LEU A O 1
ATOM 2425 N N . ALA A 1 311 ? -30.450 3.491 24.315 1.00 95.50 311 ALA A N 1
ATOM 2426 C CA . ALA A 1 311 ? -31.123 2.487 23.494 1.00 95.50 311 ALA A CA 1
ATOM 2427 C C . ALA A 1 311 ? -30.578 2.460 22.055 1.00 95.50 311 ALA A C 1
ATOM 2429 O O . ALA A 1 311 ? -30.388 1.384 21.480 1.00 95.50 311 ALA A O 1
ATOM 2430 N N . MET A 1 312 ? -30.292 3.628 21.471 1.00 93.56 312 MET A N 1
ATOM 2431 C CA . MET A 1 312 ? -29.706 3.716 20.133 1.00 93.56 312 MET A CA 1
ATOM 2432 C C . MET A 1 312 ? -28.260 3.208 20.106 1.00 93.56 312 MET A C 1
ATOM 2434 O O . MET A 1 312 ? -27.921 2.413 19.230 1.00 93.56 312 MET A O 1
ATOM 2438 N N . ILE A 1 313 ? -27.437 3.603 21.080 1.00 93.75 313 ILE A N 1
ATOM 2439 C CA . ILE A 1 313 ? -26.047 3.145 21.230 1.00 93.75 313 ILE A CA 1
ATOM 2440 C C . ILE A 1 313 ? -26.000 1.619 21.345 1.00 93.75 313 ILE A C 1
ATOM 2442 O O . ILE A 1 313 ? -25.240 0.977 20.620 1.00 93.75 313 ILE A O 1
ATOM 2446 N N . GLN A 1 314 ? -26.854 1.031 22.192 1.00 92.81 314 GLN A N 1
ATOM 2447 C CA . GLN A 1 314 ? -26.934 -0.418 22.373 1.00 92.81 314 GLN A CA 1
ATOM 2448 C C . GLN A 1 314 ? -27.282 -1.134 21.069 1.00 92.81 314 GLN A C 1
ATOM 2450 O O . GLN A 1 314 ? -26.630 -2.106 20.693 1.00 92.81 314 GLN A O 1
ATOM 2455 N N . ARG A 1 315 ? -28.318 -0.659 20.374 1.00 90.88 315 ARG A N 1
ATOM 2456 C CA . ARG A 1 315 ? -28.815 -1.311 19.162 1.00 90.88 315 ARG A CA 1
ATOM 2457 C C . ARG A 1 315 ? -27.833 -1.228 17.998 1.00 90.88 315 ARG A C 1
ATOM 2459 O O . ARG A 1 315 ? -27.788 -2.152 17.193 1.00 90.88 315 ARG A O 1
ATOM 2466 N N . LEU A 1 316 ? -27.061 -0.146 17.912 1.00 89.50 316 LEU A N 1
ATOM 2467 C CA . LEU A 1 316 ? -26.023 0.017 16.893 1.00 89.50 316 LEU A CA 1
ATOM 2468 C C . LEU A 1 316 ? -24.691 -0.653 17.275 1.00 89.50 316 LEU A C 1
ATOM 2470 O O . LEU A 1 316 ? -23.783 -0.696 16.451 1.00 89.50 316 LEU A O 1
ATOM 2474 N N . GLY A 1 317 ? -24.578 -1.210 18.486 1.00 89.88 317 GLY A N 1
ATOM 2475 C CA . GLY A 1 317 ? -23.390 -1.945 18.918 1.00 89.88 317 GLY A CA 1
ATOM 2476 C C . GLY A 1 317 ? -22.211 -1.058 19.327 1.00 89.88 317 GLY A C 1
ATOM 2477 O O . GLY A 1 317 ? -21.070 -1.494 19.230 1.00 89.88 317 GLY A O 1
ATOM 2478 N N . PHE A 1 318 ? -22.462 0.177 19.773 1.00 92.00 318 PHE A N 1
ATOM 2479 C CA . PHE A 1 318 ? -21.423 1.127 20.195 1.00 92.00 318 PHE A CA 1
ATOM 2480 C C . PHE A 1 318 ? -21.138 1.275 21.705 1.00 92.00 318 PHE A C 1
ATOM 2482 O O . PHE A 1 318 ? -20.351 2.167 22.026 1.00 92.00 318 PHE A O 1
ATOM 2489 N N . PRO A 1 319 ? -21.679 0.478 22.656 1.00 93.94 319 PRO A N 1
ATOM 2490 C CA . PRO A 1 319 ? -21.330 0.646 24.066 1.00 93.94 319 PRO A CA 1
ATOM 2491 C C . PRO A 1 319 ? -19.821 0.654 24.347 1.00 93.94 319 PRO A C 1
ATOM 2493 O O . PRO A 1 319 ? -19.344 1.558 25.030 1.00 93.94 319 PRO A O 1
ATOM 2496 N N . GLY A 1 320 ? -19.065 -0.281 23.761 1.00 92.38 320 GLY A N 1
ATOM 2497 C CA . GLY A 1 320 ? -17.613 -0.382 23.933 1.00 92.38 320 GLY A CA 1
ATOM 2498 C C . GLY A 1 320 ? -16.878 0.876 23.506 1.00 92.38 320 GLY A C 1
ATOM 2499 O O . GLY A 1 320 ? -16.077 1.405 24.266 1.00 92.38 320 GLY A O 1
ATOM 2500 N N . TYR A 1 321 ? -17.240 1.445 22.356 1.00 91.88 321 TYR A N 1
ATOM 2501 C CA . TYR A 1 321 ? -16.648 2.692 21.877 1.00 91.88 321 TYR A CA 1
ATOM 2502 C C . TYR A 1 321 ? -16.814 3.849 22.880 1.00 91.88 321 TYR A C 1
ATOM 2504 O O . TYR A 1 321 ? -15.851 4.555 23.175 1.00 91.88 321 TYR A O 1
ATOM 2512 N N . PHE A 1 322 ? -18.004 4.011 23.469 1.00 94.31 322 PHE A N 1
ATOM 2513 C CA . PHE A 1 322 ? -18.243 5.047 24.482 1.00 94.31 322 PHE A CA 1
ATOM 2514 C C . PHE A 1 322 ? -17.480 4.776 25.782 1.00 94.31 322 PHE A C 1
ATOM 2516 O O . PHE A 1 322 ? -16.971 5.717 26.389 1.00 94.31 322 PHE A O 1
ATOM 2523 N N . LEU A 1 323 ? -17.381 3.511 26.199 1.00 95.06 323 LEU A N 1
ATOM 2524 C CA . LEU A 1 323 ? -16.621 3.111 27.385 1.00 95.06 323 LEU A CA 1
ATOM 2525 C C . LEU A 1 323 ? -15.121 3.369 27.214 1.00 95.06 323 LEU A C 1
ATOM 2527 O O . LEU A 1 323 ? -14.505 3.935 28.113 1.00 95.06 323 LEU A O 1
ATOM 2531 N N . ILE A 1 324 ? -14.554 3.043 26.050 1.00 93.00 324 ILE A N 1
ATOM 2532 C CA . ILE A 1 324 ? -13.152 3.322 25.704 1.00 93.00 324 ILE A CA 1
ATOM 2533 C C . ILE A 1 324 ? -12.874 4.823 25.799 1.00 93.00 324 ILE A C 1
ATOM 2535 O O . ILE A 1 324 ? -11.934 5.249 26.465 1.00 93.00 324 ILE A O 1
ATOM 2539 N N . VAL A 1 325 ? -13.716 5.645 25.173 1.00 93.81 325 VAL A N 1
ATOM 2540 C CA . VAL A 1 325 ? -13.566 7.106 25.204 1.00 93.81 325 VAL A CA 1
ATOM 2541 C C . VAL A 1 325 ? -13.715 7.651 26.629 1.00 93.81 325 VAL A C 1
ATOM 2543 O O . VAL A 1 325 ? -12.943 8.520 27.037 1.00 93.81 325 VAL A O 1
ATOM 2546 N N . HIS A 1 326 ? -14.679 7.145 27.402 1.00 94.81 326 HIS A N 1
ATOM 2547 C CA . HIS A 1 326 ? -14.863 7.529 28.802 1.00 94.81 326 HIS A CA 1
ATOM 2548 C C . HIS A 1 326 ? -13.643 7.172 29.663 1.00 94.81 326 HIS A C 1
ATOM 2550 O O . HIS A 1 326 ? -13.201 8.007 30.452 1.00 94.81 326 HIS A O 1
ATOM 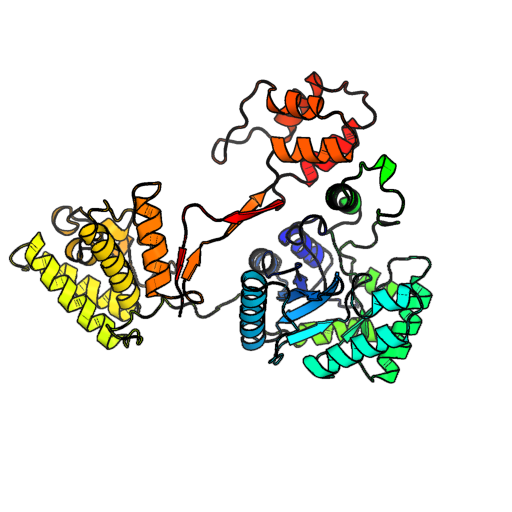2556 N N . GLU A 1 327 ? -13.061 5.986 29.476 1.00 94.38 327 GLU A N 1
ATOM 2557 C CA . GLU A 1 327 ? -11.850 5.540 30.172 1.00 94.38 327 GLU A CA 1
ATOM 2558 C C . GLU A 1 327 ? -10.659 6.451 29.855 1.00 94.38 327 GLU A C 1
ATOM 2560 O O . GLU A 1 327 ? -10.012 6.947 30.778 1.00 94.38 327 GLU A O 1
ATOM 2565 N N . LEU A 1 328 ? -10.445 6.792 28.579 1.00 93.56 328 LEU A N 1
ATOM 2566 C CA . LEU A 1 328 ? -9.378 7.711 28.165 1.00 93.56 328 LEU A CA 1
ATOM 2567 C C . LEU A 1 328 ? -9.533 9.105 28.786 1.00 93.56 328 LEU A C 1
ATOM 2569 O O . LEU A 1 328 ? -8.555 9.701 29.251 1.00 93.56 328 LEU A O 1
ATOM 2573 N N . VAL A 1 329 ? -10.761 9.629 28.827 1.00 94.88 329 VAL A N 1
ATOM 2574 C CA . VAL A 1 329 ? -11.075 10.907 29.489 1.00 94.88 329 VAL A CA 1
ATOM 2575 C C . VAL A 1 329 ? -10.849 10.811 31.001 1.00 94.88 329 VAL A C 1
ATOM 2577 O O . VAL A 1 329 ? -10.309 11.744 31.603 1.00 94.88 329 VAL A O 1
ATOM 2580 N N . GLY A 1 330 ? -11.231 9.691 31.618 1.00 94.69 330 GLY A N 1
ATOM 2581 C CA . GLY A 1 330 ? -11.002 9.405 33.033 1.00 94.69 330 GLY A CA 1
ATOM 2582 C C . GLY A 1 330 ? -9.515 9.380 33.384 1.00 94.69 330 GLY A C 1
ATOM 2583 O O . GLY A 1 330 ? -9.093 10.087 34.303 1.00 94.69 330 GLY A O 1
ATOM 2584 N N . PHE A 1 331 ? -8.707 8.655 32.605 1.00 95.38 331 PHE A N 1
ATOM 2585 C CA . PHE A 1 331 ? -7.250 8.615 32.741 1.00 95.38 331 PHE A CA 1
ATOM 2586 C C . PHE A 1 331 ? -6.636 10.015 32.637 1.00 95.38 331 PHE A C 1
ATOM 2588 O O . PHE A 1 331 ? -5.885 10.435 33.523 1.00 95.38 331 PHE A O 1
ATOM 2595 N N . ALA A 1 332 ? -6.989 10.763 31.586 1.00 95.06 332 ALA A N 1
ATOM 2596 C CA . ALA A 1 332 ? -6.465 12.104 31.359 1.00 95.06 332 ALA A CA 1
ATOM 2597 C C . ALA A 1 332 ? -6.767 13.026 32.549 1.00 95.06 332 ALA A C 1
ATOM 2599 O O . ALA A 1 332 ? -5.855 13.631 33.117 1.00 95.06 332 ALA A O 1
ATOM 2600 N N . ARG A 1 333 ? -8.021 13.066 33.011 1.00 93.44 333 ARG A N 1
ATOM 2601 C CA . ARG A 1 333 ? -8.415 13.876 34.175 1.00 93.44 333 ARG A CA 1
ATOM 2602 C C . ARG A 1 333 ? -7.731 13.447 35.465 1.00 93.44 333 ARG A C 1
ATOM 2604 O O . ARG A 1 333 ? -7.273 14.316 36.203 1.00 93.44 333 ARG A O 1
ATOM 2611 N N . GLY A 1 334 ? -7.606 12.144 35.715 1.00 94.69 334 GLY A N 1
ATOM 2612 C CA . GLY A 1 334 ? -6.910 11.608 36.889 1.00 94.69 334 GLY A CA 1
ATOM 2613 C C . GLY A 1 334 ? -5.433 12.011 36.955 1.00 94.69 334 GLY A C 1
ATOM 2614 O O . GLY A 1 334 ? -4.859 12.104 38.037 1.00 94.69 334 GLY A O 1
ATOM 2615 N N . ARG A 1 335 ? -4.824 12.321 35.805 1.00 94.94 335 ARG A N 1
ATOM 2616 C CA . ARG A 1 335 ? -3.455 12.846 35.687 1.00 94.94 335 ARG A CA 1
ATOM 2617 C C . ARG A 1 335 ? -3.382 14.371 35.590 1.00 94.94 335 ARG A C 1
ATOM 2619 O O . ARG A 1 335 ? -2.290 14.908 35.404 1.00 94.94 335 ARG A O 1
ATOM 2626 N N . GLY A 1 336 ? -4.508 15.082 35.677 1.00 93.94 336 GLY A N 1
ATOM 2627 C CA . GLY A 1 336 ? -4.583 16.530 35.459 1.00 93.94 336 GLY A CA 1
ATOM 2628 C C . GLY A 1 336 ? -4.290 16.946 34.011 1.00 93.94 336 GLY A C 1
ATOM 2629 O O . GLY A 1 336 ? -3.797 18.048 33.765 1.00 93.94 336 GLY A O 1
ATOM 2630 N N . ILE A 1 337 ? -4.481 16.049 33.041 1.00 94.75 337 ILE A N 1
ATOM 2631 C CA . ILE A 1 337 ? -4.356 16.334 31.609 1.00 94.75 337 ILE A CA 1
ATOM 2632 C C . ILE A 1 337 ? -5.687 16.930 31.151 1.00 94.75 337 ILE A C 1
ATOM 2634 O O . ILE A 1 337 ? -6.746 16.316 31.299 1.00 94.75 337 ILE A O 1
ATOM 2638 N N . LEU A 1 338 ? -5.636 18.144 30.599 1.00 92.56 338 LEU A N 1
ATOM 2639 C CA . LEU A 1 338 ? -6.810 18.762 29.991 1.00 92.56 338 LEU A CA 1
ATOM 2640 C C . LEU A 1 338 ? -7.267 17.899 28.812 1.00 92.56 338 LEU A C 1
ATOM 2642 O O . LEU A 1 338 ? -6.453 17.497 27.989 1.00 92.56 338 LEU A O 1
ATOM 2646 N N . CYS A 1 339 ? -8.559 17.605 28.733 1.00 91.94 339 CYS A N 1
ATOM 2647 C CA . CYS A 1 339 ? -9.134 16.909 27.592 1.00 91.94 339 CYS A CA 1
ATOM 2648 C C . CYS A 1 339 ? -10.552 17.403 27.325 1.00 91.94 339 CYS A C 1
ATOM 2650 O O . CYS A 1 339 ? -11.301 17.698 28.263 1.00 91.94 339 CYS A O 1
ATOM 2652 N N . GLN A 1 340 ? -10.905 17.513 26.046 1.00 90.56 340 GLN A N 1
ATOM 2653 C CA . GLN A 1 340 ? -12.211 18.005 25.630 1.00 90.56 340 GLN A CA 1
ATOM 2654 C C . GLN A 1 340 ? -12.685 17.275 24.377 1.00 90.56 340 GLN A C 1
ATOM 2656 O O . GLN A 1 340 ? -12.033 17.329 23.339 1.00 90.56 340 GLN A O 1
ATOM 2661 N N . GLY A 1 341 ? -13.845 16.623 24.462 1.00 88.00 341 GLY A N 1
ATOM 2662 C CA . GLY A 1 341 ? -14.537 16.107 23.286 1.00 88.00 341 GLY A CA 1
ATOM 2663 C C . GLY A 1 341 ? -15.094 17.247 22.430 1.00 88.00 341 GLY A C 1
ATOM 2664 O O . GLY A 1 341 ? -15.675 18.196 22.978 1.00 88.00 341 GLY A O 1
ATOM 2665 N N . ARG A 1 342 ? -14.949 17.147 21.104 1.00 86.69 342 ARG A N 1
ATOM 2666 C CA . ARG A 1 342 ? -15.446 18.129 20.123 1.00 86.69 342 ARG A CA 1
ATOM 2667 C C . ARG A 1 342 ? -16.323 17.491 19.039 1.00 86.69 342 ARG A C 1
ATOM 2669 O O . ARG A 1 342 ? -16.608 16.297 19.046 1.00 86.69 342 ARG A O 1
ATOM 2676 N N . GLY A 1 343 ? -16.761 18.316 18.088 1.00 87.12 343 GLY A N 1
ATOM 2677 C CA . GLY A 1 343 ? -17.533 17.871 16.933 1.00 87.12 343 GLY A CA 1
ATOM 2678 C C . GLY A 1 343 ? -18.955 17.453 17.301 1.00 87.12 343 GLY A C 1
ATOM 2679 O O . GLY A 1 343 ? -19.585 18.021 18.194 1.00 87.12 343 GLY A O 1
ATOM 2680 N N . SER A 1 344 ? -19.485 16.463 16.583 1.00 87.88 344 SER A N 1
ATOM 2681 C CA . SER A 1 344 ? -20.883 16.049 16.751 1.00 87.88 344 SER A CA 1
ATOM 2682 C C . SER A 1 344 ? -21.175 15.379 18.099 1.00 87.88 344 SER A C 1
ATOM 2684 O O . SER A 1 344 ? -22.317 15.440 18.551 1.00 87.88 344 SER A O 1
ATOM 2686 N N . ALA A 1 345 ? -20.153 14.868 18.795 1.00 89.44 345 ALA A N 1
ATOM 2687 C CA . ALA A 1 345 ? -20.274 14.300 20.137 1.00 89.44 345 ALA A CA 1
ATOM 2688 C C . ALA A 1 345 ? -20.873 15.283 21.165 1.00 89.44 345 ALA A C 1
ATOM 2690 O O . ALA A 1 345 ? -21.511 14.853 22.126 1.00 89.44 345 ALA A O 1
ATOM 2691 N N . ALA A 1 346 ? -20.732 16.602 20.956 1.00 91.31 346 ALA A N 1
ATOM 2692 C CA . ALA A 1 346 ? -21.330 17.634 21.813 1.00 91.31 346 ALA A CA 1
ATOM 2693 C C . ALA A 1 346 ? -22.870 17.597 21.849 1.00 91.31 346 ALA A C 1
ATOM 2695 O O . ALA A 1 346 ? -23.466 18.144 22.770 1.00 91.31 346 ALA A O 1
ATOM 2696 N N . ASN A 1 347 ? -23.514 16.927 20.887 1.00 92.44 347 ASN A N 1
ATOM 2697 C CA . ASN A 1 347 ? -24.969 16.777 20.837 1.00 92.44 347 ASN A CA 1
ATOM 2698 C C . ASN A 1 347 ? -25.498 15.603 21.684 1.00 92.44 347 ASN A C 1
ATOM 2700 O O . ASN A 1 347 ? -26.701 15.362 21.669 1.00 92.44 347 ASN A O 1
ATOM 2704 N N . SER A 1 348 ? -24.631 14.848 22.372 1.00 95.19 348 SER A N 1
ATOM 2705 C CA . SER A 1 348 ? -25.016 13.654 23.135 1.00 95.19 348 SER A CA 1
ATOM 2706 C C . SER A 1 348 ? -25.056 13.909 24.640 1.00 95.19 348 SER A C 1
ATOM 2708 O O . SER A 1 348 ? -24.050 14.283 25.253 1.00 95.19 348 SER A O 1
ATOM 2710 N N . ALA A 1 349 ? -26.221 13.670 25.247 1.00 95.81 349 ALA A N 1
ATOM 2711 C CA . ALA A 1 349 ? -26.415 13.725 26.691 1.00 95.81 349 ALA A CA 1
ATOM 2712 C C . ALA A 1 349 ? -25.625 12.622 27.409 1.00 95.81 349 ALA A C 1
ATOM 2714 O O . ALA A 1 349 ? -25.149 12.851 28.520 1.00 95.81 349 ALA A O 1
ATOM 2715 N N . VAL A 1 350 ? -25.425 11.464 26.768 1.00 96.75 350 VAL A N 1
ATOM 2716 C CA . VAL A 1 350 ? -24.539 10.396 27.264 1.00 96.75 350 VAL A CA 1
ATOM 2717 C C . VAL A 1 350 ? -23.087 10.882 27.309 1.00 96.75 350 VAL A C 1
ATOM 2719 O O . VAL A 1 350 ? -22.455 10.799 28.360 1.00 96.75 350 VAL A O 1
ATOM 2722 N N . CYS A 1 351 ? -22.569 11.479 26.228 1.00 96.19 351 CYS A N 1
ATOM 2723 C CA . CYS A 1 351 ? -21.220 12.062 26.223 1.00 96.19 351 CYS A CA 1
ATOM 2724 C C . CYS A 1 351 ? -21.051 13.158 27.282 1.00 96.19 351 CYS A C 1
ATOM 2726 O O . CYS A 1 351 ? -20.012 13.223 27.944 1.00 96.19 351 CYS A O 1
ATOM 2728 N N . TYR A 1 352 ? -22.062 14.009 27.469 1.00 95.50 352 TYR A N 1
ATOM 2729 C CA . TYR A 1 352 ? -22.028 15.033 28.509 1.00 95.50 352 TYR A CA 1
ATOM 2730 C C . TYR A 1 352 ? -22.042 14.415 29.911 1.00 95.50 352 TYR A C 1
ATOM 2732 O O . TYR A 1 352 ? -21.240 14.822 30.749 1.00 95.50 352 TYR A O 1
ATOM 2740 N N . ALA A 1 353 ? -22.885 13.415 30.173 1.00 96.19 353 ALA A N 1
ATOM 2741 C CA . ALA A 1 353 ? -22.962 12.734 31.464 1.00 96.19 353 ALA A CA 1
ATOM 2742 C C . ALA A 1 353 ? -21.650 12.020 31.829 1.00 96.19 353 ALA A C 1
ATOM 2744 O O . ALA A 1 353 ? -21.135 12.218 32.925 1.00 96.19 353 ALA A O 1
ATOM 2745 N N . LEU A 1 354 ? -21.045 11.295 30.882 1.00 95.56 354 LEU A N 1
ATOM 2746 C CA . LEU A 1 354 ? -19.727 10.650 31.028 1.00 95.56 354 LEU A CA 1
ATOM 2747 C C . LEU A 1 354 ? -18.567 11.652 31.121 1.00 95.56 354 LEU A C 1
ATOM 2749 O O . LEU A 1 354 ? -17.406 11.282 31.303 1.00 95.56 354 LEU A O 1
ATOM 2753 N N . GLY A 1 355 ? -18.872 12.934 30.942 1.00 93.06 355 GLY A N 1
ATOM 2754 C CA . GLY A 1 355 ? -17.924 14.022 30.957 1.00 93.06 355 GLY A CA 1
ATOM 2755 C C . GLY A 1 355 ? -16.978 14.056 29.770 1.00 93.06 355 GLY A C 1
ATOM 2756 O O . GLY A 1 355 ? -15.962 14.730 29.860 1.00 93.06 355 GLY A O 1
ATOM 2757 N N . ILE A 1 356 ? -17.294 13.391 28.670 1.00 94.88 356 ILE A N 1
ATOM 2758 C CA . ILE A 1 356 ? -16.528 13.466 27.423 1.00 94.88 356 ILE A CA 1
ATOM 2759 C C . ILE A 1 356 ? -16.635 14.881 26.834 1.00 94.88 356 ILE A C 1
ATOM 2761 O O . ILE A 1 356 ? -15.643 15.465 26.401 1.00 94.88 356 ILE A O 1
ATOM 2765 N N . THR A 1 357 ? -17.828 15.475 26.881 1.00 94.00 357 THR A N 1
ATOM 2766 C CA . THR A 1 357 ? -18.096 16.841 26.404 1.00 94.00 357 THR A CA 1
ATOM 2767 C C . THR A 1 357 ? -18.421 17.784 27.565 1.00 94.00 357 THR A C 1
ATOM 2769 O O . THR A 1 357 ? -18.688 17.348 28.686 1.00 94.00 357 THR A O 1
ATOM 2772 N N . ALA A 1 358 ? -18.353 19.097 27.328 1.00 90.69 358 ALA A N 1
ATOM 2773 C CA . ALA A 1 358 ? -18.584 20.123 28.357 1.00 90.69 358 ALA A CA 1
ATOM 2774 C C . ALA A 1 358 ? -19.909 20.886 28.190 1.00 90.69 358 ALA A C 1
ATOM 2776 O O . ALA A 1 358 ? -20.315 21.602 29.100 1.00 90.69 358 ALA A O 1
ATOM 2777 N N . VAL A 1 359 ? -20.582 20.735 27.048 1.00 89.94 359 VAL A N 1
ATOM 2778 C CA . VAL A 1 359 ? -21.833 21.436 26.726 1.00 89.94 359 VAL A CA 1
ATOM 2779 C C . VAL A 1 359 ? -23.016 20.546 27.083 1.00 89.94 359 VAL A C 1
ATOM 2781 O O . VAL A 1 359 ? -23.013 19.384 26.693 1.00 89.94 359 VAL A O 1
ATOM 2784 N N . ASP A 1 360 ? -24.013 21.090 27.787 1.00 92.88 360 ASP A N 1
ATOM 2785 C CA . ASP A 1 360 ? -25.285 20.410 28.053 1.00 92.88 360 ASP A CA 1
ATOM 2786 C C . ASP A 1 360 ? -26.187 20.444 26.801 1.00 92.88 360 ASP A C 1
ATOM 2788 O O . ASP A 1 360 ? -26.784 21.484 26.498 1.00 92.88 360 ASP A O 1
ATOM 2792 N N . PRO A 1 361 ? -26.358 19.321 26.080 1.00 92.88 361 PRO A N 1
ATOM 2793 C CA . PRO A 1 361 ? -27.164 19.304 24.865 1.00 92.88 361 PRO A CA 1
ATOM 2794 C C . PRO A 1 361 ? -28.663 19.433 25.143 1.00 92.88 361 PRO A C 1
ATOM 2796 O O . PRO A 1 361 ? -29.402 19.907 24.280 1.00 92.88 361 PRO A O 1
ATOM 2799 N N . VAL A 1 362 ? -29.136 19.045 26.331 1.00 91.50 362 VAL A N 1
ATOM 2800 C CA . VAL A 1 362 ? -30.564 19.082 26.673 1.00 91.50 362 VAL A CA 1
ATOM 2801 C C . VAL A 1 362 ? -30.997 20.513 26.972 1.00 91.50 362 VAL A C 1
ATOM 2803 O O . VAL A 1 362 ? -32.023 20.959 26.447 1.00 91.50 362 VAL A O 1
ATOM 2806 N N . GLY A 1 363 ? -30.211 21.233 27.776 1.00 89.38 363 GLY A N 1
ATOM 2807 C CA . GLY A 1 363 ? -30.415 22.653 28.058 1.00 89.38 363 GLY A CA 1
ATOM 2808 C C . GLY A 1 363 ? -30.270 23.521 26.807 1.00 89.38 363 GLY A C 1
ATOM 2809 O O . GLY A 1 363 ? -31.088 24.411 26.581 1.00 89.38 363 GLY A O 1
ATOM 2810 N N . SER A 1 364 ? -29.294 23.214 25.947 1.00 90.12 364 SER A N 1
ATOM 2811 C CA . SER A 1 364 ? -29.052 23.946 24.695 1.00 90.12 364 SER A CA 1
ATOM 2812 C C . SER A 1 364 ? -29.921 23.505 23.509 1.00 90.12 364 SER A C 1
ATOM 2814 O O . SER A 1 364 ? -29.845 24.114 22.445 1.00 90.12 364 SER A O 1
ATOM 2816 N N . GLY A 1 365 ? -30.755 22.470 23.659 1.00 89.44 365 GLY A N 1
ATOM 2817 C CA . GLY A 1 365 ? -31.655 21.998 22.599 1.00 89.44 365 GLY A CA 1
ATOM 2818 C C . GLY A 1 365 ? -30.944 21.407 21.376 1.00 89.44 365 GLY A C 1
ATOM 2819 O O . GLY A 1 365 ? -31.457 21.518 20.262 1.00 89.44 365 GLY A O 1
ATOM 2820 N N . LEU A 1 366 ? -29.775 20.798 21.571 1.00 90.75 366 LEU A N 1
ATOM 2821 C CA . LEU A 1 366 ? -29.006 20.151 20.512 1.00 90.75 366 LEU A CA 1
ATOM 2822 C C . LEU A 1 366 ? -29.639 18.813 20.099 1.00 90.75 366 LEU A C 1
ATOM 2824 O O . LEU A 1 366 ? -30.269 18.130 20.905 1.00 90.75 366 LEU A O 1
ATOM 2828 N N . LEU A 1 367 ? -29.470 18.443 18.825 1.00 89.94 367 LEU A N 1
ATOM 2829 C CA . LEU A 1 367 ? -30.088 17.253 18.235 1.00 89.94 367 LEU A CA 1
ATOM 2830 C C . LEU A 1 367 ? -29.101 16.080 18.191 1.00 89.94 367 LEU A C 1
ATOM 2832 O O . LEU A 1 367 ? -28.131 16.121 17.427 1.00 89.94 367 LEU A O 1
ATOM 2836 N N . PHE A 1 368 ? -29.383 15.025 18.956 1.00 89.44 368 PHE A N 1
ATOM 2837 C CA . PHE A 1 368 ? -28.557 13.815 19.020 1.00 89.44 368 PHE A CA 1
ATOM 2838 C C . PHE A 1 368 ? -28.405 13.121 17.662 1.00 89.44 368 PHE A C 1
ATOM 2840 O O . PHE A 1 368 ? -27.324 12.643 17.328 1.00 89.44 368 PHE A O 1
ATOM 2847 N N . GLU A 1 369 ? -29.432 13.152 16.817 1.00 89.25 369 GLU A N 1
ATOM 2848 C CA . GLU A 1 369 ? -29.447 12.488 15.510 1.00 89.25 369 GLU A CA 1
ATOM 2849 C C . GLU A 1 369 ? -28.393 13.042 14.532 1.00 89.25 369 GLU A C 1
ATOM 2851 O O . GLU A 1 369 ? -28.033 12.380 13.554 1.00 89.25 369 GLU A O 1
ATOM 2856 N N . ARG A 1 370 ? -27.849 14.242 14.803 1.00 86.31 370 ARG A N 1
ATOM 2857 C CA . ARG A 1 370 ? -26.698 14.796 14.064 1.00 86.31 370 ARG A CA 1
ATOM 2858 C C . ARG A 1 370 ? -25.394 14.061 14.364 1.00 86.31 370 ARG A C 1
ATOM 2860 O O . ARG A 1 370 ? -24.478 14.106 13.546 1.00 86.31 370 ARG A O 1
ATOM 2867 N N . PHE A 1 371 ? -25.302 13.446 15.537 1.00 85.94 371 PHE A N 1
ATOM 2868 C CA . PHE A 1 371 ? -24.184 12.610 15.949 1.00 85.94 371 PHE A CA 1
ATOM 2869 C C . PHE A 1 371 ? -24.403 11.170 15.503 1.00 85.94 371 PHE A C 1
ATOM 2871 O O . PHE A 1 371 ? -23.607 10.646 14.722 1.00 85.94 371 PHE A O 1
ATOM 2878 N N . LEU A 1 372 ? -25.512 10.566 15.934 1.00 84.69 372 LEU A N 1
ATOM 2879 C CA . LEU A 1 372 ? -25.785 9.151 15.728 1.00 84.69 372 LEU A CA 1
ATOM 2880 C C . LEU A 1 372 ? -27.224 8.932 15.259 1.00 84.69 372 LEU A C 1
ATOM 2882 O O . LEU A 1 372 ? -28.167 9.399 15.886 1.00 84.69 372 LEU A O 1
ATOM 2886 N N . SER A 1 373 ? -27.397 8.218 14.147 1.00 83.62 373 SER A N 1
ATOM 2887 C CA . SER A 1 373 ? -28.713 7.835 13.630 1.00 83.62 373 SER A CA 1
ATOM 2888 C C . SER A 1 373 ? -28.637 6.537 12.829 1.00 83.62 373 SER A C 1
ATOM 2890 O O . SER A 1 373 ? -27.612 6.222 12.233 1.00 83.62 373 SER A O 1
ATOM 2892 N N . GLU A 1 374 ? -29.743 5.795 12.785 1.00 76.81 374 GLU A N 1
ATOM 2893 C CA . GLU A 1 374 ? -29.837 4.505 12.077 1.00 76.81 374 GLU A CA 1
ATOM 2894 C C . GLU A 1 374 ? -29.676 4.623 10.563 1.00 76.81 374 GLU A C 1
ATOM 2896 O O . GLU A 1 374 ? -29.125 3.743 9.912 1.00 76.81 374 GLU A O 1
ATOM 2901 N N . ASN A 1 375 ? -30.173 5.723 9.996 1.00 73.25 375 ASN A N 1
ATOM 2902 C CA . ASN A 1 375 ? -30.191 5.936 8.551 1.00 73.25 375 ASN A CA 1
ATOM 2903 C C . ASN A 1 375 ? -28.836 6.422 8.015 1.00 73.25 375 ASN A C 1
ATOM 2905 O O . ASN A 1 375 ? -28.679 6.629 6.809 1.00 73.25 375 ASN A O 1
ATOM 2909 N N . ARG A 1 376 ? -27.848 6.628 8.895 1.00 69.44 376 ARG A N 1
ATOM 2910 C CA . ARG A 1 376 ? -26.510 7.074 8.522 1.00 69.44 376 ARG A CA 1
ATOM 2911 C C . ARG A 1 376 ? -25.614 5.867 8.276 1.00 69.44 376 ARG A C 1
ATOM 2913 O O . ARG A 1 376 ? -25.422 5.029 9.144 1.00 69.44 376 ARG A O 1
ATOM 2920 N N . LYS A 1 377 ? -24.986 5.832 7.099 1.00 60.72 377 LYS A N 1
ATOM 2921 C CA . LYS A 1 377 ? -23.923 4.862 6.781 1.00 60.72 377 LYS A CA 1
ATOM 2922 C C . LYS A 1 377 ? -22.560 5.234 7.385 1.00 60.72 377 LYS A C 1
ATOM 2924 O O . LYS A 1 377 ? -21.600 4.498 7.196 1.00 60.72 377 LYS A O 1
ATOM 2929 N N . SER A 1 378 ? -22.449 6.393 8.039 1.00 66.56 378 SER A N 1
ATOM 2930 C CA . SER A 1 378 ? -21.204 6.871 8.645 1.00 66.56 378 SER A CA 1
ATOM 2931 C C . SER A 1 378 ? -21.119 6.459 10.111 1.00 66.56 378 SER A C 1
ATOM 2933 O O . SER A 1 378 ? -22.079 6.652 10.856 1.00 66.56 378 SER A O 1
ATOM 2935 N N . TRP A 1 379 ? -19.952 5.978 10.522 1.00 78.88 379 TRP A N 1
ATOM 2936 C CA . TRP A 1 379 ? -19.638 5.673 11.916 1.00 78.88 379 TRP A CA 1
ATOM 2937 C C . TRP A 1 379 ? -19.654 6.936 12.800 1.00 78.88 379 TRP A C 1
ATOM 2939 O O . TRP A 1 379 ? -19.371 8.026 12.289 1.00 78.88 379 TRP A O 1
ATOM 2949 N N . PRO A 1 380 ? -20.008 6.824 14.097 1.00 83.31 380 PRO A N 1
ATOM 2950 C CA . PRO A 1 380 ? -19.895 7.941 15.030 1.00 83.31 380 PRO A CA 1
ATOM 2951 C C . PRO A 1 380 ? -18.425 8.304 15.242 1.00 83.31 380 PRO A C 1
ATOM 2953 O O . PRO A 1 380 ? -17.579 7.420 15.343 1.00 83.31 380 PRO A O 1
ATOM 2956 N N . ASP A 1 381 ? -18.147 9.602 15.342 1.00 87.00 381 ASP A N 1
ATOM 2957 C CA . ASP A 1 381 ? -16.795 10.119 15.544 1.00 87.00 381 ASP A CA 1
ATOM 2958 C C . ASP A 1 381 ? -16.748 11.023 16.782 1.00 87.00 381 ASP A C 1
ATOM 2960 O O . ASP A 1 381 ? -17.425 12.059 16.848 1.00 87.00 381 ASP A O 1
ATOM 2964 N N . ILE A 1 382 ? -15.996 10.578 17.788 1.00 88.81 382 ILE A N 1
ATOM 2965 C CA . ILE A 1 382 ? -15.730 11.280 19.041 1.00 88.81 382 ILE A CA 1
ATOM 2966 C C . ILE A 1 382 ? -14.254 11.674 19.067 1.00 88.81 382 ILE A C 1
ATOM 2968 O O . ILE A 1 382 ? -13.390 10.949 19.560 1.00 88.81 382 ILE A O 1
ATOM 2972 N N . ASP A 1 383 ? -13.996 12.874 18.568 1.00 89.31 383 ASP A N 1
ATOM 2973 C CA . ASP A 1 383 ? -12.690 13.514 18.635 1.00 89.31 383 ASP A CA 1
ATOM 2974 C C . ASP A 1 383 ? -12.419 14.058 20.040 1.00 89.31 383 ASP A C 1
ATOM 2976 O O . ASP A 1 383 ? -13.190 14.880 20.547 1.00 89.31 383 ASP A O 1
ATOM 2980 N N . ILE A 1 384 ? -11.289 13.666 20.633 1.00 89.75 384 ILE A N 1
ATOM 2981 C CA . ILE A 1 384 ? -10.815 14.190 21.919 1.00 89.75 384 ILE A CA 1
ATOM 2982 C C . ILE A 1 384 ? -9.557 15.026 21.700 1.00 89.75 384 ILE A C 1
ATOM 2984 O O . ILE A 1 384 ? -8.558 14.550 21.158 1.00 89.75 384 ILE A O 1
ATOM 2988 N N . ASP A 1 385 ? -9.596 16.269 22.168 1.00 90.69 385 ASP A N 1
ATOM 2989 C CA . ASP A 1 385 ? -8.447 17.164 22.175 1.00 90.69 385 ASP A CA 1
ATOM 2990 C C . ASP A 1 385 ? -7.579 16.966 23.414 1.00 90.69 385 ASP A C 1
ATOM 2992 O O . ASP A 1 385 ? -8.089 16.952 24.533 1.00 90.69 385 ASP A O 1
ATOM 2996 N N . PHE A 1 386 ? -6.263 16.881 23.207 1.00 90.44 386 PHE A N 1
ATOM 2997 C CA . PHE A 1 386 ? -5.248 16.803 24.259 1.00 90.44 386 PHE A CA 1
ATOM 2998 C C . PHE A 1 386 ? -4.163 17.875 24.045 1.00 90.44 386 PHE A C 1
ATOM 3000 O O . PHE A 1 386 ? -3.833 18.181 22.894 1.00 90.44 386 PHE A O 1
ATOM 3007 N N . PRO A 1 387 ? -3.557 18.425 25.117 1.00 89.25 387 PRO A N 1
ATOM 3008 C CA . PRO A 1 387 ? -2.412 19.321 25.021 1.00 89.25 387 PRO A CA 1
ATOM 3009 C C . PRO A 1 387 ? -1.260 18.670 24.260 1.00 89.25 387 PRO A C 1
ATOM 3011 O O . PR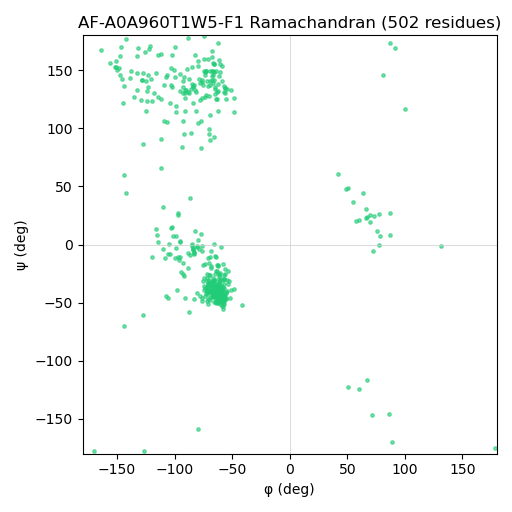O A 1 387 ? -0.901 17.527 24.529 1.00 89.25 387 PRO A O 1
ATOM 3014 N N . SER A 1 388 ? -0.649 19.406 23.335 1.00 86.62 388 SER A N 1
ATOM 3015 C CA . SER A 1 388 ? 0.523 18.940 22.590 1.00 86.62 388 SER A CA 1
ATOM 3016 C C . SER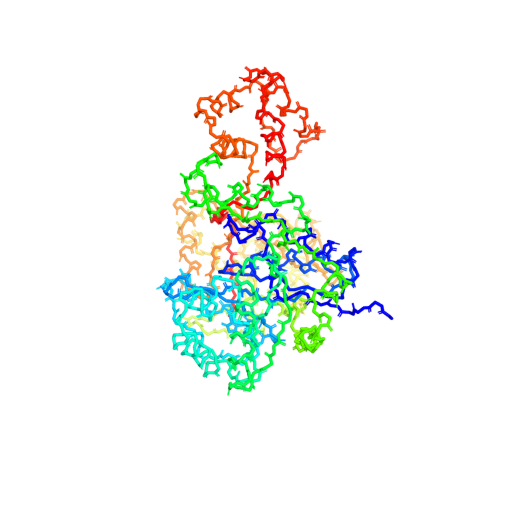 A 1 388 ? 1.723 18.642 23.500 1.00 86.62 388 SER A C 1
ATOM 3018 O O . SER A 1 388 ? 1.850 19.217 24.579 1.00 86.62 388 SER A O 1
ATOM 3020 N N . GLY A 1 389 ? 2.657 17.818 23.018 1.00 87.69 389 GLY A N 1
ATOM 3021 C CA . GLY A 1 389 ? 3.896 17.492 23.729 1.00 87.69 389 GLY A CA 1
ATOM 3022 C C . GLY A 1 389 ? 3.731 16.321 24.698 1.00 87.69 389 GLY A C 1
ATOM 3023 O O . GLY A 1 389 ? 2.968 15.394 24.429 1.00 87.69 389 GLY A O 1
ATOM 3024 N N . GLU A 1 390 ? 4.445 16.368 25.825 1.00 89.38 390 GLU A N 1
ATOM 3025 C CA . GLU A 1 390 ? 4.565 15.251 26.778 1.00 89.38 390 GLU A CA 1
ATOM 3026 C C . GLU A 1 390 ? 3.215 14.765 27.322 1.00 89.38 390 GLU A C 1
ATOM 3028 O O . GLU A 1 390 ? 2.988 13.566 27.440 1.00 89.38 390 GLU A O 1
ATOM 3033 N N . ARG A 1 391 ? 2.269 15.680 27.568 1.00 91.94 391 ARG A N 1
ATOM 3034 C CA . ARG A 1 391 ? 0.946 15.339 28.123 1.00 91.94 391 ARG A CA 1
ATOM 3035 C C . ARG A 1 391 ? 0.126 14.452 27.190 1.00 91.94 391 ARG A C 1
ATOM 3037 O O . ARG A 1 391 ? -0.604 13.581 27.651 1.00 91.94 391 ARG A O 1
ATOM 3044 N N . ARG A 1 392 ? 0.242 14.659 25.878 1.00 90.50 392 ARG A N 1
ATOM 3045 C CA . ARG A 1 392 ? -0.377 13.782 24.880 1.00 90.50 392 ARG A CA 1
ATOM 3046 C C . ARG A 1 392 ? 0.328 12.435 24.818 1.00 90.50 392 ARG A C 1
ATOM 3048 O O . ARG A 1 392 ? -0.342 11.413 24.700 1.00 90.50 392 ARG A O 1
ATOM 3055 N N . GLU A 1 393 ? 1.654 12.439 24.888 1.00 92.00 393 GLU A N 1
ATOM 3056 C CA . GLU A 1 393 ? 2.445 11.210 24.876 1.00 92.00 393 GLU A CA 1
ATOM 3057 C C . GLU A 1 393 ? 2.053 10.291 26.041 1.00 92.00 393 GLU A C 1
ATOM 3059 O O . GLU A 1 393 ? 1.873 9.094 25.843 1.00 92.00 393 GLU A O 1
ATOM 3064 N N . GLU A 1 394 ? 1.787 10.840 27.231 1.00 93.75 394 GLU A N 1
ATOM 3065 C CA . GLU A 1 394 ? 1.274 10.065 28.372 1.00 93.75 394 GLU A CA 1
ATOM 3066 C C . GLU A 1 394 ? -0.014 9.287 28.041 1.00 93.75 394 GLU A C 1
ATOM 3068 O O . GLU A 1 394 ? -0.156 8.130 28.452 1.00 93.75 394 GLU A O 1
ATOM 3073 N N . VAL A 1 395 ? -0.934 9.900 27.285 1.00 93.00 395 VAL A N 1
ATOM 3074 C CA . VAL A 1 395 ? -2.198 9.279 26.846 1.00 93.00 395 VAL A CA 1
ATOM 3075 C C . VAL A 1 395 ? -1.947 8.221 25.774 1.00 93.00 395 VAL A C 1
ATOM 3077 O O . VAL A 1 395 ? -2.507 7.132 25.854 1.00 93.00 395 VAL A O 1
ATOM 3080 N N . ILE A 1 396 ? -1.069 8.494 24.807 1.00 91.69 396 ILE A N 1
ATOM 3081 C CA . ILE A 1 396 ? -0.677 7.517 23.778 1.00 91.69 396 ILE A CA 1
ATOM 3082 C C . ILE A 1 396 ? -0.093 6.264 24.439 1.00 91.69 396 ILE A C 1
ATOM 3084 O O . ILE A 1 396 ? -0.507 5.141 24.147 1.00 91.69 396 ILE A O 1
ATOM 3088 N N . GLN A 1 397 ? 0.823 6.449 25.389 1.00 92.44 397 GLN A N 1
ATOM 3089 C CA . GLN A 1 397 ? 1.429 5.347 26.131 1.00 92.44 397 GLN A CA 1
ATOM 3090 C C . GLN A 1 397 ? 0.411 4.608 27.006 1.00 92.44 397 GLN A C 1
ATOM 3092 O O . GLN A 1 397 ? 0.546 3.405 27.222 1.00 92.44 397 GLN A O 1
ATOM 3097 N N . HIS A 1 398 ? -0.618 5.297 27.505 1.00 92.19 398 HIS A N 1
ATOM 3098 C CA . HIS A 1 398 ? -1.736 4.649 28.192 1.00 92.19 398 HIS A CA 1
ATOM 3099 C C . HIS A 1 398 ? -2.517 3.729 27.258 1.00 92.19 398 HIS A C 1
ATOM 3101 O O . HIS A 1 398 ? -2.669 2.557 27.578 1.00 92.19 398 HIS A O 1
ATOM 3107 N N . VAL A 1 399 ? -2.892 4.201 26.067 1.00 91.12 399 VAL A N 1
ATOM 3108 C CA . VAL A 1 399 ? -3.566 3.377 25.047 1.00 91.12 399 VAL A CA 1
ATOM 3109 C C . VAL A 1 399 ? -2.732 2.130 24.720 1.00 91.12 399 VAL A C 1
ATOM 3111 O O . VAL A 1 399 ? -3.258 1.019 24.732 1.00 91.12 399 VAL A O 1
ATOM 3114 N N . PHE A 1 400 ? -1.420 2.272 24.505 1.00 90.19 400 PHE A N 1
ATOM 3115 C CA . PHE A 1 400 ? -0.550 1.119 24.245 1.00 90.19 400 PHE A CA 1
ATOM 3116 C C . PHE A 1 400 ? -0.477 0.128 25.411 1.00 90.19 400 PHE A C 1
ATOM 3118 O O . PHE A 1 400 ? -0.458 -1.078 25.172 1.00 90.19 400 PHE A O 1
ATOM 3125 N N . ARG A 1 401 ? -0.449 0.603 26.663 1.00 89.88 401 ARG A N 1
ATOM 3126 C CA . ARG A 1 401 ? -0.465 -0.276 27.846 1.00 89.88 401 ARG A CA 1
ATOM 3127 C C . ARG A 1 401 ? -1.801 -0.993 28.022 1.00 89.88 401 ARG A C 1
ATOM 3129 O O . ARG A 1 401 ? -1.794 -2.144 28.442 1.00 89.88 401 ARG A O 1
ATOM 3136 N N . THR A 1 402 ? -2.910 -0.323 27.719 1.00 86.88 402 THR A N 1
ATOM 3137 C CA . THR A 1 402 ? -4.264 -0.853 27.921 1.00 86.88 402 THR A CA 1
ATOM 3138 C C . THR A 1 402 ? -4.636 -1.880 26.860 1.00 86.88 402 THR A C 1
ATOM 3140 O O . THR A 1 402 ? -5.092 -2.965 27.203 1.00 86.88 402 THR A O 1
ATOM 3143 N N . TYR A 1 403 ? -4.423 -1.565 25.580 1.00 84.88 403 TYR A N 1
ATOM 3144 C CA . TYR A 1 403 ? -4.852 -2.438 24.482 1.00 84.88 403 TYR A CA 1
ATOM 3145 C C . TYR A 1 403 ? -3.736 -3.376 24.014 1.00 84.88 403 TYR A C 1
ATOM 3147 O O . TYR A 1 403 ? -4.013 -4.456 23.514 1.00 84.88 403 TYR A O 1
ATOM 3155 N N . GLY A 1 404 ? -2.467 -3.034 24.243 1.00 77.69 404 GLY A N 1
ATOM 3156 C CA . GLY A 1 404 ? -1.327 -3.891 23.928 1.00 77.69 404 GLY A CA 1
ATOM 3157 C C . GLY A 1 404 ? -0.740 -3.674 22.530 1.00 77.69 404 GLY A C 1
ATOM 3158 O O . GLY A 1 404 ? -1.297 -2.999 21.664 1.00 77.69 404 GLY A O 1
ATOM 3159 N N . ALA A 1 405 ? 0.431 -4.275 22.303 1.00 73.12 405 ALA A N 1
ATOM 3160 C CA . ALA A 1 405 ? 1.294 -3.980 21.154 1.00 73.12 405 ALA A CA 1
ATOM 3161 C C . ALA A 1 405 ? 0.744 -4.414 19.780 1.00 73.12 405 ALA A C 1
ATOM 3163 O O . ALA A 1 405 ? 1.236 -3.944 18.758 1.00 73.12 405 ALA A O 1
ATOM 3164 N N . ARG A 1 406 ? -0.241 -5.323 19.732 1.00 80.50 406 ARG A N 1
ATOM 3165 C CA . ARG A 1 406 ? -0.857 -5.798 18.474 1.00 80.50 406 ARG A CA 1
ATOM 3166 C C . ARG A 1 406 ? -2.243 -5.217 18.201 1.00 80.50 406 ARG A C 1
ATOM 3168 O O . ARG A 1 406 ? -2.767 -5.406 17.109 1.00 80.50 406 ARG A O 1
ATOM 3175 N N . ASN A 1 407 ? -2.791 -4.504 19.174 1.00 86.94 407 ASN A N 1
ATOM 3176 C CA . ASN A 1 407 ? -4.179 -4.062 19.215 1.00 86.94 407 ASN A CA 1
ATOM 3177 C C . ASN A 1 407 ? -4.287 -2.536 19.269 1.00 86.94 407 ASN A C 1
ATOM 3179 O O . ASN A 1 407 ? -5.363 -1.989 19.065 1.00 86.94 407 ASN A O 1
ATOM 3183 N N . ALA A 1 408 ? -3.171 -1.839 19.494 1.00 90.12 408 ALA A N 1
ATOM 3184 C CA . ALA A 1 408 ? -3.047 -0.403 19.321 1.00 90.12 408 ALA A CA 1
ATOM 3185 C C . ALA A 1 408 ? -1.891 -0.075 18.372 1.00 90.12 408 ALA A C 1
ATOM 3187 O O . ALA A 1 408 ? -0.829 -0.696 18.427 1.00 90.12 408 ALA A O 1
ATOM 3188 N N . ALA A 1 409 ? -2.082 0.925 17.514 1.00 90.56 409 ALA A N 1
ATOM 3189 C CA . ALA A 1 409 ? -1.034 1.434 16.636 1.00 90.56 409 ALA A CA 1
ATOM 3190 C C . ALA A 1 409 ? -1.232 2.920 16.327 1.00 90.56 409 ALA A C 1
ATOM 3192 O O . ALA A 1 409 ? -2.355 3.417 16.246 1.00 90.56 409 ALA A O 1
ATOM 3193 N N . MET A 1 410 ? -0.131 3.630 16.085 1.00 91.44 410 MET A N 1
ATOM 3194 C CA . MET A 1 410 ? -0.193 4.963 15.488 1.00 91.44 410 MET A CA 1
ATOM 3195 C C . MET A 1 410 ? -0.578 4.847 14.013 1.00 91.44 410 MET A C 1
ATOM 3197 O O . MET A 1 410 ? -0.105 3.960 13.301 1.00 91.44 410 MET A O 1
ATOM 3201 N N . THR A 1 411 ? -1.409 5.768 13.536 1.00 91.81 411 THR A N 1
ATOM 3202 C CA . THR A 1 411 ? -1.691 5.881 12.100 1.00 91.81 411 THR A CA 1
ATOM 3203 C C . THR A 1 411 ? -0.438 6.337 11.350 1.00 91.81 411 THR A C 1
ATOM 3205 O O . THR A 1 411 ? 0.341 7.158 11.840 1.00 91.81 411 THR A O 1
ATOM 3208 N N . ALA A 1 412 ? -0.219 5.784 10.159 1.00 91.12 412 ALA A N 1
ATOM 3209 C CA . ALA A 1 412 ? 0.873 6.197 9.286 1.00 91.12 412 ALA A CA 1
ATOM 3210 C C . ALA A 1 412 ? 0.435 7.365 8.394 1.00 91.12 412 ALA A C 1
ATOM 3212 O O . ALA A 1 412 ? -0.683 7.377 7.881 1.00 91.12 412 ALA A O 1
ATOM 3213 N N . ASN A 1 413 ? 1.352 8.298 8.151 1.00 91.81 413 ASN A N 1
ATOM 3214 C CA . ASN A 1 413 ? 1.217 9.332 7.134 1.00 91.81 413 ASN A CA 1
ATOM 3215 C C . ASN A 1 413 ? 2.073 8.977 5.925 1.00 91.81 413 ASN A C 1
ATOM 3217 O O . ASN A 1 413 ? 3.230 8.582 6.053 1.00 91.81 413 ASN A O 1
ATOM 3221 N N . VAL A 1 414 ? 1.525 9.175 4.734 1.00 92.81 414 VAL A N 1
ATOM 3222 C CA . VAL A 1 414 ? 2.278 9.030 3.491 1.00 92.81 414 VAL A CA 1
ATOM 3223 C C . VAL A 1 414 ? 2.819 10.403 3.127 1.00 92.81 414 VAL A C 1
ATOM 3225 O O . VAL A 1 414 ? 2.068 11.277 2.700 1.00 92.81 414 VAL A O 1
ATOM 3228 N N . ILE A 1 415 ? 4.121 10.610 3.314 1.00 94.00 415 ILE A N 1
ATOM 3229 C CA . ILE A 1 415 ? 4.761 11.867 2.931 1.00 94.00 415 ILE A CA 1
ATOM 3230 C C . ILE A 1 415 ? 4.966 11.850 1.424 1.00 94.00 415 ILE A C 1
ATOM 3232 O O . ILE A 1 415 ? 5.594 10.934 0.892 1.00 94.00 415 ILE A O 1
ATOM 3236 N N . THR A 1 416 ? 4.450 12.863 0.736 1.00 95.62 416 THR A N 1
ATOM 3237 C CA . THR A 1 416 ? 4.516 12.972 -0.723 1.00 95.62 416 THR A CA 1
ATOM 3238 C C . THR A 1 416 ? 5.592 13.953 -1.184 1.00 95.62 416 THR A C 1
ATOM 3240 O O . THR A 1 416 ? 6.098 14.774 -0.411 1.00 95.62 416 THR A O 1
ATOM 3243 N N . TYR A 1 417 ? 5.970 13.871 -2.458 1.00 94.25 417 TYR A N 1
ATOM 3244 C CA . TYR A 1 417 ? 6.832 14.866 -3.091 1.00 94.25 417 TYR A CA 1
ATOM 3245 C C . TYR A 1 417 ? 6.075 16.187 -3.273 1.00 94.25 417 TYR A C 1
ATOM 3247 O O . TYR A 1 417 ? 5.314 16.378 -4.217 1.00 94.25 417 TYR A O 1
ATOM 3255 N N . GLN A 1 418 ? 6.321 17.113 -2.351 1.00 92.12 418 GLN A N 1
ATOM 3256 C CA . GLN A 1 418 ? 5.880 18.507 -2.416 1.00 92.12 418 GLN A CA 1
ATOM 3257 C C . GLN A 1 418 ? 6.797 19.322 -3.342 1.00 92.12 418 GLN A C 1
ATOM 3259 O O . GLN A 1 418 ? 7.968 18.944 -3.467 1.00 92.12 418 GLN A O 1
ATOM 3264 N N . PRO A 1 419 ? 6.358 20.469 -3.900 1.00 91.50 419 PRO A N 1
ATOM 3265 C CA . PRO A 1 419 ? 7.119 21.268 -4.871 1.00 91.50 419 PRO A CA 1
ATOM 3266 C C . PRO A 1 419 ? 8.617 21.431 -4.567 1.00 91.50 419 PRO A C 1
ATOM 3268 O O . PRO A 1 419 ? 9.470 21.068 -5.374 1.00 91.50 419 PRO A O 1
ATOM 3271 N N . LYS A 1 420 ? 8.980 21.865 -3.352 1.00 90.94 420 LYS A N 1
ATOM 3272 C CA . LYS A 1 420 ? 10.395 22.017 -2.955 1.00 90.94 420 LYS A CA 1
ATOM 3273 C C . LYS A 1 420 ? 11.176 20.701 -2.998 1.00 90.94 420 LYS A C 1
ATOM 3275 O O . LYS A 1 420 ? 12.323 20.669 -3.439 1.00 90.94 420 LYS A O 1
ATOM 3280 N N . SER A 1 421 ? 10.580 19.620 -2.498 1.00 93.19 421 SER A N 1
ATOM 3281 C CA . SER A 1 421 ? 11.226 18.303 -2.463 1.00 93.19 421 SER A CA 1
ATOM 3282 C C . SER A 1 421 ? 11.280 17.642 -3.839 1.00 93.19 421 SER A C 1
ATOM 3284 O O . SER A 1 421 ? 12.311 17.072 -4.175 1.00 93.19 421 SER A O 1
ATOM 3286 N N . ALA A 1 422 ? 10.227 17.775 -4.649 1.00 95.00 422 ALA A N 1
ATOM 3287 C CA . ALA A 1 422 ? 10.187 17.306 -6.028 1.00 95.00 422 ALA A CA 1
ATOM 3288 C C . ALA A 1 422 ? 11.314 17.954 -6.837 1.00 95.00 422 ALA A C 1
ATOM 3290 O O . ALA A 1 422 ? 12.155 17.256 -7.400 1.00 95.00 422 ALA A O 1
ATOM 3291 N N . PHE A 1 423 ? 11.402 19.288 -6.796 1.00 94.88 423 PHE A N 1
ATOM 3292 C CA . PHE A 1 423 ? 12.445 20.025 -7.500 1.00 94.88 423 PHE A CA 1
ATOM 3293 C C . PHE A 1 423 ? 13.845 19.616 -7.044 1.00 94.88 423 PHE A C 1
ATOM 3295 O O . PHE A 1 423 ? 14.700 19.313 -7.869 1.00 94.88 423 PHE A O 1
ATOM 3302 N N . ARG A 1 424 ? 14.084 19.567 -5.727 1.00 95.69 424 ARG A N 1
ATOM 3303 C CA . ARG A 1 424 ? 15.395 19.204 -5.173 1.00 95.69 424 ARG A CA 1
ATOM 3304 C C . ARG A 1 424 ? 15.864 17.829 -5.646 1.00 95.69 424 ARG A C 1
ATOM 3306 O O . ARG A 1 424 ? 17.006 17.693 -6.080 1.00 95.69 424 ARG A O 1
ATOM 3313 N N . GLU A 1 425 ? 15.003 16.821 -5.557 1.00 96.81 425 GLU A N 1
ATOM 3314 C CA . GLU A 1 425 ? 15.368 15.443 -5.892 1.00 96.81 425 GLU A CA 1
ATOM 3315 C C . GLU A 1 425 ? 15.544 15.270 -7.409 1.00 96.81 425 GLU A C 1
ATOM 3317 O O . GLU A 1 425 ? 16.514 14.649 -7.841 1.00 96.81 425 GLU A O 1
ATOM 3322 N N . MET A 1 426 ? 14.686 15.880 -8.237 1.00 97.38 426 MET A N 1
ATOM 3323 C CA . MET A 1 426 ? 14.823 15.797 -9.700 1.00 97.38 426 MET A CA 1
ATOM 3324 C C . MET A 1 426 ? 16.024 16.599 -10.219 1.00 97.38 426 MET A C 1
ATOM 3326 O O . MET A 1 426 ? 16.725 16.144 -11.124 1.00 97.38 426 MET A O 1
ATOM 3330 N N . SER A 1 427 ? 16.342 17.736 -9.595 1.00 96.56 427 SER A N 1
ATOM 3331 C CA . SER A 1 427 ? 17.570 18.487 -9.876 1.00 96.56 427 SER A CA 1
ATOM 3332 C C . SER A 1 427 ? 18.821 17.670 -9.555 1.00 96.56 427 SER A C 1
ATOM 3334 O O . SER A 1 427 ? 19.753 17.642 -10.359 1.00 96.56 427 SER A O 1
ATOM 3336 N N . LYS A 1 428 ? 18.824 16.936 -8.433 1.00 96.94 428 LYS A N 1
ATOM 3337 C CA . LYS A 1 428 ? 19.914 16.014 -8.077 1.00 96.94 428 LYS A CA 1
ATOM 3338 C C . LYS A 1 428 ? 20.079 14.902 -9.114 1.00 96.94 428 LYS A C 1
ATOM 3340 O O . LYS A 1 428 ? 21.202 14.638 -9.538 1.00 96.94 428 LYS A O 1
ATOM 3345 N N . VAL A 1 429 ? 18.982 14.270 -9.543 1.00 97.94 429 VAL A N 1
ATOM 3346 C CA . VAL A 1 429 ? 19.010 13.236 -10.596 1.00 97.94 429 VAL A CA 1
ATOM 3347 C C . VAL A 1 429 ? 19.646 13.780 -11.871 1.00 97.94 429 VAL A C 1
ATOM 3349 O O . VAL A 1 429 ? 20.492 13.122 -12.469 1.00 97.94 429 VAL A O 1
ATOM 3352 N N . LEU A 1 430 ? 19.286 14.998 -12.267 1.00 97.56 430 LEU A N 1
ATOM 3353 C CA . LEU A 1 430 ? 19.814 15.647 -13.465 1.00 97.56 430 LEU A CA 1
ATOM 3354 C C . LEU A 1 430 ? 21.172 16.329 -13.252 1.00 97.56 430 LEU A C 1
ATOM 3356 O O . LEU A 1 430 ? 21.607 17.074 -14.127 1.00 97.56 430 LEU A O 1
ATOM 3360 N N . GLY A 1 431 ? 21.851 16.092 -12.127 1.00 95.94 431 GLY A N 1
ATOM 3361 C CA . GLY A 1 431 ? 23.206 16.582 -11.868 1.00 95.94 431 GLY A CA 1
ATOM 3362 C C . GLY A 1 431 ? 23.324 18.103 -11.738 1.00 95.94 431 GLY A C 1
ATOM 3363 O O . GLY A 1 431 ? 24.400 18.645 -11.981 1.00 95.94 431 GLY A O 1
ATOM 3364 N N . PHE A 1 432 ? 22.239 18.802 -11.398 1.00 95.81 432 PHE A N 1
ATOM 3365 C CA . PHE A 1 432 ? 22.311 20.225 -11.076 1.00 95.81 432 PHE A CA 1
ATOM 3366 C C . PHE A 1 432 ? 22.980 20.444 -9.710 1.00 95.81 432 PHE A C 1
ATOM 3368 O O . PHE A 1 432 ? 22.828 19.614 -8.808 1.00 95.81 432 PHE A O 1
ATOM 3375 N N . PRO A 1 433 ? 23.686 21.573 -9.531 1.00 93.62 433 PRO A N 1
ATOM 3376 C CA . PRO A 1 433 ? 24.305 21.911 -8.258 1.00 93.62 433 PRO A CA 1
ATOM 3377 C C . PRO A 1 433 ? 23.226 22.185 -7.181 1.00 93.62 433 PRO A C 1
ATOM 3379 O O . PRO A 1 433 ? 22.151 22.700 -7.519 1.00 93.62 433 PRO A O 1
ATOM 3382 N N . PRO A 1 434 ? 23.460 21.841 -5.896 1.00 90.88 434 PRO A N 1
ATOM 3383 C CA . PRO A 1 434 ? 22.473 21.997 -4.815 1.00 90.88 434 PRO A CA 1
ATOM 3384 C C . PRO A 1 434 ? 21.878 23.408 -4.699 1.00 90.88 434 PRO A C 1
ATOM 3386 O O . PRO A 1 434 ? 20.694 23.569 -4.391 1.00 90.88 434 PRO A O 1
ATOM 3389 N N . GLU A 1 435 ? 22.668 24.424 -5.038 1.00 92.81 435 GLU A N 1
ATOM 3390 C CA . GLU A 1 435 ? 22.307 25.839 -5.041 1.00 92.81 435 GLU A CA 1
ATOM 3391 C C . GLU A 1 435 ? 21.092 26.124 -5.933 1.00 92.81 435 GLU A C 1
ATOM 3393 O O . GLU A 1 435 ? 20.304 27.024 -5.636 1.00 92.81 435 GLU A O 1
ATOM 3398 N N . ALA A 1 436 ? 20.882 25.347 -7.003 1.00 91.44 436 ALA A N 1
ATOM 3399 C CA . ALA A 1 436 ? 19.694 25.477 -7.845 1.00 91.44 436 ALA A CA 1
ATOM 3400 C C . ALA A 1 436 ? 18.409 25.187 -7.049 1.00 91.44 436 ALA A C 1
ATOM 3402 O O . ALA A 1 436 ? 17.428 25.924 -7.155 1.00 91.44 436 ALA A O 1
ATOM 3403 N N . ALA A 1 437 ? 18.419 24.151 -6.205 1.00 89.75 437 ALA A N 1
ATOM 3404 C CA . ALA A 1 437 ? 17.275 23.794 -5.367 1.00 89.75 437 ALA A CA 1
ATOM 3405 C C . ALA A 1 437 ? 17.045 24.796 -4.224 1.00 89.75 437 ALA A C 1
ATOM 3407 O O . ALA A 1 437 ? 15.896 25.061 -3.846 1.00 89.75 437 ALA A O 1
ATOM 3408 N N . ASP A 1 438 ? 18.118 25.385 -3.698 1.00 88.25 438 ASP A N 1
ATOM 3409 C CA . ASP A 1 438 ? 18.029 26.429 -2.675 1.00 88.25 438 ASP A CA 1
ATOM 3410 C C . ASP A 1 438 ? 17.434 27.718 -3.240 1.00 88.25 438 ASP A C 1
ATOM 3412 O O . ASP A 1 438 ? 16.552 28.317 -2.616 1.00 88.25 438 ASP A O 1
ATOM 3416 N N . ARG A 1 439 ? 17.838 28.107 -4.455 1.00 89.69 439 ARG A N 1
ATOM 3417 C CA . ARG A 1 439 ? 17.247 29.242 -5.178 1.00 89.69 439 ARG A CA 1
ATOM 3418 C C . ARG A 1 439 ? 15.769 29.003 -5.485 1.00 89.69 439 ARG A C 1
ATOM 3420 O O . ARG A 1 439 ? 14.960 29.882 -5.200 1.00 89.69 439 ARG A O 1
ATOM 3427 N N . PHE A 1 440 ? 15.399 27.807 -5.946 1.00 88.00 440 PHE A N 1
ATOM 3428 C CA . PHE A 1 440 ? 13.993 27.437 -6.169 1.00 88.00 440 PHE A CA 1
ATOM 3429 C C . PHE A 1 440 ? 13.151 27.543 -4.893 1.00 88.00 440 PHE A C 1
ATOM 3431 O O . PHE A 1 440 ? 12.038 28.067 -4.904 1.00 88.00 440 PHE A O 1
ATOM 3438 N N . SER A 1 441 ? 13.707 27.103 -3.762 1.00 83.00 441 SER A N 1
ATOM 3439 C CA . SER A 1 441 ? 13.021 27.128 -2.466 1.00 83.00 441 SER A CA 1
ATOM 3440 C C . SER A 1 441 ? 12.815 28.537 -1.899 1.00 83.00 441 SER A C 1
ATOM 3442 O O . SER A 1 441 ? 11.899 28.721 -1.093 1.00 83.00 441 SER A O 1
ATOM 3444 N N . ARG A 1 442 ? 13.676 29.496 -2.272 1.00 82.06 442 ARG A N 1
ATOM 3445 C CA . ARG A 1 442 ? 13.665 30.898 -1.812 1.00 82.06 442 ARG A CA 1
ATOM 3446 C C . ARG A 1 442 ? 12.965 31.856 -2.777 1.00 82.06 442 ARG A C 1
ATOM 3448 O O . ARG A 1 442 ? 12.760 33.010 -2.411 1.00 82.06 442 ARG A O 1
ATOM 3455 N N . ALA A 1 443 ? 12.641 31.409 -3.990 1.00 73.88 443 ALA A N 1
ATOM 3456 C CA . ALA A 1 443 ? 12.018 32.253 -4.998 1.00 73.88 443 ALA A CA 1
ATOM 3457 C C . ALA A 1 443 ? 10.692 32.860 -4.478 1.00 73.88 443 ALA A C 1
ATOM 3459 O O . ALA A 1 443 ? 9.917 32.148 -3.824 1.00 73.88 443 ALA A O 1
ATOM 3460 N N . PRO A 1 444 ? 10.444 34.162 -4.728 1.00 59.88 444 PRO A N 1
ATOM 3461 C CA . PRO A 1 444 ? 9.231 34.851 -4.293 1.00 59.88 444 PRO A CA 1
ATOM 3462 C C . PRO A 1 444 ? 7.968 34.216 -4.899 1.00 59.88 444 PRO A C 1
ATOM 3464 O O . PRO A 1 444 ? 8.026 33.561 -5.932 1.00 59.88 444 PRO A O 1
ATOM 3467 N N . GLY A 1 445 ? 6.832 34.389 -4.216 1.00 59.28 445 GLY A N 1
ATOM 3468 C CA . GLY A 1 445 ? 5.621 33.584 -4.409 1.00 59.28 445 GLY A CA 1
ATOM 3469 C C . GLY A 1 445 ? 5.551 32.519 -3.314 1.00 59.28 445 GLY A C 1
ATOM 3470 O O . GLY A 1 445 ? 6.457 31.705 -3.162 1.00 59.28 445 GLY A O 1
ATOM 3471 N N . GLY A 1 446 ? 4.541 32.558 -2.449 1.00 53.78 446 GLY A N 1
ATOM 3472 C CA . GLY A 1 446 ? 4.422 31.569 -1.375 1.00 53.78 446 GLY A CA 1
ATOM 3473 C C . GLY A 1 446 ? 4.078 30.188 -1.935 1.00 53.78 446 GLY A C 1
ATOM 3474 O O . GLY A 1 446 ? 3.229 30.082 -2.812 1.00 53.78 446 GLY A O 1
ATOM 3475 N N . PHE A 1 447 ? 4.664 29.125 -1.380 1.00 55.03 447 PHE A N 1
ATOM 3476 C CA . PHE A 1 447 ? 4.111 27.778 -1.539 1.00 55.03 447 PHE A CA 1
ATOM 3477 C C . PHE A 1 447 ? 2.819 27.737 -0.712 1.00 55.03 447 PHE A C 1
ATOM 3479 O O . PHE A 1 447 ? 2.878 27.602 0.511 1.00 55.03 447 PHE A O 1
ATOM 3486 N N . ARG A 1 448 ? 1.660 27.987 -1.331 1.00 49.41 448 ARG A N 1
ATOM 3487 C CA . ARG A 1 448 ? 0.378 27.974 -0.609 1.00 49.41 448 ARG A CA 1
ATOM 3488 C C . ARG A 1 448 ? -0.001 26.528 -0.272 1.00 49.41 448 ARG A C 1
ATOM 3490 O O . ARG A 1 448 ? 0.026 25.667 -1.143 1.00 49.41 448 ARG A O 1
ATOM 3497 N N . GLY A 1 449 ? -0.310 26.278 1.002 1.00 43.12 449 GLY A N 1
ATOM 3498 C CA . GLY A 1 449 ? -0.711 24.963 1.506 1.00 43.12 449 GLY A CA 1
ATOM 3499 C C . GLY A 1 449 ? -2.073 24.497 0.982 1.00 43.12 449 GLY A C 1
ATOM 3500 O O . GLY A 1 449 ? -2.841 25.285 0.421 1.00 43.12 449 GLY A O 1
ATOM 3501 N N . GLU A 1 450 ? -2.351 23.207 1.186 1.00 38.47 450 GLU A N 1
ATOM 3502 C CA . GLU A 1 450 ? -3.610 22.538 0.843 1.00 38.47 450 GLU A CA 1
ATOM 3503 C C . GLU A 1 450 ? -4.818 23.354 1.344 1.00 38.47 450 GLU A C 1
ATOM 3505 O O . GLU A 1 450 ? -5.002 23.528 2.546 1.00 38.47 450 GLU A O 1
ATOM 3510 N N . GLY A 1 451 ? -5.628 23.890 0.419 1.00 42.47 451 GLY A N 1
ATOM 3511 C CA . GLY A 1 451 ? -6.903 24.547 0.749 1.00 42.47 451 GLY A CA 1
ATOM 3512 C C . GLY A 1 451 ? -7.180 25.924 0.132 1.00 42.47 451 GLY A C 1
ATOM 3513 O O . GLY A 1 451 ? -8.262 26.459 0.356 1.00 42.47 451 GLY A O 1
ATOM 3514 N N . SER A 1 452 ? -6.278 26.512 -0.663 1.00 33.00 452 SER A N 1
ATOM 3515 C CA . SER A 1 452 ? -6.565 27.769 -1.388 1.00 33.00 452 SER A CA 1
ATOM 3516 C C . SER A 1 452 ? -6.747 27.546 -2.895 1.00 33.00 452 SER A C 1
ATOM 3518 O O . SER A 1 452 ? -6.105 26.674 -3.476 1.00 33.00 452 SER A O 1
ATOM 3520 N N . ALA A 1 453 ? -7.667 28.301 -3.511 1.00 38.62 453 ALA A N 1
ATOM 3521 C CA . ALA A 1 453 ? -8.050 28.192 -4.922 1.00 38.62 453 ALA A CA 1
ATOM 3522 C C . ALA A 1 453 ? -6.824 28.152 -5.856 1.00 38.62 453 ALA A C 1
ATOM 3524 O O . ALA A 1 453 ? -5.971 29.033 -5.775 1.00 38.62 453 ALA A O 1
ATOM 3525 N N . LYS A 1 454 ? -6.758 27.121 -6.713 1.00 38.44 454 LYS A N 1
ATOM 3526 C CA . LYS A 1 454 ? -5.634 26.771 -7.598 1.00 38.44 454 LYS A CA 1
ATOM 3527 C C . LYS A 1 454 ? -5.333 27.867 -8.639 1.00 38.44 454 LYS A C 1
ATOM 3529 O O . LYS A 1 454 ? -6.134 28.026 -9.560 1.00 38.44 454 LYS A O 1
ATOM 3534 N N . PRO A 1 455 ? -4.164 28.533 -8.617 1.00 40.16 455 PRO A N 1
ATOM 3535 C CA . PRO A 1 455 ? -3.416 28.727 -9.854 1.00 40.16 455 PRO A CA 1
ATOM 3536 C C . PRO A 1 455 ? -2.953 27.343 -10.341 1.00 40.16 455 PRO A C 1
ATOM 3538 O O . PRO A 1 455 ? -2.720 26.442 -9.532 1.00 40.16 455 PRO A O 1
ATOM 3541 N N . THR A 1 456 ? -2.837 27.137 -11.647 1.00 50.50 456 THR A N 1
ATOM 3542 C CA . THR A 1 456 ? -2.255 25.910 -12.207 1.00 50.50 456 THR A CA 1
ATOM 3543 C C . THR A 1 456 ? -0.839 25.704 -11.654 1.00 50.50 456 THR A C 1
ATOM 3545 O O . THR A 1 456 ? -0.030 26.628 -11.681 1.00 50.50 456 THR A O 1
ATOM 3548 N N . GLU A 1 457 ? -0.528 24.507 -11.143 1.00 56.62 457 GLU A N 1
ATOM 3549 C CA . GLU A 1 457 ? 0.805 24.145 -10.613 1.00 56.62 457 GLU A CA 1
ATOM 3550 C C . GLU A 1 457 ? 1.945 24.412 -11.621 1.00 56.62 457 GLU A C 1
ATOM 3552 O O . GLU A 1 457 ? 3.093 24.601 -11.227 1.00 56.62 457 GLU A O 1
ATOM 3557 N N . GLU A 1 458 ? 1.615 24.471 -12.915 1.00 56.53 458 GLU A N 1
ATOM 3558 C CA . GLU A 1 458 ? 2.510 24.801 -14.030 1.00 56.53 458 GLU A CA 1
ATOM 3559 C C . GLU A 1 458 ? 3.031 26.249 -13.977 1.00 56.53 458 GLU A C 1
ATOM 3561 O O . GLU A 1 458 ? 4.237 26.466 -14.067 1.00 56.53 458 GLU A O 1
ATOM 3566 N N . THR A 1 459 ? 2.167 27.238 -13.720 1.00 57.97 459 THR A N 1
ATOM 3567 C CA . THR A 1 459 ? 2.561 28.662 -13.696 1.00 57.97 459 THR A CA 1
ATOM 3568 C C . THR A 1 459 ? 3.546 29.006 -12.568 1.00 57.97 459 THR A C 1
ATOM 3570 O O . THR A 1 459 ? 4.440 29.818 -12.769 1.00 57.97 459 THR A O 1
ATOM 3573 N N . ASP A 1 460 ? 3.453 28.352 -11.400 1.00 71.88 460 ASP A N 1
ATOM 3574 C CA . ASP A 1 460 ? 4.396 28.585 -10.287 1.00 71.88 460 ASP A CA 1
ATOM 3575 C C . ASP A 1 460 ? 5.774 27.943 -10.543 1.00 71.88 460 ASP A C 1
ATOM 3577 O O . ASP A 1 460 ? 6.790 28.450 -10.072 1.00 71.88 460 ASP A O 1
ATOM 3581 N N . PHE A 1 461 ? 5.846 26.845 -11.305 1.00 82.06 461 PHE A N 1
ATOM 3582 C CA . PHE A 1 461 ? 7.128 26.241 -11.678 1.00 82.06 461 PHE A CA 1
ATOM 3583 C C . PHE A 1 461 ? 7.882 27.095 -12.704 1.00 82.06 461 PHE A C 1
ATOM 3585 O O . PHE A 1 461 ? 9.068 27.371 -12.495 1.00 82.06 461 PHE A O 1
ATOM 3592 N N . ASP A 1 462 ? 7.206 27.528 -13.772 1.00 81.56 462 ASP A N 1
ATOM 3593 C CA . ASP A 1 462 ? 7.821 28.280 -14.872 1.00 81.56 462 ASP A CA 1
ATOM 3594 C C . ASP A 1 462 ? 8.391 29.630 -14.404 1.00 81.56 462 ASP A C 1
ATOM 3596 O O . ASP A 1 462 ? 9.539 29.971 -14.714 1.00 81.56 462 ASP A O 1
ATOM 3600 N N . ASP A 1 463 ? 7.652 30.355 -13.561 1.00 80.25 463 ASP A N 1
ATOM 3601 C CA . ASP A 1 463 ? 8.108 31.628 -12.992 1.00 80.25 463 ASP A CA 1
ATOM 3602 C C . ASP A 1 463 ? 9.352 31.445 -12.104 1.00 80.25 463 ASP A C 1
ATOM 3604 O O . ASP A 1 463 ? 10.316 32.217 -12.169 1.00 80.25 463 ASP A O 1
ATOM 3608 N N . ARG A 1 464 ? 9.373 30.385 -11.285 1.00 84.12 464 ARG A N 1
ATOM 3609 C CA . ARG A 1 464 ? 10.510 30.080 -10.402 1.00 84.12 464 ARG A CA 1
ATOM 3610 C C . ARG A 1 464 ? 11.734 29.627 -11.181 1.00 84.12 464 ARG A C 1
ATOM 3612 O O . ARG A 1 464 ? 12.853 29.991 -10.812 1.00 84.12 464 ARG A O 1
ATOM 3619 N N . ILE A 1 465 ? 11.552 28.806 -12.214 1.00 88.25 465 ILE A N 1
ATOM 3620 C CA . ILE A 1 465 ? 12.671 28.217 -12.951 1.00 88.25 465 ILE A CA 1
ATOM 3621 C C . ILE A 1 465 ? 13.335 29.228 -13.883 1.00 88.25 465 ILE A C 1
ATOM 3623 O O . ILE A 1 465 ? 14.559 29.183 -14.015 1.00 88.25 465 ILE A O 1
ATOM 3627 N N . ALA A 1 466 ? 12.581 30.186 -14.432 1.00 85.31 466 ALA A N 1
ATOM 3628 C CA . ALA A 1 466 ? 13.108 31.260 -15.276 1.00 85.31 466 ALA A CA 1
ATOM 3629 C C . ALA A 1 466 ? 14.176 32.111 -14.563 1.00 85.31 466 ALA A C 1
ATOM 3631 O O . ALA A 1 466 ? 15.120 32.591 -15.189 1.00 85.31 466 ALA A O 1
ATOM 3632 N N . ALA A 1 467 ? 14.077 32.253 -13.237 1.00 83.12 467 ALA A N 1
ATOM 3633 C CA . ALA A 1 467 ? 15.084 32.944 -12.435 1.00 83.12 467 ALA A CA 1
ATOM 3634 C C . ALA A 1 467 ? 16.371 32.120 -12.222 1.00 83.12 467 ALA A C 1
ATOM 3636 O O . ALA A 1 467 ? 17.396 32.669 -11.814 1.00 83.12 467 ALA A O 1
ATOM 3637 N N . ILE A 1 468 ? 16.339 30.804 -12.447 1.00 88.31 468 ILE A N 1
ATOM 3638 C CA . ILE A 1 468 ? 17.412 29.860 -12.094 1.00 88.31 468 ILE A CA 1
ATOM 3639 C C . ILE A 1 468 ? 18.151 29.379 -13.340 1.00 88.31 468 ILE A C 1
ATOM 3641 O O . ILE A 1 468 ? 19.381 29.317 -13.322 1.00 88.31 468 ILE A O 1
ATOM 3645 N N . LEU A 1 469 ? 17.413 29.038 -14.396 1.00 89.44 469 LEU A N 1
ATOM 3646 C CA . LEU A 1 469 ? 17.924 28.462 -15.634 1.00 89.44 469 LEU A CA 1
ATOM 3647 C C . LEU A 1 469 ? 17.416 29.263 -16.840 1.00 89.44 469 LEU A C 1
ATOM 3649 O O . LEU A 1 469 ? 16.249 29.652 -16.861 1.00 89.44 469 LEU A O 1
ATOM 3653 N N . PRO A 1 470 ? 18.247 29.471 -17.878 1.00 90.44 470 PRO A N 1
ATOM 3654 C CA . PRO A 1 470 ? 17.764 30.052 -19.121 1.00 90.44 470 PRO A CA 1
ATOM 3655 C C . PRO A 1 470 ? 16.780 29.090 -19.816 1.00 90.44 470 PRO A C 1
ATOM 3657 O O . PRO A 1 470 ? 16.983 27.872 -19.749 1.00 90.44 470 PRO A O 1
ATOM 3660 N N . PRO A 1 471 ? 15.777 29.594 -20.564 1.00 88.31 471 PRO A N 1
ATOM 3661 C CA . PRO A 1 471 ? 14.837 28.749 -21.313 1.00 88.31 471 PRO A CA 1
ATOM 3662 C C . PRO A 1 471 ? 15.515 27.794 -22.307 1.00 88.31 471 PRO A C 1
ATOM 3664 O O . PRO A 1 471 ? 14.987 26.734 -22.627 1.00 88.31 471 PRO A O 1
ATOM 3667 N N . SER A 1 472 ? 16.713 28.153 -22.779 1.00 92.31 472 SER A N 1
ATOM 3668 C CA . SER A 1 472 ? 17.533 27.350 -23.689 1.00 92.31 472 SER A CA 1
ATOM 3669 C C . SER A 1 472 ? 18.335 26.236 -23.003 1.00 92.31 472 SER A C 1
ATOM 3671 O O . SER A 1 472 ? 19.055 25.504 -23.683 1.00 92.31 472 SER A O 1
ATOM 3673 N N . HIS A 1 473 ? 18.260 26.089 -21.674 1.00 94.81 473 HIS A N 1
ATOM 3674 C CA . HIS A 1 473 ? 19.051 25.089 -20.962 1.00 94.81 473 HIS A CA 1
ATOM 3675 C C . HIS A 1 473 ? 18.661 23.661 -21.404 1.00 94.81 473 HIS A C 1
ATOM 3677 O O . HIS A 1 473 ? 17.505 23.265 -21.248 1.00 94.81 473 HIS A O 1
ATOM 3683 N N . PRO A 1 474 ? 19.607 22.820 -21.867 1.00 94.38 474 PRO A N 1
ATOM 3684 C CA . PRO A 1 474 ? 19.286 21.542 -22.513 1.00 94.38 474 PRO A CA 1
ATOM 3685 C C . PRO A 1 474 ? 18.601 20.530 -21.581 1.00 94.38 474 PRO A C 1
ATOM 3687 O O . PRO A 1 474 ? 17.861 19.663 -22.036 1.00 94.38 474 PRO A O 1
ATOM 3690 N N . ARG A 1 475 ? 18.824 20.637 -20.263 1.00 95.19 475 ARG A N 1
ATOM 3691 C CA . ARG A 1 475 ? 18.188 19.769 -19.250 1.00 95.19 475 ARG A CA 1
ATOM 3692 C C . ARG A 1 475 ? 16.840 20.285 -18.736 1.00 95.19 475 ARG A C 1
ATOM 3694 O O . ARG A 1 475 ? 16.185 19.560 -17.993 1.00 95.19 475 ARG A O 1
ATOM 3701 N N . LEU A 1 476 ? 16.419 21.500 -19.101 1.00 94.38 476 LEU A N 1
ATOM 3702 C CA . LEU A 1 476 ? 15.172 22.090 -18.597 1.00 94.38 476 LEU A CA 1
ATOM 3703 C C . LEU A 1 476 ? 13.925 21.266 -18.974 1.00 94.38 476 LEU A C 1
ATOM 3705 O O . LEU A 1 476 ? 13.129 20.998 -18.074 1.00 94.38 476 LEU A O 1
ATOM 3709 N N . PRO A 1 477 ? 13.769 20.759 -20.216 1.00 94.56 477 PRO A N 1
ATOM 3710 C CA . PRO A 1 477 ? 12.610 19.931 -20.561 1.00 94.56 477 PRO A CA 1
ATOM 3711 C C . PRO A 1 477 ? 12.536 18.634 -19.745 1.00 94.56 477 PRO A C 1
ATOM 3713 O O . PRO A 1 477 ? 11.460 18.220 -19.319 1.00 94.56 477 PRO A O 1
ATOM 3716 N N . ALA A 1 478 ? 13.686 17.999 -19.489 1.00 95.44 478 ALA A N 1
ATOM 3717 C CA . ALA A 1 478 ? 13.753 16.801 -18.655 1.00 95.44 478 ALA A CA 1
ATOM 3718 C C . ALA A 1 478 ? 13.425 17.117 -17.188 1.00 95.44 478 ALA A C 1
ATOM 3720 O O . ALA A 1 478 ? 12.703 16.352 -16.553 1.00 95.44 478 ALA A O 1
ATOM 3721 N N . LEU A 1 479 ? 13.917 18.247 -16.668 1.00 96.38 479 LEU A N 1
ATOM 3722 C CA . LEU A 1 479 ? 13.644 18.695 -15.303 1.00 96.38 479 LEU A CA 1
ATOM 3723 C C . LEU A 1 479 ? 12.161 18.988 -15.096 1.00 96.38 479 LEU A C 1
ATOM 3725 O O . LEU A 1 479 ? 11.590 18.476 -14.141 1.00 96.38 479 LEU A O 1
ATOM 3729 N N . SER A 1 480 ? 11.546 19.755 -15.999 1.00 94.81 480 SER A N 1
ATOM 3730 C CA . SER A 1 480 ? 10.111 20.056 -15.965 1.00 94.81 480 SER A CA 1
ATOM 3731 C C . SER A 1 480 ? 9.283 18.768 -15.997 1.00 94.81 480 SER A C 1
ATOM 3733 O O . SER A 1 480 ? 8.464 18.535 -15.110 1.00 94.81 480 SER A O 1
ATOM 3735 N N . HIS A 1 481 ? 9.574 17.863 -16.937 1.00 94.81 481 HIS A N 1
ATOM 3736 C CA . HIS A 1 481 ? 8.859 16.592 -17.043 1.00 94.81 481 HIS A CA 1
ATOM 3737 C C . HIS A 1 481 ? 8.958 15.753 -15.761 1.00 94.81 481 HIS A C 1
ATOM 3739 O O . HIS A 1 481 ? 7.945 15.280 -15.254 1.00 94.81 481 HIS A O 1
ATOM 3745 N N . LEU A 1 482 ? 10.168 15.570 -15.224 1.00 97.06 482 LEU A N 1
ATOM 3746 C CA . LEU A 1 482 ? 10.380 14.782 -14.009 1.00 97.06 482 LEU A CA 1
ATOM 3747 C C . LEU A 1 482 ? 9.770 15.447 -12.770 1.00 97.06 482 LEU A C 1
ATOM 3749 O O . LEU A 1 482 ? 9.208 14.752 -11.926 1.00 97.06 482 LEU A O 1
ATOM 3753 N N . TYR A 1 483 ? 9.861 16.775 -12.671 1.00 95.75 483 TYR A N 1
ATOM 3754 C CA . TYR A 1 483 ? 9.244 17.555 -11.603 1.00 95.75 483 TYR A CA 1
ATOM 3755 C C . TYR A 1 483 ? 7.735 17.315 -11.568 1.00 95.75 483 TYR A C 1
ATOM 3757 O O . TYR A 1 483 ? 7.227 16.853 -10.550 1.00 95.75 483 TYR A O 1
ATOM 3765 N N . HIS A 1 484 ? 7.033 17.528 -12.682 1.00 94.06 484 HIS A N 1
ATOM 3766 C CA . HIS A 1 484 ? 5.584 17.332 -12.727 1.00 94.06 484 HIS A CA 1
ATOM 3767 C C . HIS A 1 484 ? 5.180 15.866 -12.552 1.00 94.06 484 HIS A C 1
ATOM 3769 O O . HIS A 1 484 ? 4.197 15.587 -11.873 1.00 94.06 484 HIS A O 1
ATOM 3775 N N . ALA A 1 485 ? 5.956 14.923 -13.094 1.00 95.00 485 ALA A N 1
ATOM 3776 C CA . ALA A 1 485 ? 5.659 13.499 -12.958 1.00 95.00 485 ALA A CA 1
ATOM 3777 C C . ALA A 1 485 ? 5.786 12.988 -11.511 1.00 95.00 485 ALA A C 1
ATOM 3779 O O . ALA A 1 485 ? 5.078 12.058 -11.131 1.00 95.00 485 ALA A O 1
ATOM 3780 N N . VAL A 1 486 ? 6.686 13.567 -10.702 1.00 96.44 486 VAL A N 1
ATOM 3781 C CA . VAL A 1 486 ? 6.914 13.113 -9.321 1.00 96.44 486 VAL A CA 1
ATOM 3782 C C . VAL A 1 486 ? 6.004 13.797 -8.295 1.00 96.44 486 VAL A C 1
ATOM 3784 O O . VAL A 1 486 ? 5.833 13.266 -7.197 1.00 96.44 486 VAL A O 1
ATOM 3787 N N . LEU A 1 487 ? 5.423 14.960 -8.613 1.00 94.06 487 LEU A N 1
ATOM 3788 C CA . LEU A 1 487 ? 4.581 15.720 -7.683 1.00 94.06 487 LEU A CA 1
ATOM 3789 C C . LEU A 1 487 ? 3.434 14.872 -7.121 1.00 94.06 487 LEU A C 1
ATOM 3791 O O . LEU A 1 487 ? 2.743 14.151 -7.836 1.00 94.06 487 LEU A O 1
ATOM 3795 N N . GLY A 1 488 ? 3.244 14.949 -5.803 1.00 92.88 488 GLY A N 1
ATOM 3796 C CA . GLY A 1 488 ? 2.182 14.221 -5.108 1.00 92.88 488 GLY A CA 1
ATOM 3797 C C . GLY A 1 488 ? 2.400 12.706 -4.997 1.00 92.88 488 GLY A C 1
ATOM 3798 O O . GLY A 1 488 ? 1.639 12.045 -4.286 1.00 92.88 488 GLY A O 1
ATOM 3799 N N . LEU A 1 489 ? 3.443 12.137 -5.616 1.00 96.06 489 LEU A N 1
ATOM 3800 C CA . LEU A 1 489 ? 3.770 10.726 -5.428 1.00 96.06 489 LEU A CA 1
ATOM 3801 C C . LEU A 1 489 ? 4.259 10.452 -3.998 1.00 96.06 489 LEU A C 1
ATOM 3803 O O . LEU A 1 489 ? 4.874 11.322 -3.373 1.00 96.06 489 LEU A O 1
ATOM 3807 N N . PRO A 1 490 ? 4.005 9.247 -3.464 1.00 95.94 490 PRO A N 1
ATOM 3808 C CA . PRO A 1 490 ? 4.508 8.837 -2.158 1.00 95.94 490 PRO A CA 1
ATOM 3809 C C . PRO A 1 490 ? 6.048 8.781 -2.154 1.00 95.94 490 PRO A C 1
ATOM 3811 O O . PRO A 1 490 ? 6.668 8.201 -3.042 1.00 95.94 490 PRO A O 1
ATOM 3814 N N . ARG A 1 491 ? 6.673 9.395 -1.143 1.00 94.75 491 ARG A N 1
ATOM 3815 C CA . ARG A 1 491 ? 8.136 9.479 -0.971 1.00 94.75 491 ARG A CA 1
ATOM 3816 C C . ARG A 1 491 ? 8.647 8.554 0.128 1.00 94.75 491 ARG A C 1
ATOM 3818 O O . ARG A 1 491 ? 9.672 7.911 -0.053 1.00 94.75 491 ARG A O 1
ATOM 3825 N N . HIS A 1 492 ? 7.984 8.552 1.280 1.00 94.00 492 HIS A N 1
ATOM 3826 C CA . HIS A 1 492 ? 8.278 7.675 2.417 1.00 94.00 492 HIS A CA 1
ATOM 3827 C C . HIS A 1 492 ? 7.094 7.663 3.391 1.00 94.00 492 HIS A C 1
ATOM 3829 O O . HIS A 1 492 ? 6.190 8.500 3.303 1.00 94.00 492 HIS A O 1
ATOM 3835 N N . LEU A 1 493 ? 7.110 6.718 4.329 1.00 92.50 493 LEU A N 1
ATOM 3836 C CA . LEU A 1 493 ? 6.171 6.682 5.446 1.00 92.50 493 LEU A CA 1
ATOM 3837 C C . LEU A 1 493 ? 6.677 7.565 6.590 1.00 92.50 493 LEU A C 1
ATOM 3839 O O . LEU A 1 493 ? 7.862 7.558 6.918 1.00 92.50 493 LEU A O 1
ATOM 3843 N N . GLY A 1 494 ? 5.762 8.309 7.195 1.00 90.69 494 GLY A N 1
ATOM 3844 C CA . GLY A 1 494 ? 5.940 9.001 8.462 1.00 90.69 494 GLY A CA 1
ATOM 3845 C C . GLY A 1 494 ? 4.897 8.533 9.472 1.00 90.69 494 GLY A C 1
ATOM 3846 O O . GLY A 1 494 ? 3.941 7.836 9.133 1.00 90.69 494 GLY A O 1
ATOM 3847 N N . GLN A 1 495 ? 5.061 8.938 10.723 1.00 87.81 495 GLN A N 1
ATOM 3848 C CA . GLN A 1 495 ? 4.066 8.706 11.763 1.00 87.81 495 GLN A CA 1
ATOM 3849 C C . GLN A 1 495 ? 3.091 9.883 11.798 1.00 87.81 495 GLN A C 1
ATOM 3851 O O . GLN A 1 495 ? 3.514 11.042 11.786 1.00 87.81 495 GLN A O 1
ATOM 3856 N N . HIS A 1 496 ? 1.788 9.608 11.835 1.00 84.00 496 HIS A N 1
ATOM 3857 C CA . HIS A 1 496 ? 0.808 10.664 12.034 1.00 84.00 496 HIS A CA 1
ATOM 3858 C C . HIS A 1 496 ? 0.992 11.260 13.423 1.00 84.00 496 HIS A C 1
ATOM 3860 O O . HIS A 1 496 ? 1.069 10.553 14.424 1.00 84.00 496 HIS A O 1
ATOM 3866 N N . SER A 1 497 ? 0.963 12.584 13.505 1.00 75.06 497 SER A N 1
ATOM 3867 C CA . SER A 1 497 ? 1.018 13.321 14.769 1.00 75.06 497 SER A CA 1
ATOM 3868 C C . SER A 1 497 ? -0.200 13.102 15.675 1.00 75.06 497 SER A C 1
ATOM 3870 O O . SER A 1 497 ? -0.291 13.755 16.702 1.00 75.06 497 SER A O 1
ATOM 3872 N N . GLY A 1 498 ? -1.181 12.287 15.270 1.00 69.56 498 GLY A N 1
ATOM 3873 C CA . GLY A 1 498 ? -2.606 12.556 15.460 1.00 69.56 498 GLY A CA 1
ATOM 3874 C C . GLY A 1 498 ? -3.439 11.315 15.755 1.00 69.56 498 GLY A C 1
ATOM 3875 O O . GLY A 1 498 ? -3.946 11.148 16.861 1.00 69.56 498 GLY A O 1
ATOM 3876 N N . GLY A 1 499 ? -3.598 10.474 14.735 1.00 84.12 499 GLY A N 1
ATOM 3877 C CA . GLY A 1 499 ? -4.490 9.324 14.798 1.00 84.12 499 GLY A CA 1
ATOM 3878 C C . GLY A 1 499 ? -3.846 8.112 15.461 1.00 84.12 499 GLY A C 1
ATOM 3879 O O . GLY A 1 499 ? -2.705 7.756 15.150 1.00 84.12 499 GLY A O 1
ATOM 3880 N N . MET A 1 500 ? -4.619 7.444 16.309 1.00 88.38 500 MET A N 1
ATOM 3881 C CA . MET A 1 500 ? -4.353 6.092 16.789 1.00 88.38 500 MET A CA 1
ATOM 3882 C C . MET A 1 500 ? -5.464 5.165 16.310 1.00 88.38 500 MET A C 1
ATOM 3884 O O . MET A 1 500 ? -6.612 5.582 16.179 1.00 88.38 500 MET A O 1
ATOM 3888 N N . ILE A 1 501 ? -5.112 3.911 16.062 1.00 90.06 501 ILE A N 1
ATOM 3889 C CA . ILE A 1 501 ? -6.049 2.825 15.793 1.00 90.06 501 ILE A CA 1
ATOM 3890 C C . ILE A 1 501 ? -6.044 1.897 16.997 1.00 90.06 501 ILE A C 1
ATOM 3892 O O . ILE A 1 501 ? -4.973 1.572 17.511 1.00 90.06 501 ILE A O 1
ATOM 3896 N N . VAL A 1 502 ? -7.236 1.467 17.404 1.00 87.81 502 VAL A N 1
ATOM 3897 C CA . VAL A 1 502 ? -7.451 0.404 18.388 1.00 87.81 502 VAL A CA 1
ATOM 3898 C C . VAL A 1 502 ? -8.311 -0.684 17.740 1.00 87.81 502 VAL A C 1
ATOM 3900 O O . VAL A 1 502 ? -9.273 -0.365 17.034 1.00 87.81 502 VAL A O 1
ATOM 3903 N N . CYS A 1 503 ? -7.950 -1.949 17.937 1.00 85.81 503 CYS A N 1
ATOM 3904 C CA . CYS A 1 503 ? -8.656 -3.122 17.424 1.00 85.81 503 CYS A CA 1
ATOM 3905 C C . CYS A 1 503 ? -8.566 -4.310 18.395 1.00 85.81 503 CYS A C 1
ATOM 3907 O O . CYS A 1 503 ? -7.763 -4.282 19.325 1.00 85.81 503 CYS A O 1
ATOM 3909 N N . ASP A 1 504 ? -9.345 -5.361 18.128 1.00 76.44 504 ASP A N 1
ATOM 3910 C CA . ASP A 1 504 ? -9.338 -6.644 18.857 1.00 76.44 504 ASP A CA 1
ATOM 3911 C C . ASP A 1 504 ? -8.421 -7.709 18.234 1.00 76.44 504 ASP A C 1
ATOM 3913 O O . ASP A 1 504 ? -8.237 -7.707 16.989 1.00 76.44 504 ASP A O 1
#